Protein AF-0000000084538737 (afdb_homodimer)

Secondary structure (DSSP, 8-state):
----PPPEEEEES-SSHHHHHHHHHHHHTT-EEEEEES-HHHHHHHHHHHHTTTS-EEEEE--TT-HHHHHHHHHHHHHHH---SEEEE-------B-GGG--HHHHHHHHIIIIIHHHHHHHHHHHHHHHHT-EEEEEE--GGGTS--TTBHHHHHHHHHHHHHHHHHHHHHGGGTEEEEEEEE--B-SGGGGSTT------GGGSBPHHHHHHHHHHHHHS-TT---SEEEE--SSS--/----PPPEEEEES-SSHHHHHHHHHHHHTT-EEEEEES-HHHHHHHHHHHHTTTS-EEEEE--TT-HHHHHHHHHHHHHHH---SEEEE-------B-GGG--HHHHHHHHIIIIIHHHHHHHHHHHHHHHHT-EEEEEE--GGGTS--TTBHHHHHHHHHHHHHHHHHHHHHGGGTEEEEEEEE--B-SGGGGSTT------GGGSBPHHHHHHHHHHHHHS-TT---SEEEE--SSS--

pLDDT: mean 94.94, std 7.9, range [38.38, 98.94]

Solvent-accessible surface area (backbone atoms only — not comparable to full-atom values): 23542 Å² total; per-residue (Å²): 131,83,73,76,79,86,46,29,32,39,31,30,33,19,50,45,48,44,27,29,34,33,51,43,55,37,8,71,73,60,28,22,37,39,34,27,27,69,50,50,70,50,22,41,57,46,23,52,58,22,33,73,55,72,23,59,46,44,57,42,64,45,62,48,65,47,44,92,48,34,29,62,50,37,36,52,49,34,72,74,72,43,64,38,38,30,40,35,44,49,44,63,73,62,42,49,43,47,68,83,73,50,50,69,68,59,48,50,51,46,36,31,31,43,26,49,22,47,54,27,44,50,54,28,44,43,65,46,14,49,74,73,54,22,32,37,37,37,38,59,49,26,42,41,30,79,45,69,45,75,36,26,24,63,39,14,16,20,20,15,19,37,43,31,41,34,55,17,46,27,62,65,32,41,88,40,48,30,42,34,24,32,35,19,39,32,40,58,54,41,65,59,61,74,36,92,45,29,80,70,89,71,72,58,86,36,33,31,50,28,57,59,54,23,50,54,52,52,54,62,73,63,47,56,92,91,55,81,59,58,68,44,80,46,65,32,91,81,39,91,71,131,84,72,76,78,85,48,29,32,40,31,29,34,20,50,44,48,46,27,28,35,33,51,42,55,36,8,70,73,60,30,23,38,40,33,27,27,69,50,48,69,50,21,41,57,48,23,52,58,21,33,72,55,73,24,61,46,44,59,42,63,46,61,48,66,47,45,93,48,32,30,62,51,37,36,53,49,34,70,74,71,41,64,39,38,31,38,36,45,49,45,63,72,61,42,49,43,47,69,83,74,50,50,69,68,59,48,49,50,46,38,31,31,43,27,50,23,47,55,28,45,49,53,28,43,43,64,48,14,49,74,73,54,23,31,39,36,38,37,58,50,25,41,41,29,78,44,67,43,74,37,27,24,64,39,14,16,22,20,15,18,35,43,31,43,35,54,17,48,27,64,64,31,42,87,40,49,29,42,33,24,32,35,20,40,32,38,57,54,40,67,60,61,72,36,93,44,29,79,70,91,71,71,58,88,36,33,32,50,28,59,60,54,23,50,53,53,51,52,62,72,63,48,55,92,92,55,82,60,57,67,46,80,46,66,33,90,81,37,90,70

Structure (mmCIF, N/CA/C/O backbone):
data_AF-0000000084538737-model_v1
#
loop_
_entity.id
_entity.type
_entity.pdbx_description
1 polymer 'Short chain dehydrogenase'
#
loop_
_atom_site.group_PDB
_atom_site.id
_atom_site.type_symbol
_atom_site.label_atom_id
_atom_site.label_alt_id
_atom_site.label_comp_id
_atom_site.label_asym_id
_atom_site.label_entity_id
_atom_site.label_seq_id
_atom_site.pdbx_PDB_ins_code
_atom_site.Cartn_x
_atom_site.Cartn_y
_atom_site.Cartn_z
_atom_site.occupancy
_atom_site.B_iso_or_equiv
_atom_site.auth_seq_id
_atom_site.auth_comp_id
_atom_site.auth_asym_id
_atom_site.auth_atom_id
_atom_site.pdbx_PDB_model_num
ATOM 1 N N . MET A 1 1 ? -13.008 -44.562 -11.805 1 38.41 1 MET A N 1
ATOM 2 C CA . MET A 1 1 ? -12.438 -43.688 -10.766 1 38.41 1 MET A CA 1
ATOM 3 C C . MET A 1 1 ? -12.07 -42.312 -11.328 1 38.41 1 MET A C 1
ATOM 5 O O . MET A 1 1 ? -11.25 -42.219 -12.242 1 38.41 1 MET A O 1
ATOM 9 N N . SER A 1 2 ? -12.961 -41.281 -11.383 1 46.28 2 SER A N 1
ATOM 10 C CA . SER A 1 2 ? -12.844 -40.031 -12.148 1 46.28 2 SER A CA 1
ATOM 11 C C . SER A 1 2 ? -11.539 -39.312 -11.828 1 46.28 2 SER A C 1
ATOM 13 O O . SER A 1 2 ? -11.125 -39.25 -10.664 1 46.28 2 SER A O 1
ATOM 15 N N . SER A 1 3 ? -10.625 -39.25 -12.695 1 51.19 3 SER A N 1
ATOM 16 C CA . SER A 1 3 ? -9.297 -38.656 -12.547 1 51.19 3 SER A CA 1
ATOM 17 C C . SER A 1 3 ? -9.359 -37.312 -11.828 1 51.19 3 SER A C 1
ATOM 19 O O . SER A 1 3 ? -10.312 -36.562 -12 1 51.19 3 SER A O 1
ATOM 21 N N . PRO A 1 4 ? -8.617 -37.25 -10.609 1 58.34 4 PRO A N 1
ATOM 22 C CA . PRO A 1 4 ? -8.617 -35.969 -9.898 1 58.34 4 PRO A CA 1
ATOM 23 C C . PRO A 1 4 ? -8.547 -34.75 -10.836 1 58.34 4 PRO A C 1
ATOM 25 O O . PRO A 1 4 ? -7.977 -34.844 -11.922 1 58.34 4 PRO A O 1
ATOM 28 N N . PRO A 1 5 ? -9.375 -33.781 -10.641 1 68.19 5 PRO A N 1
ATOM 29 C CA . PRO A 1 5 ? -9.391 -32.625 -11.523 1 68.19 5 PRO A CA 1
ATOM 30 C C . PRO A 1 5 ? -7.996 -32.062 -11.82 1 68.19 5 PRO A C 1
ATOM 32 O O . PRO A 1 5 ? -7.121 -32.125 -10.945 1 68.19 5 PRO A O 1
ATOM 35 N N . GLU A 1 6 ? -7.781 -31.844 -13.062 1 90.19 6 GLU A N 1
ATOM 36 C CA . GLU A 1 6 ? -6.527 -31.266 -13.523 1 90.19 6 GLU A CA 1
ATOM 37 C C . GLU A 1 6 ? -6.258 -29.922 -12.836 1 90.19 6 GLU A C 1
ATOM 39 O O . GLU A 1 6 ? -7.176 -29.125 -12.633 1 90.19 6 GLU A O 1
ATOM 44 N N . ARG A 1 7 ? -5.109 -29.828 -12.266 1 95.56 7 ARG A N 1
ATOM 45 C CA . ARG A 1 7 ? -4.707 -28.578 -11.641 1 95.56 7 ARG A CA 1
ATOM 46 C C . ARG A 1 7 ? -3.828 -27.75 -12.578 1 95.56 7 ARG A C 1
ATOM 48 O O . ARG A 1 7 ? -2.877 -28.281 -13.164 1 95.56 7 ARG A O 1
ATOM 55 N N . ARG A 1 8 ? -4.16 -26.484 -12.805 1 98.12 8 ARG A N 1
ATOM 56 C CA . ARG A 1 8 ? -3.445 -25.547 -13.656 1 98.12 8 ARG A CA 1
ATOM 57 C C . ARG A 1 8 ? -3.08 -24.281 -12.891 1 98.12 8 ARG A C 1
ATOM 59 O O . ARG A 1 8 ? -3.926 -23.703 -12.203 1 98.12 8 ARG A O 1
ATOM 66 N N . ALA A 1 9 ? -1.847 -23.922 -13.008 1 98.81 9 ALA A N 1
ATOM 67 C CA . ALA A 1 9 ? -1.342 -22.766 -12.281 1 98.81 9 ALA A CA 1
ATOM 68 C C . ALA A 1 9 ? -0.86 -21.672 -13.242 1 98.81 9 ALA A C 1
ATOM 70 O O . ALA A 1 9 ? -0.238 -21.984 -14.266 1 98.81 9 ALA A O 1
ATOM 71 N N . LEU A 1 10 ? -1.254 -20.469 -12.977 1 98.88 10 LEU A N 1
ATOM 72 C CA . LEU A 1 10 ? -0.625 -19.281 -13.562 1 98.88 10 LEU A CA 1
ATOM 73 C C . LEU A 1 10 ? 0.436 -18.719 -12.625 1 98.88 10 LEU A C 1
ATOM 75 O O . LEU A 1 10 ? 0.163 -18.469 -11.445 1 98.88 10 LEU A O 1
ATOM 79 N N . ILE A 1 11 ? 1.658 -18.594 -13.078 1 98.94 11 ILE A N 1
ATOM 80 C CA . ILE A 1 11 ? 2.764 -18.094 -12.273 1 98.94 11 ILE A CA 1
ATOM 81 C C . ILE A 1 11 ? 3.385 -16.875 -12.945 1 98.94 11 ILE A C 1
ATOM 83 O O . ILE A 1 11 ? 3.832 -16.953 -14.094 1 98.94 11 ILE A O 1
ATOM 87 N N . THR A 1 12 ? 3.359 -15.742 -12.281 1 98.81 12 THR A N 1
ATOM 88 C CA . THR A 1 12 ? 4.023 -14.562 -12.812 1 98.81 12 THR A CA 1
ATOM 89 C C . THR A 1 12 ? 5.465 -14.477 -12.312 1 98.81 12 THR A C 1
ATOM 91 O O . THR A 1 12 ? 5.789 -14.992 -11.242 1 98.81 12 THR A O 1
ATOM 94 N N . GLY A 1 13 ? 6.324 -13.797 -13.117 1 98.19 13 GLY A N 1
A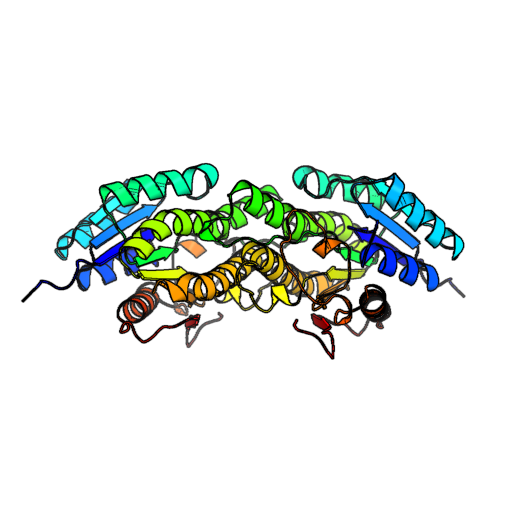TOM 95 C CA . GLY A 1 13 ? 7.738 -13.758 -12.773 1 98.19 13 GLY A CA 1
ATOM 96 C C . GLY A 1 13 ? 8.383 -15.133 -12.758 1 98.19 13 GLY A C 1
ATOM 97 O O . GLY A 1 13 ? 9.117 -15.469 -11.828 1 98.19 13 GLY A O 1
ATOM 98 N N . ALA A 1 14 ? 8.117 -15.938 -13.75 1 98.44 14 ALA A N 1
ATOM 99 C CA . ALA A 1 14 ? 8.406 -17.359 -13.68 1 98.44 14 ALA A CA 1
ATOM 100 C C . ALA A 1 14 ? 9.711 -17.703 -14.406 1 98.44 14 ALA A C 1
ATOM 102 O O . ALA A 1 14 ? 10.078 -18.875 -14.523 1 98.44 14 ALA A O 1
ATOM 103 N N . SER A 1 15 ? 10.445 -16.703 -14.883 1 96.94 15 SER A N 1
ATOM 104 C CA . SER A 1 15 ? 11.586 -16.969 -15.758 1 96.94 15 SER A CA 1
ATOM 105 C C . SER A 1 15 ? 12.852 -17.234 -14.945 1 96.94 15 SER A C 1
ATOM 107 O O . SER A 1 15 ? 13.867 -17.672 -15.492 1 96.94 15 SER A O 1
ATOM 109 N N . SER A 1 16 ? 12.859 -16.906 -13.664 1 95.75 16 SER A N 1
ATOM 110 C CA . SER A 1 16 ? 14.031 -17.062 -12.812 1 95.75 16 SER A CA 1
ATOM 111 C C . SER A 1 16 ? 13.648 -17.078 -11.344 1 95.75 16 SER A C 1
ATOM 113 O O . SER A 1 16 ? 12.461 -17.047 -11 1 95.75 16 SER A O 1
ATOM 115 N N . GLY A 1 17 ? 14.586 -17.297 -10.531 1 96.69 17 GLY A N 1
ATOM 116 C CA . GLY A 1 17 ? 14.414 -17.141 -9.094 1 96.69 17 GLY A CA 1
ATOM 117 C C . GLY A 1 17 ? 13.305 -18.016 -8.523 1 96.69 17 GLY A C 1
ATOM 118 O O . GLY A 1 17 ? 13.273 -19.219 -8.781 1 96.69 17 GLY A O 1
ATOM 119 N N . MET A 1 18 ? 12.523 -17.453 -7.648 1 97.62 18 MET A N 1
ATOM 120 C CA . MET A 1 18 ? 11.461 -18.172 -6.953 1 97.62 18 MET A CA 1
ATOM 121 C C . MET A 1 18 ? 10.422 -18.688 -7.938 1 97.62 18 MET A C 1
ATOM 123 O O . MET A 1 18 ? 9.969 -19.828 -7.816 1 97.62 18 MET A O 1
ATOM 127 N N . GLY A 1 19 ? 10.078 -17.859 -8.977 1 98.62 19 GLY A N 1
ATOM 128 C CA . GLY A 1 19 ? 9.07 -18.25 -9.945 1 98.62 19 GLY A CA 1
ATOM 129 C C . GLY A 1 19 ? 9.445 -19.5 -10.719 1 98.62 19 GLY A C 1
ATOM 130 O O . GLY A 1 19 ? 8.609 -20.375 -10.938 1 98.62 19 GLY A O 1
ATOM 131 N N . LYS A 1 20 ? 10.672 -19.531 -11.133 1 98.62 20 LYS A N 1
ATOM 132 C CA . LYS A 1 20 ? 11.18 -20.719 -11.82 1 98.62 20 LYS A CA 1
ATOM 133 C C . LYS A 1 20 ? 11.086 -21.953 -10.93 1 98.62 20 LYS A C 1
ATOM 135 O O . LYS A 1 20 ? 10.586 -22.984 -11.352 1 98.62 20 LYS A O 1
ATOM 140 N N . GLU A 1 21 ? 11.547 -21.828 -9.672 1 98.69 21 GLU A N 1
ATOM 141 C CA . GLU A 1 21 ? 11.555 -22.969 -8.766 1 98.69 21 GLU A CA 1
ATOM 142 C C . GLU A 1 21 ? 10.133 -23.422 -8.43 1 98.69 21 GLU A C 1
ATOM 144 O O . GLU A 1 21 ? 9.875 -24.609 -8.273 1 98.69 21 GLU A O 1
ATOM 149 N N . ILE A 1 22 ? 9.211 -22.484 -8.312 1 98.75 22 ILE A N 1
ATOM 150 C CA . ILE A 1 22 ? 7.809 -22.797 -8.055 1 98.75 22 ILE A CA 1
ATOM 151 C C . ILE A 1 22 ? 7.23 -23.562 -9.242 1 98.75 22 ILE A C 1
ATOM 153 O O . ILE A 1 22 ? 6.551 -24.578 -9.07 1 98.75 22 ILE A O 1
ATOM 157 N N . ALA A 1 23 ? 7.531 -23.094 -10.477 1 98.81 23 ALA A N 1
ATOM 158 C CA . ALA A 1 23 ? 7.047 -23.75 -11.688 1 98.81 23 ALA A CA 1
ATOM 159 C C . ALA A 1 23 ? 7.512 -25.188 -11.75 1 98.81 23 ALA A C 1
ATOM 161 O O . ALA A 1 23 ? 6.715 -26.094 -12.023 1 98.81 23 ALA A O 1
ATOM 162 N N . LEU A 1 24 ? 8.758 -25.391 -11.477 1 98.75 24 LEU A N 1
ATOM 163 C CA . LEU A 1 24 ? 9.328 -26.734 -11.547 1 98.75 24 LEU A CA 1
ATOM 164 C C . LEU A 1 24 ? 8.781 -27.609 -10.438 1 98.75 24 LEU A C 1
ATOM 166 O O . LEU A 1 24 ? 8.484 -28.797 -10.664 1 98.75 24 LEU A O 1
ATOM 170 N N . ALA A 1 25 ? 8.664 -27.078 -9.227 1 98.56 25 ALA A N 1
ATOM 171 C CA . ALA A 1 25 ? 8.086 -27.828 -8.117 1 98.56 25 ALA A CA 1
ATOM 172 C C . ALA A 1 25 ? 6.652 -28.25 -8.422 1 98.56 25 ALA A C 1
ATOM 174 O O . ALA A 1 25 ? 6.238 -29.359 -8.094 1 98.56 25 ALA A O 1
ATOM 175 N N . PHE A 1 26 ? 5.855 -27.328 -9.039 1 98.75 26 PHE A N 1
ATOM 176 C CA . PHE A 1 26 ? 4.488 -27.641 -9.445 1 98.75 26 PHE A CA 1
ATOM 177 C C . PHE A 1 26 ? 4.469 -28.766 -10.477 1 98.75 26 PHE A C 1
ATOM 179 O O . PHE A 1 26 ? 3.676 -29.703 -10.359 1 98.75 26 PHE A O 1
ATOM 186 N N . ALA A 1 27 ? 5.371 -28.688 -11.453 1 98.44 27 ALA A N 1
ATOM 187 C CA . ALA A 1 27 ? 5.453 -29.719 -12.484 1 98.44 27 ALA A CA 1
ATOM 188 C C . ALA A 1 27 ? 5.746 -31.094 -11.867 1 98.44 27 ALA A C 1
ATOM 190 O O . ALA A 1 27 ? 5.145 -32.094 -12.258 1 98.44 27 ALA A O 1
ATOM 191 N N . ASP A 1 28 ? 6.59 -31.109 -10.906 1 97.81 28 ASP A N 1
ATOM 192 C CA . ASP A 1 28 ? 7.02 -32.344 -10.258 1 97.81 28 ASP A CA 1
ATOM 193 C C . ASP A 1 28 ? 5.844 -33.062 -9.594 1 97.81 28 ASP A C 1
ATOM 195 O O . ASP A 1 28 ? 5.871 -34.281 -9.406 1 97.81 28 ASP A O 1
ATOM 199 N N . ILE A 1 29 ? 4.836 -32.281 -9.242 1 96.5 29 ILE A N 1
ATOM 200 C CA . ILE A 1 29 ? 3.713 -32.938 -8.555 1 96.5 29 ILE A CA 1
ATOM 201 C C . ILE A 1 29 ? 2.496 -32.938 -9.477 1 96.5 29 ILE A C 1
ATOM 203 O O . ILE A 1 29 ? 1.36 -33.094 -9.008 1 96.5 29 ILE A O 1
ATOM 207 N N . GLY A 1 30 ? 2.715 -32.656 -10.758 1 97.5 30 GLY A N 1
ATOM 208 C CA . GLY A 1 30 ? 1.703 -32.938 -11.758 1 97.5 30 GLY A CA 1
ATOM 209 C C . GLY A 1 30 ? 0.822 -31.75 -12.07 1 97.5 30 GLY A C 1
ATOM 210 O O . GLY A 1 30 ? -0.241 -31.891 -12.68 1 97.5 30 GLY A O 1
ATOM 211 N N . ILE A 1 31 ? 1.158 -30.562 -11.625 1 98 31 ILE A N 1
ATOM 212 C CA . ILE A 1 31 ? 0.38 -29.359 -11.906 1 98 31 ILE A CA 1
ATOM 213 C C . ILE A 1 31 ? 0.835 -28.75 -13.227 1 98 31 ILE A C 1
ATOM 215 O O . ILE A 1 31 ? 2.027 -28.5 -13.43 1 98 31 ILE A O 1
ATOM 219 N N . HIS A 1 32 ? -0.105 -28.484 -14.148 1 98.56 32 HIS A N 1
ATOM 220 C CA . HIS A 1 32 ? 0.184 -27.781 -15.391 1 98.56 32 HIS A CA 1
ATOM 221 C C . HIS A 1 32 ? 0.454 -26.297 -15.133 1 98.56 32 HIS A C 1
ATOM 223 O O . HIS A 1 32 ? -0.162 -25.703 -14.25 1 98.56 32 HIS A O 1
ATOM 229 N N . VAL A 1 33 ? 1.398 -25.734 -15.961 1 98.81 33 VAL A N 1
ATOM 230 C CA . VAL A 1 33 ? 1.816 -24.391 -15.578 1 98.81 33 VAL A CA 1
ATOM 231 C C . VAL A 1 33 ? 1.793 -23.469 -16.797 1 98.81 33 VAL A C 1
ATOM 233 O O . VAL A 1 33 ? 2.236 -23.859 -17.891 1 98.81 33 VAL A O 1
ATOM 236 N N . ALA A 1 34 ? 1.144 -22.328 -16.672 1 98.88 34 ALA A N 1
ATOM 237 C CA . ALA A 1 34 ? 1.316 -21.172 -17.531 1 98.88 34 ALA A CA 1
ATOM 238 C C . ALA A 1 34 ? 2.279 -20.156 -16.922 1 98.88 34 ALA A C 1
ATOM 240 O O . ALA A 1 34 ? 2.057 -19.688 -15.805 1 98.88 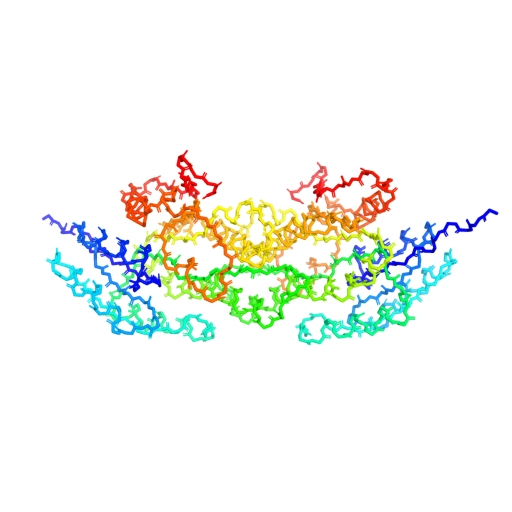34 ALA A O 1
ATOM 241 N N . LEU A 1 35 ? 3.359 -19.875 -17.641 1 98.88 35 LEU A N 1
ATOM 242 C CA . LEU A 1 35 ? 4.449 -19.062 -17.125 1 98.88 35 LEU A CA 1
ATOM 243 C C . LEU A 1 35 ? 4.438 -17.672 -17.766 1 98.88 35 LEU A C 1
ATOM 245 O O . LEU A 1 35 ? 4.387 -17.547 -18.984 1 98.88 35 LEU A O 1
ATOM 249 N N . VAL A 1 36 ? 4.465 -16.641 -16.922 1 98.62 36 VAL A N 1
ATOM 250 C CA . VAL A 1 36 ? 4.375 -15.273 -17.406 1 98.62 36 VAL A CA 1
ATOM 251 C C . VAL A 1 36 ? 5.598 -14.484 -16.953 1 98.62 36 VAL A C 1
ATOM 253 O O . VAL A 1 36 ? 5.973 -14.531 -15.781 1 98.62 36 VAL A O 1
ATOM 256 N N . SER A 1 37 ? 6.277 -13.844 -17.766 1 97.88 37 SER A N 1
ATOM 257 C CA . SER A 1 37 ? 7.316 -12.844 -17.562 1 97.88 37 SER A CA 1
ATOM 258 C C . SER A 1 37 ? 7.578 -12.039 -18.828 1 97.88 37 SER A C 1
ATOM 260 O O . SER A 1 37 ? 6.859 -12.18 -19.812 1 97.88 37 SER A O 1
ATOM 262 N N . ARG A 1 38 ? 8.609 -11.234 -18.891 1 94.38 38 ARG A N 1
ATOM 263 C CA . ARG A 1 38 ? 8.891 -10.375 -20.031 1 94.38 38 ARG A CA 1
ATOM 264 C C . ARG A 1 38 ? 9.672 -11.125 -21.109 1 94.38 38 ARG A C 1
ATOM 266 O O . ARG A 1 38 ? 9.523 -10.852 -22.297 1 94.38 38 ARG A O 1
ATOM 273 N N . SER A 1 39 ? 10.445 -12.023 -20.641 1 94.31 39 SER A N 1
ATOM 274 C CA . SER A 1 39 ? 11.344 -12.688 -21.578 1 94.31 39 SER A CA 1
ATOM 275 C C . SER A 1 39 ? 10.797 -14.055 -22 1 94.31 39 SER A C 1
ATOM 277 O O . SER A 1 39 ? 10.852 -15.016 -21.219 1 94.31 39 SER A O 1
ATOM 279 N N . LEU A 1 40 ? 10.391 -14.117 -23.297 1 96.88 40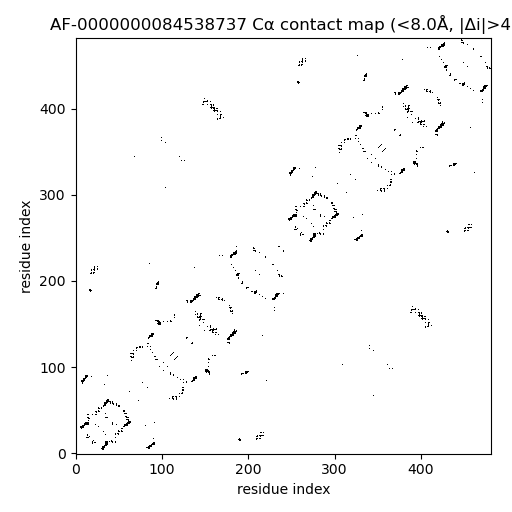 LEU A N 1
ATOM 280 C CA . LEU A 1 40 ? 9.836 -15.375 -23.781 1 96.88 40 LEU A CA 1
ATOM 281 C C . LEU A 1 40 ? 10.906 -16.469 -23.797 1 96.88 40 LEU A C 1
ATOM 283 O O . LEU A 1 40 ? 10.625 -17.609 -23.438 1 96.88 40 LEU A O 1
ATOM 287 N N . GLU A 1 41 ? 12.094 -16.094 -24.188 1 97.38 41 GLU A N 1
ATOM 288 C CA . GLU A 1 41 ? 13.172 -17.078 -24.281 1 97.38 41 GLU A CA 1
ATOM 289 C C . GLU A 1 41 ? 13.484 -17.688 -22.922 1 97.38 41 GLU A C 1
ATOM 291 O O . GLU A 1 41 ? 13.594 -18.906 -22.797 1 97.38 41 GLU A O 1
ATOM 296 N N . ALA A 1 42 ? 13.633 -16.859 -21.906 1 97.25 42 ALA A N 1
ATOM 297 C CA . ALA A 1 42 ? 13.906 -17.344 -20.547 1 97.25 42 ALA A CA 1
ATOM 298 C C . ALA A 1 42 ? 12.758 -18.203 -20.031 1 97.25 42 ALA A C 1
ATOM 300 O O . ALA A 1 42 ? 12.984 -19.203 -19.344 1 97.25 42 ALA A O 1
ATOM 301 N N . LEU A 1 43 ? 11.57 -17.844 -20.375 1 98.44 43 LEU A N 1
ATOM 302 C CA . LEU A 1 43 ? 10.391 -18.594 -19.969 1 98.44 43 LEU A CA 1
ATOM 303 C C . LEU A 1 43 ? 10.367 -19.969 -20.609 1 98.44 43 LEU A C 1
ATOM 305 O O . LEU A 1 43 ? 10.008 -20.953 -19.969 1 98.44 43 LEU A O 1
ATOM 309 N N . GLU A 1 44 ? 10.672 -20 -21.875 1 98.44 44 GLU A N 1
ATOM 310 C CA . GLU A 1 44 ? 10.602 -21.266 -22.609 1 98.44 44 GLU A CA 1
ATOM 311 C C . GLU A 1 44 ? 11.578 -22.297 -22.047 1 98.44 44 GLU A C 1
ATOM 313 O O . GLU A 1 44 ? 11.289 -23.484 -22.047 1 98.44 44 GLU A O 1
ATOM 318 N N . ALA A 1 45 ? 12.703 -21.844 -21.594 1 98.38 45 ALA A N 1
ATOM 319 C CA . ALA A 1 45 ? 13.641 -22.75 -20.938 1 98.38 45 ALA A CA 1
ATOM 320 C C . ALA A 1 45 ? 13.016 -23.406 -19.719 1 98.38 45 ALA A C 1
ATOM 322 O O . ALA A 1 45 ? 13.172 -24.609 -19.5 1 98.38 45 ALA A O 1
ATOM 323 N N . VAL A 1 46 ? 12.305 -22.625 -18.906 1 98.69 46 VAL A N 1
ATOM 324 C CA . VAL A 1 46 ? 11.633 -23.141 -17.719 1 98.69 46 VAL A CA 1
ATOM 325 C C . VAL A 1 46 ? 10.484 -24.062 -18.141 1 98.69 46 VAL A C 1
ATOM 327 O O . VAL A 1 46 ? 10.289 -25.125 -17.562 1 98.69 46 VAL A O 1
ATOM 330 N N . ALA A 1 47 ? 9.734 -23.656 -19.156 1 98.75 47 ALA A N 1
ATOM 331 C CA . ALA A 1 47 ? 8.617 -24.453 -19.656 1 98.75 47 ALA A CA 1
ATOM 332 C C . ALA A 1 47 ? 9.086 -25.812 -20.172 1 98.75 47 ALA A C 1
ATOM 334 O O . ALA A 1 47 ? 8.445 -26.828 -19.906 1 98.75 47 ALA A O 1
ATOM 335 N N . GLU A 1 48 ? 10.172 -25.812 -20.875 1 98.69 48 GLU A N 1
ATOM 336 C CA . GLU A 1 48 ? 10.727 -27.062 -21.375 1 98.69 48 GLU A CA 1
ATOM 337 C C . GLU A 1 48 ? 11.094 -28 -20.234 1 98.69 48 GLU A C 1
ATOM 339 O O . GLU A 1 48 ? 10.812 -29.203 -20.297 1 98.69 48 GLU A O 1
ATOM 344 N N . SER A 1 49 ? 11.75 -27.469 -19.25 1 98.5 49 SER A N 1
ATOM 345 C CA . SER A 1 49 ? 12.094 -28.266 -18.078 1 98.5 49 SER A CA 1
ATOM 346 C C . SER A 1 49 ? 10.844 -28.812 -17.406 1 98.5 49 SER A C 1
ATOM 348 O O . SER A 1 49 ? 10.828 -29.969 -16.953 1 98.5 49 SER A O 1
ATOM 350 N N . ALA A 1 50 ? 9.797 -28.016 -17.281 1 98.62 50 ALA A N 1
ATOM 351 C CA . ALA A 1 50 ? 8.539 -28.453 -16.672 1 98.62 50 ALA A CA 1
ATOM 352 C C . ALA A 1 50 ? 7.887 -29.562 -17.5 1 98.62 50 ALA A C 1
ATOM 354 O O . ALA A 1 50 ? 7.371 -30.531 -16.938 1 98.62 50 ALA A O 1
ATOM 355 N N . ARG A 1 51 ? 7.926 -29.438 -18.797 1 98.5 51 ARG A N 1
ATOM 356 C CA . ARG A 1 51 ? 7.332 -30.438 -19.672 1 98.5 51 ARG A CA 1
ATOM 357 C C . ARG A 1 51 ? 8.016 -31.797 -19.516 1 98.5 51 ARG A C 1
ATOM 359 O O . ARG A 1 51 ? 7.379 -32.844 -19.641 1 98.5 51 ARG A O 1
ATOM 366 N N . LYS A 1 52 ? 9.25 -31.75 -19.203 1 98.25 52 LYS A N 1
ATOM 367 C CA . LYS A 1 52 ? 9.992 -33 -19 1 98.25 52 LYS A CA 1
ATOM 368 C C . LYS A 1 52 ? 9.438 -33.781 -17.812 1 98.25 52 LYS A C 1
ATOM 370 O O . LYS A 1 52 ? 9.625 -35 -17.719 1 98.25 52 LYS A O 1
ATOM 375 N N . ALA A 1 53 ? 8.805 -33.094 -16.906 1 97 53 ALA A N 1
ATOM 376 C CA . ALA A 1 53 ? 8.203 -33.719 -15.742 1 97 53 ALA A CA 1
ATOM 377 C C . ALA A 1 53 ? 6.848 -34.344 -16.094 1 97 53 ALA A C 1
ATOM 379 O O . ALA A 1 53 ? 6.211 -34.969 -15.258 1 97 53 ALA A O 1
ATOM 380 N N . GLY A 1 54 ? 6.305 -34.094 -17.328 1 96.81 54 GLY A N 1
ATOM 381 C CA . GLY A 1 54 ? 5.117 -34.781 -17.797 1 96.81 54 GLY A CA 1
ATOM 382 C C . GLY A 1 54 ? 3.873 -33.906 -17.766 1 96.81 54 GLY A C 1
ATOM 383 O O . GLY A 1 54 ? 2.754 -34.406 -17.906 1 96.81 54 GLY A O 1
ATOM 384 N N . VAL A 1 55 ? 4.051 -32.625 -17.547 1 97.94 55 VAL A N 1
ATOM 385 C CA . VAL A 1 55 ? 2.889 -31.75 -17.469 1 97.94 55 VAL A CA 1
ATOM 386 C C . VAL A 1 55 ? 2.85 -30.859 -18.703 1 97.94 55 VAL A C 1
ATOM 388 O O . VAL A 1 55 ? 3.82 -30.781 -19.469 1 97.94 55 VAL A O 1
ATOM 391 N N . GLU A 1 56 ? 1.688 -30.188 -18.938 1 98.38 56 GLU A N 1
ATOM 392 C CA . GLU A 1 56 ? 1.643 -29.094 -19.891 1 98.38 56 GLU A CA 1
ATOM 393 C C . GLU A 1 56 ? 2.283 -27.828 -19.312 1 98.38 56 GLU A C 1
ATOM 395 O O . GLU A 1 56 ? 2.098 -27.516 -18.125 1 98.38 56 GLU A O 1
ATOM 400 N N . ALA A 1 57 ? 3.08 -27.203 -20.109 1 98.69 57 ALA A N 1
ATOM 401 C CA . ALA A 1 57 ? 3.717 -25.938 -19.703 1 98.69 57 ALA A CA 1
ATOM 402 C C . ALA A 1 57 ? 3.805 -24.969 -20.891 1 98.69 57 ALA A C 1
ATOM 404 O O . ALA A 1 57 ? 4.281 -25.344 -21.969 1 98.69 57 ALA A O 1
ATOM 405 N N . LYS A 1 58 ? 3.291 -23.766 -20.719 1 98.69 58 LYS A N 1
ATOM 406 C CA . LYS A 1 58 ? 3.314 -22.766 -21.781 1 98.69 58 LYS A CA 1
ATOM 407 C C . LYS A 1 58 ? 3.877 -21.438 -21.266 1 98.69 58 LYS A C 1
ATOM 409 O O . LYS A 1 58 ? 3.645 -21.062 -20.109 1 98.69 58 LYS A O 1
ATOM 414 N N . ALA A 1 59 ? 4.637 -20.812 -22.156 1 98.62 59 ALA A N 1
ATOM 415 C CA . ALA A 1 59 ? 5.262 -19.531 -21.844 1 98.62 59 ALA A CA 1
ATOM 416 C C . ALA A 1 59 ? 4.5 -18.375 -22.516 1 98.62 59 ALA A C 1
ATOM 418 O O . ALA A 1 59 ? 4.133 -18.469 -23.688 1 98.62 59 ALA A O 1
ATOM 419 N N . TYR A 1 60 ? 4.199 -17.359 -21.75 1 98.44 60 TYR A N 1
ATOM 420 C CA . TYR A 1 60 ? 3.539 -16.156 -22.25 1 98.44 60 TYR A CA 1
ATOM 421 C C . TYR A 1 60 ? 4.344 -14.906 -21.906 1 98.44 60 TYR A C 1
ATOM 423 O O . TYR A 1 60 ? 4.59 -14.625 -20.719 1 98.44 60 TYR A O 1
ATOM 431 N N . ALA A 1 61 ? 4.766 -14.188 -22.906 1 98.06 61 ALA A N 1
ATOM 432 C CA . ALA A 1 61 ? 5.453 -12.922 -22.672 1 98.06 61 ALA A CA 1
ATOM 433 C C . ALA A 1 61 ? 4.457 -11.797 -22.375 1 98.06 61 ALA A C 1
ATOM 435 O O . ALA A 1 61 ? 3.58 -11.508 -23.203 1 98.06 61 ALA A O 1
ATOM 436 N N . LEU A 1 62 ? 4.562 -11.195 -21.203 1 97.44 62 LEU A N 1
ATOM 437 C CA . LEU A 1 62 ? 3.688 -10.109 -20.766 1 97.44 62 LEU A CA 1
ATOM 438 C C . LEU A 1 62 ? 4.445 -9.125 -19.875 1 97.44 62 LEU A C 1
ATOM 440 O O . LEU A 1 62 ? 5.152 -9.539 -18.953 1 97.44 62 LEU A O 1
ATOM 444 N N . ASP A 1 63 ? 4.41 -7.883 -20.203 1 97.56 63 ASP A N 1
ATOM 445 C CA . ASP A 1 63 ? 4.953 -6.832 -19.359 1 97.56 63 ASP A CA 1
ATOM 446 C C . ASP A 1 63 ? 3.93 -6.387 -18.312 1 97.56 63 ASP A C 1
ATOM 448 O O . ASP A 1 63 ? 3.047 -5.578 -18.609 1 97.56 63 ASP A O 1
ATOM 452 N N . LEU A 1 64 ? 4.125 -6.812 -17.125 1 98.06 64 LEU A N 1
ATOM 453 C CA . LEU A 1 64 ? 3.148 -6.59 -16.062 1 98.06 64 LEU A CA 1
ATOM 454 C C . LEU A 1 64 ? 3.164 -5.137 -15.594 1 98.06 64 LEU A C 1
ATOM 456 O O . LEU A 1 64 ? 2.256 -4.695 -14.891 1 98.06 64 LEU A O 1
ATOM 460 N N . SER A 1 65 ? 4.191 -4.367 -15.977 1 96.06 65 SER A N 1
ATOM 461 C CA . SER A 1 65 ? 4.215 -2.951 -15.617 1 96.06 65 SER A CA 1
ATOM 462 C C . SER A 1 65 ? 3.195 -2.162 -16.438 1 96.06 65 SER A C 1
ATOM 464 O O . SER A 1 65 ? 2.871 -1.021 -16.094 1 96.06 65 SER A O 1
ATOM 466 N N . LYS A 1 66 ? 2.771 -2.725 -17.562 1 97.75 66 LYS A N 1
ATOM 467 C CA . LYS A 1 66 ? 1.685 -2.135 -18.328 1 97.75 66 LYS A CA 1
ATOM 468 C C . LYS A 1 66 ? 0.325 -2.561 -17.781 1 97.75 66 LYS A C 1
ATOM 470 O O . LYS A 1 66 ? -0.424 -3.275 -18.453 1 97.75 66 LYS A O 1
ATOM 475 N N . THR A 1 67 ? -0.028 -1.946 -16.703 1 97.81 67 THR A N 1
ATOM 476 C CA . THR A 1 67 ? -1.118 -2.43 -15.859 1 97.81 67 THR A CA 1
ATOM 477 C C . THR A 1 67 ? -2.447 -2.365 -16.609 1 97.81 67 THR A C 1
ATOM 479 O O . THR A 1 67 ? -3.34 -3.182 -16.359 1 97.81 67 THR A O 1
ATOM 482 N N . ASP A 1 68 ? -2.598 -1.455 -17.531 1 97.44 68 ASP A N 1
ATOM 483 C CA . ASP A 1 68 ? -3.854 -1.277 -18.25 1 97.44 68 ASP A CA 1
ATOM 484 C C . ASP A 1 68 ? -4.094 -2.426 -19.234 1 97.44 68 ASP A C 1
ATOM 486 O O . ASP A 1 68 ? -5.199 -2.588 -19.75 1 97.44 68 ASP A O 1
ATOM 490 N N . GLN A 1 69 ? -3.105 -3.268 -19.438 1 97.88 69 GLN A N 1
ATOM 491 C CA . GLN A 1 69 ? -3.219 -4.371 -20.391 1 97.88 69 GLN A CA 1
ATOM 492 C C . GLN A 1 69 ? -3.254 -5.715 -19.672 1 97.88 69 GLN A C 1
ATOM 494 O O . GLN A 1 69 ? -3.592 -6.738 -20.266 1 97.88 69 GLN A O 1
ATOM 499 N N . VAL A 1 70 ? -2.93 -5.738 -18.438 1 98.44 70 VAL A N 1
ATOM 500 C CA . VAL A 1 70 ? -2.65 -6.973 -17.719 1 98.44 70 VAL A CA 1
ATOM 501 C C . VAL A 1 70 ? -3.924 -7.809 -17.609 1 98.44 70 VAL A C 1
ATOM 503 O O . VAL A 1 70 ? -3.932 -8.984 -17.984 1 98.44 70 VAL A O 1
ATOM 506 N N . HIS A 1 71 ? -5.02 -7.223 -17.172 1 98.06 71 HIS A N 1
ATOM 507 C CA . HIS A 1 71 ? -6.258 -7.965 -16.984 1 98.06 71 HIS A CA 1
ATOM 508 C C . HIS A 1 71 ? -6.699 -8.641 -18.281 1 98.06 71 HIS A C 1
ATOM 510 O O . HIS A 1 71 ? -6.984 -9.844 -18.281 1 98.06 71 HIS A O 1
ATOM 516 N N . ALA A 1 72 ? -6.703 -7.891 -19.344 1 97.31 72 ALA A N 1
ATOM 517 C CA . ALA A 1 72 ? -7.133 -8.414 -20.641 1 97.31 72 ALA A CA 1
ATOM 518 C C . ALA A 1 72 ? -6.211 -9.539 -21.109 1 97.31 72 ALA A C 1
ATOM 520 O O . ALA A 1 72 ? -6.676 -10.531 -21.672 1 97.31 72 ALA A O 1
ATOM 521 N N . GLN A 1 73 ? -4.953 -9.383 -20.922 1 97.88 73 GLN A N 1
ATOM 522 C CA . GLN A 1 73 ? -3.994 -10.398 -21.328 1 97.88 73 GLN A CA 1
ATOM 523 C C . GLN A 1 73 ? -4.137 -11.664 -20.484 1 97.88 73 GLN A C 1
ATOM 525 O O . GLN A 1 73 ? -4.043 -12.773 -21.016 1 97.88 73 GLN A O 1
ATOM 530 N N . ILE A 1 74 ? -4.367 -11.484 -19.172 1 98.38 74 ILE A N 1
ATOM 531 C CA . ILE A 1 74 ? -4.57 -12.641 -18.312 1 98.38 74 ILE A CA 1
ATOM 532 C C . ILE A 1 74 ? -5.859 -13.359 -18.688 1 98.38 74 ILE A C 1
ATOM 534 O O . ILE A 1 74 ? -5.918 -14.594 -18.688 1 98.38 74 ILE A O 1
ATOM 538 N N . ASP A 1 75 ? -6.875 -12.602 -19.047 1 97.12 75 ASP A N 1
ATOM 539 C CA . ASP A 1 75 ? -8.117 -13.188 -19.547 1 97.12 75 ASP A CA 1
ATOM 540 C C . ASP A 1 75 ? -7.855 -14.062 -20.781 1 97.12 75 ASP A C 1
ATOM 542 O O . ASP A 1 75 ? -8.398 -15.164 -20.891 1 97.12 75 ASP A O 1
ATOM 546 N N . THR A 1 76 ? -7.07 -13.555 -21.672 1 97.5 76 THR A N 1
ATOM 547 C CA . THR A 1 76 ? -6.727 -14.281 -22.875 1 97.5 76 THR A CA 1
ATOM 548 C C . THR A 1 76 ? -5.973 -15.57 -22.547 1 97.5 76 THR A C 1
ATOM 550 O O . THR A 1 76 ? -6.25 -16.625 -23.109 1 97.5 76 THR A O 1
ATOM 553 N N . ILE A 1 77 ? -5.043 -15.492 -21.641 1 98 77 ILE A N 1
ATOM 554 C CA . ILE A 1 77 ? -4.27 -16.656 -21.219 1 98 77 ILE A CA 1
ATOM 555 C C . ILE A 1 77 ? -5.188 -17.672 -20.547 1 98 77 ILE A C 1
ATOM 557 O O . ILE A 1 77 ? -5.066 -18.875 -20.781 1 98 77 ILE A O 1
ATOM 561 N N . SER A 1 78 ? -6.121 -17.188 -19.703 1 96.62 78 SER A N 1
ATOM 562 C CA . SER A 1 78 ? -7.07 -18.062 -19.016 1 96.62 78 SER A CA 1
ATOM 563 C C . SER A 1 78 ? -7.961 -18.797 -20.016 1 96.62 78 SER A C 1
ATOM 565 O O . SER A 1 78 ? -8.281 -19.969 -19.797 1 96.62 78 SER A O 1
ATOM 567 N N . ALA A 1 79 ? -8.336 -18.141 -21.062 1 95.44 79 ALA A N 1
ATOM 568 C CA . ALA A 1 79 ? -9.164 -18.766 -22.094 1 95.44 79 ALA A CA 1
ATOM 569 C C . ALA A 1 79 ? -8.391 -19.844 -22.844 1 95.44 79 ALA A C 1
ATOM 571 O O . ALA A 1 79 ? -8.953 -20.859 -23.234 1 95.44 79 ALA A O 1
ATOM 572 N N . ALA A 1 80 ? -7.145 -19.672 -23.031 1 96.25 80 ALA A N 1
ATOM 573 C CA . ALA A 1 80 ? -6.32 -20.562 -23.844 1 96.25 80 ALA A CA 1
ATOM 574 C C . ALA A 1 80 ? -5.809 -21.75 -23.031 1 96.25 80 ALA A C 1
ATOM 576 O O . ALA A 1 80 ? -5.699 -22.859 -23.547 1 96.25 80 ALA A O 1
ATOM 577 N N . PHE A 1 81 ? -5.508 -21.594 -21.812 1 95.56 81 PHE A N 1
ATOM 578 C CA . PHE A 1 81 ? -4.789 -22.594 -21.031 1 95.56 81 PHE A CA 1
ATOM 579 C C . PHE A 1 81 ? -5.551 -22.922 -19.75 1 95.56 81 PHE A C 1
ATOM 581 O O . PHE A 1 81 ? -5.297 -23.953 -19.125 1 95.56 81 PHE A O 1
ATOM 588 N N . GLY A 1 82 ? -6.551 -22.031 -19.375 1 87.62 82 GLY A N 1
A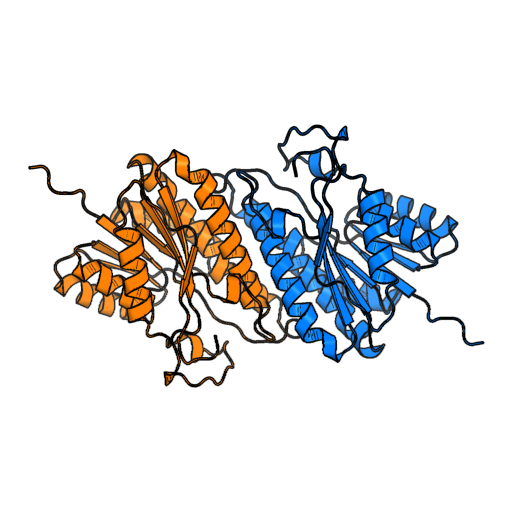TOM 589 C CA . GLY A 1 82 ? -7.297 -22.219 -18.141 1 87.62 82 GLY A CA 1
ATOM 590 C C . GLY A 1 82 ? -8.484 -23.141 -18.297 1 87.62 82 GLY A C 1
ATOM 591 O O . GLY A 1 82 ? -8.492 -24.016 -19.172 1 87.62 82 GLY A O 1
ATOM 592 N N . PRO A 1 83 ? -9.312 -23.062 -17.266 1 93.38 83 PRO A N 1
ATOM 593 C CA . PRO A 1 83 ? -9.344 -22.188 -16.078 1 93.38 83 PRO A CA 1
ATOM 594 C C . PRO A 1 83 ? -8.273 -22.547 -15.055 1 93.38 83 PRO A C 1
ATOM 596 O O . PRO A 1 83 ? -7.961 -23.734 -14.867 1 93.38 83 PRO A O 1
ATOM 599 N N . PHE A 1 84 ? -7.75 -21.5 -14.477 1 97.19 84 PHE A N 1
ATOM 600 C CA . PHE A 1 84 ? -6.73 -21.703 -13.453 1 97.19 84 PHE A CA 1
ATOM 601 C C . PHE A 1 84 ? -7.371 -21.969 -12.102 1 97.19 84 PHE A C 1
ATOM 603 O O . PHE A 1 84 ? -8.375 -21.344 -11.742 1 97.19 84 PHE A O 1
ATOM 610 N N . ASN A 1 85 ? -6.828 -22.859 -11.383 1 96.75 85 ASN A N 1
ATOM 611 C CA . ASN A 1 85 ? -7.234 -23.016 -9.984 1 96.75 85 ASN A CA 1
ATOM 612 C C . ASN A 1 85 ? -6.125 -22.578 -9.031 1 96.75 85 ASN A C 1
ATOM 614 O O . ASN A 1 85 ? -6.324 -22.562 -7.816 1 96.75 85 ASN A O 1
ATOM 618 N N . ILE A 1 86 ? -4.965 -22.266 -9.578 1 98.38 86 ILE A N 1
ATOM 619 C CA . ILE A 1 86 ? -3.867 -21.734 -8.781 1 98.38 86 ILE A CA 1
ATOM 620 C C . ILE A 1 86 ? -3.301 -20.484 -9.453 1 98.38 86 ILE A C 1
ATOM 622 O O . ILE A 1 86 ? -3.07 -20.484 -10.664 1 98.38 86 ILE A O 1
ATOM 626 N N . LEU A 1 87 ? -3.158 -19.422 -8.766 1 98.81 87 LEU A N 1
ATOM 627 C CA . LEU A 1 87 ? -2.43 -18.234 -9.18 1 98.81 87 LEU A CA 1
ATOM 628 C C . LEU A 1 87 ? -1.294 -17.922 -8.211 1 98.81 87 LEU A C 1
ATOM 630 O O . LEU A 1 87 ? -1.511 -17.844 -6.996 1 98.81 87 LEU A O 1
ATOM 634 N N . VAL A 1 88 ? -0.091 -17.859 -8.711 1 98.94 88 VAL A N 1
ATOM 635 C CA . VAL A 1 88 ? 1.048 -17.391 -7.922 1 98.94 88 VAL A CA 1
ATOM 636 C C . VAL A 1 88 ? 1.534 -16.047 -8.461 1 98.94 88 VAL A C 1
ATOM 638 O O . VAL A 1 88 ? 2.166 -15.992 -9.516 1 98.94 88 VAL A O 1
ATOM 641 N N . ASN A 1 89 ? 1.18 -15.031 -7.746 1 98.88 89 ASN A N 1
ATOM 642 C CA . ASN A 1 89 ? 1.733 -13.711 -8.031 1 98.88 89 ASN A CA 1
ATOM 643 C C . ASN A 1 89 ? 3.125 -13.547 -7.43 1 98.88 89 ASN A C 1
ATOM 645 O O . ASN A 1 89 ? 3.26 -13.195 -6.258 1 98.88 89 ASN A O 1
ATOM 649 N N . ASN A 1 90 ? 4.121 -13.688 -8.289 1 98.56 90 ASN A N 1
ATOM 650 C CA . ASN A 1 90 ? 5.508 -13.703 -7.836 1 98.56 90 ASN A CA 1
ATOM 651 C C . ASN A 1 90 ? 6.312 -12.57 -8.469 1 98.56 90 ASN A C 1
ATOM 653 O O . ASN A 1 90 ? 7.336 -12.156 -7.922 1 98.56 90 ASN A O 1
ATOM 657 N N . ALA A 1 91 ? 5.797 -12.102 -9.625 1 98.06 91 ALA A N 1
ATOM 658 C CA . ALA A 1 91 ? 6.512 -11.008 -10.289 1 98.06 91 ALA A CA 1
ATOM 659 C C . ALA A 1 91 ? 6.629 -9.797 -9.375 1 98.06 91 ALA A C 1
ATOM 661 O O . ALA A 1 91 ? 5.68 -9.453 -8.664 1 98.06 91 ALA A O 1
ATOM 662 N N . GLY A 1 92 ? 7.727 -9.195 -9.375 1 96.69 92 GLY A N 1
ATOM 663 C CA . GLY A 1 92 ? 7.984 -7.988 -8.609 1 96.69 92 GLY A CA 1
ATOM 664 C C . GLY A 1 92 ? 9.398 -7.461 -8.781 1 96.69 92 GLY A C 1
ATOM 665 O O . GLY A 1 92 ? 10.188 -8.031 -9.531 1 96.69 92 GLY A O 1
ATOM 666 N N . MET A 1 93 ? 9.648 -6.332 -8.156 1 96.44 93 MET A N 1
ATOM 667 C CA . MET A 1 93 ? 10.984 -5.742 -8.188 1 96.44 93 MET A CA 1
ATOM 668 C C . MET A 1 93 ? 11.352 -5.16 -6.828 1 96.44 93 MET A C 1
ATOM 670 O O . MET A 1 93 ? 10.469 -4.789 -6.047 1 96.44 93 MET A O 1
ATOM 674 N N . GLY A 1 94 ? 12.664 -5.25 -6.586 1 96.25 94 GLY A N 1
ATOM 675 C CA . GLY A 1 94 ? 13.211 -4.484 -5.477 1 96.25 94 GLY A CA 1
ATOM 676 C C . GLY A 1 94 ? 13.57 -3.061 -5.852 1 96.25 94 GLY A C 1
ATOM 677 O O . GLY A 1 94 ? 13.711 -2.742 -7.035 1 96.25 94 GLY A O 1
ATOM 678 N N . TYR A 1 95 ? 13.688 -2.254 -4.887 1 96.44 95 TYR A N 1
ATOM 679 C CA . TYR A 1 95 ? 14.078 -0.859 -5.074 1 96.44 95 TYR A CA 1
ATOM 680 C C . TYR A 1 95 ? 14.656 -0.277 -3.793 1 96.44 95 TYR A C 1
ATOM 682 O O . TYR A 1 95 ? 14.016 -0.306 -2.742 1 96.44 95 TYR A O 1
ATOM 690 N N . THR A 1 96 ? 15.898 0.163 -3.91 1 96.75 96 THR A N 1
ATOM 691 C CA . THR A 1 96 ? 16.531 0.808 -2.76 1 96.75 96 THR A CA 1
ATOM 692 C C . THR A 1 96 ? 16.828 2.271 -3.062 1 96.75 96 THR A C 1
ATOM 694 O O . THR A 1 96 ? 17.484 2.582 -4.066 1 96.75 96 THR A O 1
ATOM 697 N N . GLU A 1 97 ? 16.375 3.137 -2.252 1 97.06 97 GLU A N 1
ATOM 698 C CA . GLU A 1 97 ? 16.578 4.582 -2.234 1 97.06 97 GLU A CA 1
ATOM 699 C C . GLU A 1 97 ? 15.898 5.227 -1.036 1 97.06 97 GLU A C 1
ATOM 701 O O . GLU A 1 97 ? 14.875 4.727 -0.557 1 97.06 97 GLU A O 1
ATOM 706 N N . SER A 1 98 ? 16.547 6.215 -0.471 1 96.94 98 SER A N 1
ATOM 707 C CA . SER A 1 98 ? 15.797 6.953 0.542 1 96.94 98 SER A CA 1
ATOM 708 C C . SER A 1 98 ? 14.508 7.527 -0.033 1 96.94 98 SER A C 1
ATOM 710 O O . SER A 1 98 ? 14.438 7.859 -1.219 1 96.94 98 SER A O 1
ATOM 712 N N . LEU A 1 99 ? 13.445 7.656 0.811 1 97.44 99 LEU A N 1
ATOM 713 C CA . LEU A 1 99 ? 12.18 8.219 0.359 1 97.44 99 LEU A CA 1
ATOM 714 C C . LEU A 1 99 ? 12.367 9.633 -0.17 1 97.44 99 LEU A C 1
ATOM 716 O O . LEU A 1 99 ? 11.797 10 -1.198 1 97.44 99 LEU A O 1
ATOM 720 N N . ALA A 1 100 ? 13.195 10.359 0.439 1 96.94 100 ALA A N 1
ATOM 721 C CA . ALA A 1 100 ? 13.445 11.75 0.05 1 96.94 100 ALA A CA 1
ATOM 722 C C . ALA A 1 100 ? 14.008 11.828 -1.366 1 96.94 100 ALA A C 1
ATOM 724 O O . ALA A 1 100 ? 13.758 12.789 -2.09 1 96.94 100 ALA A O 1
ATOM 725 N N . ASN A 1 101 ? 14.711 10.82 -1.795 1 97.06 101 ASN A N 1
ATOM 726 C CA . ASN A 1 101 ? 15.422 10.859 -3.07 1 97.06 101 ASN A CA 1
ATOM 727 C C . ASN A 1 101 ? 14.758 9.953 -4.105 1 97.06 101 ASN A C 1
ATOM 729 O O . ASN A 1 101 ? 15.289 9.773 -5.203 1 97.06 101 ASN A O 1
ATOM 733 N N . THR A 1 102 ? 13.664 9.367 -3.775 1 97.62 102 THR A N 1
ATOM 734 C CA . THR A 1 102 ? 12.945 8.516 -4.715 1 97.62 102 THR A CA 1
ATOM 735 C C . THR A 1 102 ? 12.141 9.352 -5.699 1 97.62 102 THR A C 1
ATOM 737 O O . THR A 1 102 ? 11.227 10.07 -5.301 1 97.62 102 THR A O 1
ATOM 740 N N . PRO A 1 103 ? 12.453 9.25 -7.016 1 97.69 103 PRO A N 1
ATOM 741 C CA . PRO A 1 103 ? 11.633 9.969 -7.996 1 97.69 103 PRO A CA 1
ATOM 742 C C . PRO A 1 103 ? 10.219 9.414 -8.094 1 97.69 103 PRO A C 1
ATOM 744 O O . PRO A 1 103 ? 10 8.219 -7.898 1 97.69 103 PRO A O 1
ATOM 747 N N . LEU A 1 104 ? 9.281 10.305 -8.477 1 98.12 104 LEU A N 1
ATOM 748 C CA . LEU A 1 104 ? 7.887 9.891 -8.641 1 98.12 104 LEU A CA 1
ATOM 749 C C . LEU A 1 104 ? 7.773 8.742 -9.633 1 98.12 104 LEU A C 1
ATOM 751 O O . LEU A 1 104 ? 7.008 7.797 -9.414 1 98.12 104 LEU A O 1
ATOM 755 N N . GLU A 1 105 ? 8.5 8.844 -10.672 1 97.62 105 GLU A N 1
ATOM 756 C CA . GLU A 1 105 ? 8.438 7.82 -11.711 1 97.62 105 GLU A CA 1
ATOM 757 C C . GLU A 1 105 ? 8.828 6.453 -11.172 1 97.62 105 GLU A C 1
ATOM 759 O O . GLU A 1 105 ? 8.203 5.445 -11.492 1 97.62 105 GLU A O 1
ATOM 764 N N . ASP A 1 106 ? 9.898 6.383 -10.367 1 97.81 106 ASP A N 1
ATOM 765 C CA . ASP A 1 106 ? 10.328 5.125 -9.773 1 97.81 106 ASP A CA 1
ATOM 766 C C . ASP A 1 106 ? 9.305 4.613 -8.766 1 97.81 106 ASP A C 1
ATOM 768 O O . ASP A 1 106 ? 9.023 3.412 -8.703 1 97.81 106 ASP A O 1
ATOM 772 N N . TRP A 1 107 ? 8.75 5.523 -7.98 1 98.44 107 TRP A N 1
ATOM 773 C CA . TRP A 1 107 ? 7.676 5.207 -7.047 1 98.44 107 TRP A CA 1
ATOM 774 C C . TRP A 1 107 ? 6.508 4.543 -7.77 1 98.44 107 TRP A C 1
ATOM 776 O O . TRP A 1 107 ? 6.035 3.484 -7.352 1 98.44 107 TRP A O 1
ATOM 786 N N . GLN A 1 108 ? 6.09 5.148 -8.805 1 98.06 108 GLN A N 1
ATOM 787 C CA . GLN A 1 108 ? 4.941 4.648 -9.555 1 98.06 108 GLN A CA 1
ATOM 788 C C . GLN A 1 108 ? 5.254 3.299 -10.203 1 98.06 108 GLN A C 1
ATOM 790 O O . GLN A 1 108 ? 4.395 2.418 -10.258 1 98.06 108 GLN A O 1
ATOM 795 N N . LYS A 1 109 ? 6.492 3.162 -10.711 1 97.62 109 LYS A N 1
ATOM 796 C CA . LYS A 1 109 ? 6.906 1.904 -11.32 1 97.62 109 LYS A CA 1
ATOM 797 C C . LYS A 1 109 ? 6.805 0.748 -10.336 1 97.62 109 LYS A C 1
ATOM 799 O O . LYS A 1 109 ? 6.305 -0.326 -10.672 1 97.62 109 LYS A O 1
ATOM 804 N N . ILE A 1 110 ? 7.258 0.959 -9.109 1 97.88 110 ILE A N 1
ATOM 805 C CA . ILE A 1 110 ? 7.25 -0.08 -8.086 1 97.88 110 ILE A CA 1
ATOM 806 C C . ILE A 1 110 ? 5.812 -0.398 -7.68 1 97.88 110 ILE A C 1
ATOM 808 O O . ILE A 1 110 ? 5.445 -1.566 -7.539 1 97.88 110 ILE A O 1
ATOM 812 N N . ILE A 1 111 ? 4.977 0.596 -7.496 1 98.56 111 ILE A N 1
ATOM 813 C CA . ILE A 1 111 ? 3.58 0.405 -7.113 1 98.56 111 ILE A CA 1
ATOM 814 C C . ILE A 1 111 ? 2.84 -0.343 -8.219 1 98.56 111 ILE A C 1
ATOM 816 O O . ILE A 1 111 ? 2.076 -1.272 -7.949 1 98.56 111 ILE A O 1
ATOM 820 N N . ASP A 1 112 ? 3.109 0.027 -9.445 1 98.38 112 ASP A N 1
ATOM 821 C CA . ASP A 1 112 ? 2.445 -0.604 -10.586 1 98.38 112 ASP A CA 1
ATOM 822 C C . ASP A 1 112 ? 2.809 -2.084 -10.68 1 98.38 112 ASP A C 1
ATOM 824 O O . ASP A 1 112 ? 1.929 -2.938 -10.812 1 98.38 112 ASP A O 1
ATOM 828 N N . LEU A 1 113 ? 4.047 -2.359 -10.602 1 98.5 113 LEU A N 1
ATOM 829 C CA . LEU A 1 113 ? 4.496 -3.729 -10.828 1 98.5 113 LEU A CA 1
ATOM 830 C C . LEU A 1 113 ? 4.199 -4.602 -9.609 1 98.5 113 LEU A C 1
ATOM 832 O O . LEU A 1 113 ? 3.637 -5.691 -9.75 1 98.5 113 LEU A O 1
ATOM 836 N N . ASN A 1 114 ? 4.531 -4.145 -8.367 1 98.69 114 ASN A N 1
ATOM 837 C CA . ASN A 1 114 ? 4.461 -4.973 -7.172 1 98.69 114 ASN A CA 1
ATOM 838 C C . ASN A 1 114 ? 3.035 -5.074 -6.637 1 98.69 114 ASN A C 1
ATOM 840 O O . ASN A 1 114 ? 2.734 -5.941 -5.816 1 98.69 114 ASN A O 1
ATOM 844 N N . LEU A 1 115 ? 2.164 -4.156 -7.062 1 98.75 115 LEU A N 1
ATOM 845 C CA . LEU A 1 115 ? 0.863 -4.078 -6.406 1 98.75 115 LEU A CA 1
ATOM 846 C C . LEU A 1 115 ? -0.264 -4.07 -7.434 1 98.75 115 LEU A C 1
ATOM 848 O O . LEU A 1 115 ? -1.037 -5.027 -7.52 1 98.75 115 LEU A O 1
ATOM 852 N N . THR A 1 116 ? -0.28 -3.104 -8.305 1 98.88 116 THR A N 1
ATOM 853 C CA . THR A 1 116 ? -1.391 -2.939 -9.234 1 98.88 116 THR A CA 1
ATOM 854 C C . THR A 1 116 ? -1.44 -4.098 -10.227 1 98.88 116 THR A C 1
ATOM 856 O O . THR A 1 116 ? -2.521 -4.562 -10.594 1 98.88 116 THR A O 1
ATOM 859 N N . SER A 1 117 ? -0.287 -4.531 -10.703 1 98.81 117 SER A N 1
ATOM 860 C CA . SER A 1 117 ? -0.262 -5.656 -11.633 1 98.81 117 SER A CA 1
ATOM 861 C C . SER A 1 117 ? -0.86 -6.91 -11 1 98.81 117 SER A C 1
ATOM 863 O O . SER A 1 117 ? -1.547 -7.684 -11.672 1 98.81 117 SER A O 1
ATOM 865 N N . VAL A 1 118 ? -0.579 -7.141 -9.711 1 98.88 118 VAL A N 1
ATOM 866 C CA . VAL A 1 118 ? -1.113 -8.281 -8.984 1 98.88 118 VAL A CA 1
ATOM 867 C C . VAL A 1 118 ? -2.637 -8.203 -8.938 1 98.88 118 VAL A C 1
ATOM 869 O O . VAL A 1 118 ? -3.326 -9.195 -9.195 1 98.88 118 VAL A O 1
ATOM 872 N N . PHE A 1 119 ? -3.111 -7.023 -8.641 1 98.81 119 PHE A N 1
ATOM 873 C CA . PHE A 1 119 ? -4.547 -6.758 -8.625 1 98.81 119 PHE A CA 1
ATOM 874 C C . PHE A 1 119 ? -5.184 -7.137 -9.953 1 98.81 119 PHE A C 1
ATOM 876 O O . PHE A 1 119 ? -6.207 -7.828 -9.984 1 98.81 119 PHE A O 1
ATOM 883 N N . GLU A 1 120 ? -4.578 -6.738 -11.047 1 98.81 120 GLU A N 1
ATOM 884 C CA . GLU A 1 120 ? -5.109 -6.996 -12.383 1 98.81 120 GLU A CA 1
ATOM 885 C C . GLU A 1 120 ? -5.027 -8.477 -12.734 1 98.81 120 GLU A C 1
ATOM 887 O O . GLU A 1 120 ? -5.91 -9.008 -13.406 1 98.81 120 GLU A O 1
ATOM 892 N N . CYS A 1 121 ? -3.938 -9.172 -12.328 1 98.81 121 CYS A N 1
ATOM 893 C CA . CYS A 1 121 ? -3.84 -10.609 -12.539 1 98.81 121 CYS A CA 1
ATOM 894 C C . CYS A 1 121 ? -4.969 -11.344 -11.828 1 98.81 121 CYS A C 1
ATOM 896 O O . CYS A 1 121 ? -5.59 -12.242 -12.398 1 98.81 121 CYS A O 1
ATOM 898 N N . ILE A 1 122 ? -5.23 -10.953 -10.57 1 98.75 122 ILE A N 1
ATOM 899 C CA . ILE A 1 122 ? -6.277 -11.555 -9.758 1 98.75 122 ILE A CA 1
ATOM 900 C C . ILE A 1 122 ? -7.625 -11.414 -10.461 1 98.75 122 ILE A C 1
ATOM 902 O O . ILE A 1 122 ? -8.375 -12.383 -10.578 1 98.75 122 ILE A O 1
ATOM 906 N N . LYS A 1 123 ? -7.895 -10.266 -10.984 1 97.88 123 LYS A N 1
ATOM 907 C CA . LYS A 1 123 ? -9.164 -10.008 -11.656 1 97.88 123 LYS A CA 1
ATOM 908 C C . LYS A 1 123 ? -9.328 -10.922 -12.875 1 97.88 123 LYS A C 1
ATOM 910 O O . LYS A 1 123 ? -10.445 -11.32 -13.203 1 97.88 123 LYS A O 1
ATOM 915 N N . GLY A 1 124 ? -8.258 -11.188 -13.523 1 97.31 124 GLY A N 1
ATOM 916 C CA . GLY A 1 124 ? -8.305 -12.016 -14.711 1 97.31 124 GLY A CA 1
ATOM 917 C C . GLY A 1 124 ? -8.617 -13.469 -14.422 1 97.31 124 GLY A C 1
ATOM 918 O O . GLY A 1 124 ? -9.18 -14.172 -15.266 1 97.31 124 GLY A O 1
ATOM 919 N N . VAL A 1 125 ? -8.281 -13.984 -13.195 1 97.88 125 VAL A N 1
ATOM 920 C CA . VAL A 1 125 ? -8.414 -15.414 -12.93 1 97.88 125 VAL A CA 1
ATOM 921 C C . VAL A 1 125 ? -9.664 -15.672 -12.102 1 97.88 125 VAL A C 1
ATOM 923 O O . VAL A 1 125 ? -10.172 -16.797 -12.055 1 97.88 125 VAL A O 1
ATOM 926 N N . LEU A 1 126 ? -10.234 -14.664 -11.43 1 97.75 126 LEU A N 1
ATOM 927 C CA . LEU A 1 126 ? -11.289 -14.828 -10.438 1 97.75 126 LEU A CA 1
ATOM 928 C C . LEU A 1 126 ? -12.539 -15.438 -11.062 1 97.75 126 LEU A C 1
ATOM 930 O O . LEU A 1 126 ? -13.125 -16.375 -10.516 1 97.75 126 LEU A O 1
ATOM 934 N N . PRO A 1 127 ? -12.961 -14.93 -12.266 1 96.75 127 PRO A N 1
ATOM 935 C CA . PRO A 1 127 ? -14.195 -15.492 -12.828 1 96.75 127 PRO A CA 1
ATOM 936 C C . PRO A 1 127 ? -14.102 -17 -13.047 1 96.75 127 PRO A C 1
ATOM 938 O O . PRO A 1 127 ? -15.039 -17.734 -12.719 1 96.75 127 PRO A O 1
ATOM 941 N N . GLY A 1 128 ? -13.023 -17.484 -13.586 1 96.56 128 GLY A N 1
ATOM 942 C CA . GLY A 1 128 ? -12.844 -18.906 -13.781 1 96.56 128 GLY A CA 1
ATOM 943 C C . GLY A 1 128 ? -12.805 -19.688 -12.484 1 96.56 128 GLY A C 1
ATOM 944 O O . GLY A 1 128 ? -13.367 -20.781 -12.391 1 96.56 128 GLY A O 1
ATOM 945 N N . MET A 1 129 ? -12.109 -19.172 -11.453 1 96.88 129 MET A N 1
ATOM 946 C CA . MET A 1 129 ? -12.023 -19.812 -10.148 1 96.88 129 MET A CA 1
ATOM 947 C C . MET A 1 129 ? -13.398 -19.922 -9.5 1 96.88 129 MET A C 1
ATOM 949 O O . MET A 1 129 ? -13.758 -20.953 -8.953 1 96.88 129 MET A O 1
ATOM 953 N N . ARG A 1 130 ? -14.125 -18.828 -9.57 1 96.44 130 ARG A N 1
ATOM 954 C CA . ARG A 1 130 ? -15.469 -18.828 -8.992 1 96.44 130 ARG A CA 1
ATOM 955 C C . ARG A 1 130 ? -16.359 -19.844 -9.672 1 96.44 130 ARG A C 1
ATOM 957 O O . ARG A 1 130 ? -17.109 -20.578 -9.008 1 96.44 130 ARG A O 1
ATOM 964 N N . GLU A 1 131 ? -16.281 -19.875 -10.977 1 95.31 131 GLU A N 1
ATOM 965 C CA . GLU A 1 131 ? -17.109 -20.797 -11.75 1 95.31 131 GLU A CA 1
ATOM 966 C C . GLU A 1 131 ? -16.812 -22.25 -11.375 1 95.31 131 GLU A C 1
ATOM 968 O O . GLU A 1 131 ? -17.734 -23.078 -11.312 1 95.31 131 GLU A O 1
ATOM 973 N N . LYS A 1 132 ? -15.57 -22.594 -11.07 1 93.25 132 LYS A N 1
ATOM 974 C CA . LYS A 1 132 ? -15.148 -23.953 -10.75 1 93.25 132 LYS A CA 1
ATOM 975 C C . LYS A 1 132 ? -15.336 -24.25 -9.266 1 93.25 132 LYS A C 1
ATOM 977 O O . LYS A 1 132 ? -15.148 -25.375 -8.828 1 93.25 132 LYS A O 1
ATOM 982 N N . GLY A 1 133 ? -15.656 -23.219 -8.484 1 92.19 133 GLY A N 1
ATOM 983 C CA . GLY A 1 133 ? -16.031 -23.375 -7.09 1 92.19 133 GLY A CA 1
ATOM 984 C C . GLY A 1 133 ? -14.828 -23.359 -6.156 1 92.19 133 GLY A C 1
ATOM 985 O O . GLY A 1 133 ? -14.883 -23.922 -5.059 1 92.19 133 GLY A O 1
ATOM 986 N N . GLY A 1 134 ? -13.695 -22.766 -6.715 1 93.94 134 GLY A N 1
ATOM 987 C CA . GLY A 1 134 ? -12.57 -22.656 -5.805 1 93.94 134 GLY A CA 1
ATOM 988 C C . GLY A 1 134 ? -11.258 -22.375 -6.52 1 93.94 134 GLY A C 1
ATOM 989 O O . GLY A 1 134 ? -11.219 -22.297 -7.746 1 93.94 134 GLY A O 1
ATOM 990 N N . GLY A 1 135 ? -10.242 -22.219 -5.645 1 96.5 135 GLY A N 1
ATOM 991 C CA . GLY A 1 135 ? -8.883 -21.953 -6.094 1 96.5 135 GLY A CA 1
ATOM 992 C C . GLY A 1 135 ? -7.984 -21.438 -4.988 1 96.5 135 GLY A C 1
ATOM 993 O O . GLY A 1 135 ? -8.438 -21.219 -3.863 1 96.5 135 GLY A O 1
ATOM 994 N N . THR A 1 136 ? -6.711 -21.422 -5.305 1 97.94 136 THR A N 1
ATOM 995 C CA . THR A 1 136 ? -5.719 -20.906 -4.371 1 97.94 136 THR A CA 1
ATOM 996 C C . THR A 1 136 ? -4.883 -19.812 -5.023 1 97.94 136 THR A C 1
ATOM 998 O O . THR A 1 136 ? -4.348 -20 -6.117 1 97.94 136 THR A O 1
ATOM 1001 N N . ILE A 1 137 ? -4.902 -18.703 -4.414 1 98.62 137 ILE A N 1
ATOM 1002 C CA . ILE A 1 137 ? -4.059 -17.578 -4.832 1 98.62 137 ILE A CA 1
ATOM 1003 C C . ILE A 1 137 ? -2.938 -17.375 -3.816 1 98.62 137 ILE A C 1
ATOM 1005 O O . ILE A 1 137 ? -3.193 -17.234 -2.617 1 98.62 137 ILE A O 1
ATOM 1009 N N . VAL A 1 138 ? -1.707 -17.453 -4.258 1 98.75 138 VAL A N 1
ATOM 1010 C CA . VAL A 1 138 ? -0.543 -17.172 -3.426 1 98.75 138 VAL A CA 1
ATOM 1011 C C . VAL A 1 138 ? 0.114 -15.867 -3.879 1 98.75 138 VAL A C 1
ATOM 1013 O O . VAL A 1 138 ? 0.615 -15.773 -5.004 1 98.75 138 VAL A O 1
ATOM 1016 N N . ASN A 1 139 ? 0.028 -14.852 -3.072 1 98.81 139 ASN A N 1
ATOM 1017 C CA . ASN A 1 139 ? 0.761 -13.617 -3.297 1 98.81 139 ASN A CA 1
ATOM 1018 C C . ASN A 1 139 ? 2.109 -13.625 -2.584 1 98.81 139 ASN A C 1
ATOM 1020 O O . ASN A 1 139 ? 2.172 -13.781 -1.364 1 98.81 139 ASN A O 1
ATOM 1024 N N . ILE A 1 140 ? 3.199 -13.516 -3.4 1 98.56 140 ILE A N 1
ATOM 1025 C CA . ILE A 1 140 ? 4.523 -13.398 -2.799 1 98.56 140 ILE A CA 1
ATOM 1026 C C . ILE A 1 140 ? 4.742 -11.977 -2.301 1 98.56 140 ILE A C 1
ATOM 1028 O O . ILE A 1 140 ? 5.117 -11.086 -3.074 1 98.56 140 ILE A O 1
ATOM 1032 N N . VAL A 1 141 ? 4.555 -11.812 -1.044 1 97.75 141 VAL A N 1
ATOM 1033 C CA . VAL A 1 141 ? 4.672 -10.492 -0.435 1 97.75 141 VAL A CA 1
ATOM 1034 C C . VAL A 1 141 ? 6.129 -10.219 -0.067 1 97.75 141 VAL A C 1
ATOM 1036 O O . VAL A 1 141 ? 6.934 -9.844 -0.924 1 97.75 141 VAL A O 1
ATOM 1039 N N . SER A 1 142 ? 6.648 -10.297 0.99 1 94.94 142 SER A N 1
ATOM 1040 C CA . SER A 1 142 ? 7.941 -10.055 1.62 1 94.94 142 SER A CA 1
ATOM 1041 C C . SER A 1 142 ? 7.789 -9.789 3.113 1 94.94 142 SER A C 1
ATOM 1043 O O . SER A 1 142 ? 6.711 -9.406 3.574 1 94.94 142 SER A O 1
ATOM 1045 N N . ILE A 1 143 ? 8.805 -10.102 3.863 1 94.06 143 ILE A N 1
ATOM 1046 C CA . ILE A 1 143 ? 8.836 -9.602 5.234 1 94.06 143 ILE A CA 1
ATOM 1047 C C . ILE A 1 143 ? 8.703 -8.078 5.23 1 94.06 143 ILE A C 1
ATOM 1049 O O . ILE A 1 143 ? 8.227 -7.484 6.199 1 94.06 143 ILE A O 1
ATOM 1053 N N . GLY A 1 144 ? 9.102 -7.492 4.109 1 94.38 144 GLY A N 1
ATOM 1054 C CA . GLY A 1 144 ? 8.945 -6.059 3.922 1 94.38 144 GLY A CA 1
ATOM 1055 C C . GLY A 1 144 ? 7.492 -5.621 3.822 1 94.38 144 GLY A C 1
ATOM 1056 O O . GLY A 1 144 ? 7.199 -4.426 3.773 1 94.38 144 GLY A O 1
ATOM 1057 N N . GLY A 1 145 ? 6.543 -6.531 3.764 1 96.06 145 GLY A N 1
ATOM 1058 C CA . GLY A 1 145 ? 5.117 -6.246 3.822 1 96.06 145 GLY A CA 1
ATOM 1059 C C . GLY A 1 145 ? 4.566 -6.25 5.238 1 96.06 145 GLY A C 1
ATOM 1060 O O . GLY A 1 145 ? 3.387 -5.969 5.449 1 96.06 145 GLY A O 1
ATOM 1061 N N . LYS A 1 146 ? 5.43 -6.531 6.191 1 92 146 LYS A N 1
ATOM 1062 C CA . LYS A 1 146 ? 5.051 -6.59 7.602 1 92 146 LYS A CA 1
ATOM 1063 C C . LYS A 1 146 ? 5.891 -5.629 8.438 1 92 146 LYS A C 1
ATOM 1065 O O . LYS A 1 146 ? 5.438 -5.148 9.477 1 92 146 LYS A O 1
ATOM 1070 N N . GLN A 1 147 ? 7.082 -5.445 8 1 93.44 147 GLN A N 1
ATOM 1071 C CA . GLN A 1 147 ? 7.98 -4.5 8.656 1 93.44 147 GLN A CA 1
ATOM 1072 C C . GLN A 1 147 ? 8.773 -3.689 7.629 1 93.44 147 GLN A C 1
ATOM 1074 O O . GLN A 1 147 ? 9.016 -4.16 6.516 1 93.44 147 GLN A O 1
ATOM 1079 N N . VAL A 1 148 ? 9.227 -2.512 8.047 1 95.06 148 VAL A N 1
ATOM 1080 C CA . VAL A 1 148 ? 9.891 -1.628 7.098 1 95.06 148 VAL A CA 1
ATOM 1081 C C . VAL A 1 148 ? 11.391 -1.595 7.383 1 95.06 148 VAL A C 1
ATOM 1083 O O . VAL A 1 148 ? 11.82 -1.892 8.5 1 95.06 148 VAL A O 1
ATOM 1086 N N . PHE A 1 149 ? 12.117 -1.267 6.348 1 92.75 149 PHE A N 1
ATOM 1087 C CA . PHE A 1 149 ? 13.562 -1.099 6.414 1 92.75 149 PHE A CA 1
ATOM 1088 C C . PHE A 1 149 ? 13.984 0.226 5.789 1 92.75 149 PHE A C 1
ATOM 1090 O O . PHE A 1 149 ? 13.43 0.64 4.77 1 92.75 149 PHE A O 1
ATOM 1097 N N . PRO A 1 150 ? 14.969 0.88 6.449 1 93.75 150 PRO A N 1
ATOM 1098 C CA . PRO A 1 150 ? 15.461 2.104 5.812 1 93.75 150 PRO A CA 1
ATOM 1099 C C . PRO A 1 150 ? 15.953 1.866 4.387 1 93.75 150 PRO A C 1
ATOM 1101 O O . PRO A 1 150 ? 16.562 0.829 4.105 1 93.75 150 PRO A O 1
ATOM 1104 N N . ASN A 1 151 ? 15.633 2.832 3.508 1 95.5 151 ASN A N 1
ATOM 1105 C CA . ASN A 1 151 ? 16.031 2.838 2.105 1 95.5 151 ASN A CA 1
ATOM 1106 C C . ASN A 1 151 ? 15.242 1.825 1.288 1 95.5 151 ASN A C 1
ATOM 1108 O O . ASN A 1 151 ? 15.523 1.621 0.105 1 95.5 151 ASN A O 1
ATOM 1112 N N . TRP A 1 152 ? 14.352 1.131 1.932 1 96.06 152 TRP A N 1
ATOM 1113 C CA . TRP A 1 152 ? 13.461 0.213 1.235 1 96.06 152 TRP A CA 1
ATOM 1114 C C . TRP A 1 152 ? 12.016 0.711 1.29 1 96.06 152 TRP A C 1
ATOM 1116 O O . TRP A 1 152 ? 11.078 -0.082 1.215 1 96.06 152 TRP A O 1
ATOM 1126 N N . GLY A 1 153 ? 11.867 2.018 1.479 1 97.56 153 GLY A N 1
ATOM 1127 C CA . GLY A 1 153 ? 10.555 2.598 1.739 1 97.56 153 GLY A CA 1
ATOM 1128 C C . GLY A 1 153 ? 9.539 2.277 0.662 1 97.56 153 GLY A C 1
ATOM 1129 O O . GLY A 1 153 ? 8.477 1.724 0.95 1 97.56 153 GLY A O 1
ATOM 1130 N N . ALA A 1 154 ? 9.844 2.623 -0.624 1 97.94 154 ALA A N 1
ATOM 1131 C CA . ALA A 1 154 ? 8.906 2.4 -1.725 1 97.94 154 ALA A CA 1
ATOM 1132 C C . ALA A 1 154 ? 8.578 0.919 -1.87 1 97.94 154 ALA A C 1
ATOM 1134 O O . ALA A 1 154 ? 7.43 0.557 -2.135 1 97.94 154 ALA A O 1
ATOM 1135 N N . TYR A 1 155 ? 9.578 0.074 -1.713 1 97.88 155 TYR A N 1
ATOM 1136 C CA . TYR A 1 155 ? 9.375 -1.369 -1.771 1 97.88 155 TYR A CA 1
ATOM 1137 C C . TYR A 1 155 ? 8.43 -1.833 -0.668 1 97.88 155 TYR A C 1
ATOM 1139 O O . TYR A 1 155 ? 7.453 -2.539 -0.934 1 97.88 155 TYR A O 1
ATOM 1147 N N . CYS A 1 156 ? 8.711 -1.414 0.579 1 98.31 156 CYS A N 1
ATOM 1148 C CA . CYS A 1 156 ? 7.875 -1.8 1.708 1 98.31 156 CYS A CA 1
ATOM 1149 C C . CYS A 1 156 ? 6.445 -1.305 1.521 1 98.31 156 CYS A C 1
ATOM 1151 O O . CYS A 1 156 ? 5.488 -2.023 1.821 1 98.31 156 CYS A O 1
ATOM 1153 N N . VAL A 1 157 ? 6.312 -0.096 1.04 1 98.56 157 VAL A N 1
ATOM 1154 C CA . VAL A 1 157 ? 4.996 0.472 0.772 1 98.56 157 VAL A CA 1
ATOM 1155 C C . VAL A 1 157 ? 4.215 -0.447 -0.167 1 98.56 157 VAL A C 1
ATOM 1157 O O . VAL A 1 157 ? 3.061 -0.784 0.101 1 98.56 157 VAL A O 1
ATOM 1160 N N . SER A 1 158 ? 4.816 -0.861 -1.245 1 98.62 158 SER A N 1
ATOM 1161 C CA . SER A 1 158 ? 4.156 -1.727 -2.217 1 98.62 158 SER A CA 1
ATOM 1162 C C . SER A 1 158 ? 3.771 -3.064 -1.596 1 98.62 158 SER A C 1
ATOM 1164 O O . SER A 1 158 ? 2.686 -3.586 -1.854 1 98.62 158 SER A O 1
ATOM 1166 N N . LYS A 1 159 ? 4.625 -3.57 -0.775 1 98.69 159 LYS A N 1
ATOM 1167 C CA . LYS A 1 159 ? 4.398 -4.898 -0.212 1 98.69 159 LYS A CA 1
ATOM 1168 C C . LYS A 1 159 ? 3.389 -4.844 0.932 1 98.69 159 LYS A C 1
ATOM 1170 O O . LYS A 1 159 ? 2.619 -5.785 1.134 1 98.69 159 LYS A O 1
ATOM 1175 N N . PHE A 1 160 ? 3.359 -3.742 1.706 1 98.5 160 PHE A N 1
ATOM 1176 C CA . PHE A 1 160 ? 2.27 -3.533 2.652 1 98.5 160 PHE A CA 1
ATOM 1177 C C . PHE A 1 160 ? 0.927 -3.5 1.933 1 98.5 160 PHE A C 1
ATOM 1179 O O . PHE A 1 160 ? -0.043 -4.109 2.387 1 98.5 160 PHE A O 1
ATOM 1186 N N . GLY A 1 161 ? 0.909 -2.76 0.848 1 98.62 161 GLY A N 1
ATOM 1187 C CA . GLY A 1 161 ? -0.297 -2.77 0.035 1 98.62 161 GLY A CA 1
ATOM 1188 C C . GLY A 1 161 ? -0.707 -4.16 -0.411 1 98.62 161 GLY A C 1
ATOM 1189 O O . GLY A 1 161 ? -1.89 -4.504 -0.378 1 98.62 161 GLY A O 1
ATOM 1190 N N . LEU A 1 162 ? 0.269 -4.906 -0.842 1 98.75 162 LEU A N 1
ATOM 1191 C CA . LEU A 1 162 ? -0.003 -6.27 -1.287 1 98.75 162 LEU A CA 1
ATOM 1192 C C . LEU A 1 162 ? -0.535 -7.121 -0.14 1 98.75 162 LEU A C 1
ATOM 1194 O O . LEU A 1 162 ? -1.395 -7.98 -0.345 1 98.75 162 LEU A O 1
ATOM 1198 N N . MET A 1 163 ? -0.022 -6.91 1.077 1 98.44 163 MET A N 1
ATOM 1199 C CA . MET A 1 163 ? -0.549 -7.594 2.256 1 98.44 163 MET A CA 1
ATOM 1200 C C . MET A 1 163 ? -2.031 -7.289 2.443 1 98.44 163 MET A C 1
ATOM 1202 O O . MET A 1 163 ? -2.838 -8.203 2.627 1 98.44 163 MET A O 1
ATOM 1206 N N . ALA A 1 164 ? -2.361 -6.035 2.379 1 98.56 164 ALA A N 1
ATOM 1207 C CA . ALA A 1 164 ? -3.758 -5.637 2.539 1 98.56 164 ALA A CA 1
ATOM 1208 C C . ALA A 1 164 ? -4.629 -6.234 1.437 1 98.56 164 ALA A C 1
ATOM 1210 O O . ALA A 1 164 ? -5.742 -6.695 1.697 1 98.56 164 ALA A O 1
ATOM 1211 N N . LEU A 1 165 ? -4.141 -6.191 0.221 1 98.56 165 LEU A N 1
ATOM 1212 C CA . LEU A 1 165 ? -4.855 -6.793 -0.9 1 98.56 165 LEU A CA 1
ATOM 1213 C C . LEU A 1 165 ? -5.125 -8.273 -0.647 1 98.56 165 LEU A C 1
ATOM 1215 O O . LEU A 1 165 ? -6.23 -8.758 -0.887 1 98.56 165 LEU A O 1
ATOM 1219 N N . SER A 1 166 ? -4.102 -8.953 -0.156 1 98.56 166 SER A N 1
ATOM 1220 C CA . SER A 1 166 ? -4.219 -10.383 0.136 1 98.56 166 SER A CA 1
ATOM 1221 C C . SER A 1 166 ? -5.285 -10.641 1.196 1 98.56 166 SER A C 1
ATOM 1223 O O . SER A 1 166 ? -6.156 -11.492 1.01 1 98.56 166 SER A O 1
ATOM 1225 N N . LYS A 1 167 ? -5.207 -9.906 2.254 1 97.88 167 LYS A N 1
ATOM 1226 C CA . LYS A 1 167 ? -6.125 -10.094 3.373 1 97.88 167 LYS A CA 1
ATOM 1227 C C . LYS A 1 167 ? -7.562 -9.781 2.967 1 97.88 167 LYS A C 1
ATOM 1229 O O . LYS A 1 167 ? -8.484 -10.539 3.285 1 97.88 167 LYS A O 1
ATOM 1234 N N . ALA A 1 168 ? -7.746 -8.656 2.307 1 98.06 168 ALA A N 1
ATOM 1235 C CA . ALA A 1 168 ? -9.086 -8.258 1.882 1 98.06 168 ALA A CA 1
ATOM 1236 C C . ALA A 1 168 ? -9.672 -9.266 0.901 1 98.06 168 ALA A C 1
ATOM 1238 O O . ALA A 1 168 ? -10.844 -9.641 1.008 1 98.06 168 ALA A O 1
ATOM 1239 N N . LEU A 1 169 ? -8.867 -9.664 -0.041 1 98.19 169 LEU A N 1
ATOM 1240 C CA . LEU A 1 169 ? -9.312 -10.641 -1.028 1 98.19 169 LEU A CA 1
ATOM 1241 C C . LEU A 1 169 ? -9.711 -11.945 -0.357 1 98.19 169 LEU A C 1
ATOM 1243 O O . LEU A 1 169 ? -10.695 -12.578 -0.754 1 98.19 169 LEU A O 1
ATOM 1247 N N . ALA A 1 170 ? -8.914 -12.414 0.616 1 97.38 170 ALA A N 1
ATOM 1248 C CA . ALA A 1 170 ? -9.195 -13.656 1.336 1 97.38 170 ALA A CA 1
ATOM 1249 C C . ALA A 1 170 ? -10.594 -13.633 1.937 1 97.38 170 ALA A C 1
ATOM 1251 O O . ALA A 1 170 ? -11.336 -14.609 1.832 1 97.38 170 ALA A O 1
ATOM 1252 N N . ILE A 1 171 ? -10.969 -12.516 2.547 1 97 171 ILE A N 1
ATOM 1253 C CA . ILE A 1 171 ? -12.281 -12.391 3.17 1 97 171 ILE A CA 1
ATOM 1254 C C . ILE A 1 171 ? -13.367 -12.398 2.094 1 97 171 ILE A C 1
ATOM 1256 O O . ILE A 1 171 ? -14.352 -13.133 2.207 1 97 171 ILE A O 1
ATOM 1260 N N . GLU A 1 172 ? -13.188 -11.727 1.034 1 97.31 172 GLU A N 1
ATOM 1261 C CA . GLU A 1 172 ? -14.219 -11.516 0.022 1 97.31 172 GLU A CA 1
ATOM 1262 C C . GLU A 1 172 ? -14.445 -12.781 -0.801 1 97.31 172 GLU A C 1
ATOM 1264 O O . GLU A 1 172 ? -15.555 -13.031 -1.28 1 97.31 172 GLU A O 1
ATOM 1269 N N . GLU A 1 173 ? -13.461 -13.594 -0.937 1 97.31 173 GLU A N 1
ATOM 1270 C CA . GLU A 1 173 ? -13.562 -14.703 -1.877 1 97.31 173 GLU A CA 1
ATOM 1271 C C . GLU A 1 173 ? -13.797 -16.031 -1.147 1 97.31 173 GLU A C 1
ATOM 1273 O O . GLU A 1 173 ? -14.086 -17.047 -1.776 1 97.31 173 GLU A O 1
ATOM 1278 N N . ARG A 1 174 ? -13.742 -15.977 0.137 1 94.94 174 ARG A N 1
ATOM 1279 C CA . ARG A 1 174 ? -13.938 -17.172 0.951 1 94.94 174 ARG A CA 1
ATOM 1280 C C . ARG A 1 174 ? -15.273 -17.828 0.636 1 94.94 174 ARG A C 1
ATOM 1282 O O . ARG A 1 174 ? -15.352 -19.062 0.504 1 94.94 174 ARG A O 1
ATOM 1289 N N . PRO A 1 175 ? -16.328 -17.031 0.411 1 95.94 175 PRO A N 1
ATOM 1290 C CA . PRO A 1 175 ? -17.625 -17.656 0.113 1 95.94 175 PRO A CA 1
ATOM 1291 C C . PRO A 1 175 ? -17.609 -18.438 -1.205 1 95.94 175 PRO A C 1
ATOM 1293 O O . PRO A 1 175 ? -18.484 -19.281 -1.438 1 95.94 175 PRO A O 1
ATOM 1296 N N . TYR A 1 176 ? -16.656 -18.203 -2.049 1 95.94 176 TYR A N 1
ATOM 1297 C CA . TYR A 1 176 ? -16.578 -18.859 -3.352 1 95.94 176 TYR A CA 1
ATOM 1298 C C . TYR A 1 176 ? -15.586 -20.016 -3.328 1 95.94 176 TYR A C 1
ATOM 1300 O O . TYR A 1 176 ? -15.234 -20.562 -4.375 1 95.94 176 TYR A O 1
ATOM 1308 N N . GLY A 1 177 ? -15 -20.328 -2.088 1 95.62 177 GLY A N 1
ATOM 1309 C CA . GLY A 1 177 ? -14.062 -21.422 -1.945 1 95.62 177 GLY A CA 1
ATOM 1310 C C . GLY A 1 177 ? -12.648 -21.062 -2.369 1 95.62 177 GLY A C 1
ATOM 1311 O O . GLY A 1 177 ? -11.805 -21.953 -2.559 1 95.62 177 GLY A O 1
ATOM 1312 N N . ILE A 1 178 ? -12.438 -19.797 -2.639 1 97.31 178 ILE A N 1
ATOM 1313 C CA . ILE A 1 178 ? -11.117 -19.344 -3.057 1 97.31 178 ILE A CA 1
ATOM 1314 C C . ILE A 1 178 ? -10.289 -18.969 -1.829 1 97.31 178 ILE A C 1
ATOM 1316 O O . ILE A 1 178 ? -10.758 -18.219 -0.969 1 97.31 178 ILE A O 1
ATOM 1320 N N . ARG A 1 179 ? -9.094 -19.562 -1.718 1 97.62 179 ARG A N 1
ATOM 1321 C CA . ARG A 1 179 ? -8.148 -19.312 -0.635 1 97.62 179 ARG A CA 1
ATOM 1322 C C . ARG A 1 179 ? -7.039 -18.375 -1.085 1 97.62 179 ARG A C 1
ATOM 1324 O O . ARG A 1 179 ? -6.559 -18.453 -2.217 1 97.62 179 ARG A O 1
ATOM 1331 N N . VAL A 1 180 ? -6.699 -17.453 -0.21 1 98.25 180 VAL A N 1
ATOM 1332 C CA . VAL A 1 180 ? -5.637 -16.5 -0.508 1 98.25 180 VAL A CA 1
ATOM 1333 C C . VAL A 1 180 ? -4.566 -16.562 0.578 1 98.25 180 VAL A C 1
ATOM 1335 O O . VAL A 1 180 ? -4.875 -16.484 1.769 1 98.25 180 VAL A O 1
ATOM 1338 N N . THR A 1 181 ? -3.322 -16.781 0.163 1 97.69 181 THR A N 1
ATOM 1339 C CA . THR A 1 181 ? -2.191 -16.812 1.084 1 97.69 181 THR A CA 1
ATOM 1340 C C . THR A 1 181 ? -1.227 -15.664 0.797 1 97.69 181 THR A C 1
ATOM 1342 O O . THR A 1 181 ? -0.832 -15.453 -0.351 1 97.69 181 THR A O 1
ATOM 1345 N N . ALA A 1 182 ? -0.954 -14.891 1.808 1 98.5 182 ALA A N 1
ATOM 1346 C CA . ALA A 1 182 ? 0.175 -13.961 1.77 1 98.5 182 ALA A CA 1
ATOM 1347 C C . ALA A 1 182 ? 1.455 -14.641 2.254 1 98.5 182 ALA A C 1
ATOM 1349 O O . ALA A 1 182 ? 1.603 -14.922 3.445 1 98.5 182 ALA A O 1
ATOM 1350 N N . LEU A 1 183 ? 2.346 -14.992 1.352 1 97.69 183 LEU A N 1
ATOM 1351 C CA . LEU A 1 183 ? 3.637 -15.57 1.712 1 97.69 183 LEU A CA 1
ATOM 1352 C C . LEU A 1 183 ? 4.688 -14.477 1.903 1 97.69 183 LEU A C 1
ATOM 1354 O O . LEU A 1 183 ? 4.945 -13.695 0.988 1 97.69 183 LEU A O 1
ATOM 1358 N N . CYS A 1 184 ? 5.266 -14.414 3.039 1 97.44 184 CYS A N 1
ATOM 1359 C CA . CYS A 1 184 ? 6.199 -13.359 3.42 1 97.44 184 CYS A CA 1
ATOM 1360 C C . CYS A 1 184 ? 7.59 -13.938 3.684 1 97.44 184 CYS A C 1
ATOM 1362 O O . CYS A 1 184 ? 7.957 -14.172 4.836 1 97.44 184 CYS A O 1
ATOM 1364 N N . PRO A 1 185 ? 8.375 -14.055 2.635 1 95.19 185 PRO A N 1
ATOM 1365 C CA . PRO A 1 185 ? 9.75 -14.516 2.854 1 95.19 185 PRO A CA 1
ATOM 1366 C C . PRO A 1 185 ? 10.672 -13.406 3.354 1 95.19 185 PRO A C 1
ATOM 1368 O O . PRO A 1 185 ? 10.453 -12.227 3.037 1 95.19 185 PRO A O 1
ATOM 1371 N N . GLY A 1 186 ? 11.648 -13.828 4.164 1 93.75 186 GLY A N 1
ATOM 1372 C CA . GLY A 1 186 ? 12.82 -12.977 4.34 1 93.75 186 GLY A CA 1
ATOM 1373 C C . GLY A 1 186 ? 13.703 -12.914 3.111 1 93.75 186 GLY A C 1
ATOM 1374 O O . GLY A 1 186 ? 13.211 -12.992 1.982 1 93.75 186 GLY A O 1
ATOM 1375 N N . SER A 1 187 ? 14.945 -12.664 3.297 1 93.19 187 SER A N 1
ATOM 1376 C CA . SER A 1 187 ? 15.852 -12.562 2.158 1 93.19 187 SER A CA 1
ATOM 1377 C C . SER A 1 187 ? 15.984 -13.898 1.437 1 93.19 187 SER A C 1
ATOM 1379 O O . SER A 1 187 ? 16.234 -14.93 2.064 1 93.19 187 SER A O 1
ATOM 1381 N N . VAL A 1 188 ? 15.703 -13.883 0.187 1 94.25 188 VAL A N 1
ATOM 1382 C CA . VAL A 1 188 ? 15.836 -15.062 -0.667 1 94.25 188 VAL A CA 1
ATOM 1383 C C . VAL A 1 188 ? 16.922 -14.82 -1.71 1 94.25 188 VAL A C 1
ATOM 1385 O O . VAL A 1 188 ? 17 -13.75 -2.311 1 94.25 188 VAL A O 1
ATOM 1388 N N . ASN A 1 189 ? 17.797 -15.789 -1.876 1 94.19 189 ASN A N 1
ATOM 1389 C CA . ASN A 1 189 ? 18.891 -15.664 -2.816 1 94.19 189 ASN A CA 1
ATOM 1390 C C . ASN A 1 189 ? 18.422 -15.773 -4.262 1 94.19 189 ASN A C 1
ATOM 1392 O O . ASN A 1 189 ? 18.359 -16.859 -4.82 1 94.19 189 ASN A O 1
ATOM 1396 N N . THR A 1 190 ? 18.047 -14.695 -4.848 1 94.75 190 THR A N 1
ATOM 1397 C CA . THR A 1 190 ? 17.594 -14.617 -6.23 1 94.75 190 THR A CA 1
ATOM 1398 C C . THR A 1 190 ? 18.297 -13.477 -6.965 1 94.75 190 THR A C 1
ATOM 1400 O O . THR A 1 190 ? 19.094 -12.75 -6.371 1 94.75 190 THR A O 1
ATOM 1403 N N . GLY A 1 191 ? 18.031 -13.359 -8.266 1 93.38 191 GLY A N 1
ATOM 1404 C CA . GLY A 1 191 ? 18.594 -12.289 -9.07 1 93.38 191 GLY A CA 1
ATOM 1405 C C . GLY A 1 191 ? 18.062 -10.914 -8.703 1 93.38 191 GLY A C 1
ATOM 1406 O O . GLY A 1 191 ? 18.531 -9.906 -9.234 1 93.38 191 GLY A O 1
ATOM 1407 N N . LEU A 1 192 ? 17.062 -10.82 -7.805 1 91.94 192 LEU A N 1
ATOM 1408 C CA . LEU A 1 192 ? 16.516 -9.539 -7.348 1 91.94 192 LEU A CA 1
ATOM 1409 C C . LEU A 1 192 ? 17.625 -8.641 -6.812 1 91.94 192 LEU A C 1
ATOM 1411 O O . LEU A 1 192 ? 17.625 -7.434 -7.059 1 91.94 192 LEU A O 1
ATOM 1415 N N . TRP A 1 193 ? 18.594 -9.234 -6.16 1 93.5 193 TRP A N 1
ATOM 1416 C CA . TRP A 1 193 ? 19.656 -8.508 -5.461 1 93.5 193 TRP A CA 1
ATOM 1417 C C . TRP A 1 193 ? 20.703 -7.984 -6.441 1 93.5 193 TRP A C 1
ATOM 1419 O O . TRP A 1 193 ? 21.531 -7.156 -6.078 1 93.5 193 TRP A O 1
ATOM 1429 N N . ASP A 1 194 ? 20.641 -8.453 -7.664 1 93.44 194 ASP A N 1
ATOM 1430 C CA . ASP A 1 194 ? 21.641 -8.094 -8.664 1 93.44 194 ASP A CA 1
ATOM 1431 C C . ASP A 1 194 ? 21.094 -7.059 -9.641 1 93.44 194 ASP A C 1
ATOM 1433 O O . ASP A 1 194 ? 21.766 -6.68 -10.602 1 93.44 194 ASP A O 1
ATOM 1437 N N . THR A 1 195 ? 19.828 -6.633 -9.445 1 94 195 THR A N 1
ATOM 1438 C CA . THR A 1 195 ? 19.219 -5.668 -10.344 1 94 195 THR A CA 1
ATOM 1439 C C . THR A 1 195 ? 19.766 -4.266 -10.102 1 94 195 THR A C 1
ATOM 1441 O O . THR A 1 195 ? 20.297 -3.98 -9.031 1 94 195 THR A O 1
ATOM 1444 N N . GLU A 1 196 ? 19.594 -3.4 -11.07 1 93.06 196 GLU A N 1
ATOM 1445 C CA . GLU A 1 196 ? 20.109 -2.037 -11 1 93.06 196 GLU A CA 1
ATOM 1446 C C . GLU A 1 196 ? 19.391 -1.229 -9.93 1 93.06 196 GLU A C 1
ATOM 1448 O O . GLU A 1 196 ? 19.938 -0.26 -9.398 1 93.06 196 GLU A O 1
ATOM 1453 N N . THR A 1 197 ? 18.219 -1.632 -9.57 1 94.69 197 THR A N 1
ATOM 1454 C CA . THR A 1 197 ? 17.406 -0.846 -8.656 1 94.69 197 THR A CA 1
ATOM 1455 C C . THR A 1 197 ? 17.688 -1.234 -7.207 1 94.69 197 THR A C 1
ATOM 1457 O O . THR A 1 197 ? 17.141 -0.631 -6.281 1 94.69 197 THR A O 1
ATOM 1460 N N . VAL A 1 198 ? 18.5 -2.264 -7.027 1 94.62 198 VAL A N 1
ATOM 1461 C CA . VAL A 1 198 ? 18.766 -2.736 -5.676 1 94.62 198 VAL A CA 1
ATOM 1462 C C . VAL A 1 198 ? 20.234 -2.535 -5.336 1 94.62 198 VAL A C 1
ATOM 1464 O O . VAL A 1 198 ? 21.125 -3.047 -6.035 1 94.62 198 VAL A O 1
ATOM 1467 N N . ASP A 1 199 ? 20.422 -1.693 -4.324 1 92.56 199 ASP A N 1
ATOM 1468 C CA . ASP A 1 199 ? 21.75 -1.472 -3.791 1 92.56 199 ASP A CA 1
ATOM 1469 C C . ASP A 1 199 ? 21.875 -1.98 -2.355 1 92.56 199 ASP A C 1
ATOM 1471 O O . ASP A 1 199 ? 21.641 -1.229 -1.406 1 92.56 199 ASP A O 1
ATOM 1475 N N . ALA A 1 200 ? 22.156 -3.248 -2.197 1 87.56 200 ALA A N 1
ATOM 1476 C CA . ALA A 1 200 ? 22.312 -3.914 -0.905 1 87.56 200 ALA A CA 1
ATOM 1477 C C . ALA A 1 200 ? 23.422 -4.957 -0.954 1 87.56 200 ALA A C 1
ATOM 1479 O O . ALA A 1 200 ? 23.594 -5.648 -1.96 1 87.56 200 ALA A O 1
ATOM 1480 N N . ASP A 1 201 ? 24.156 -4.953 0.092 1 84.88 201 ASP A N 1
ATOM 1481 C CA . ASP A 1 201 ? 25.297 -5.859 0.172 1 84.88 201 ASP A CA 1
ATOM 1482 C C . ASP A 1 201 ? 25.141 -6.848 1.322 1 84.88 201 ASP A C 1
ATOM 1484 O O . ASP A 1 201 ? 25.672 -6.637 2.41 1 84.88 201 ASP A O 1
ATOM 1488 N N . PHE A 1 202 ? 24.375 -7.836 1.071 1 85.75 202 PHE A N 1
ATOM 1489 C CA . PHE A 1 202 ? 24.156 -8.859 2.086 1 85.75 202 PHE A CA 1
ATOM 1490 C C . PHE A 1 202 ? 24.875 -10.148 1.723 1 85.75 202 PHE A C 1
ATOM 1492 O O . PHE A 1 202 ? 25.156 -10.398 0.549 1 85.75 202 PHE A O 1
ATOM 1499 N N . ASP A 1 203 ? 25.219 -10.828 2.752 1 89.5 203 ASP A N 1
ATOM 1500 C CA . ASP A 1 203 ? 25.766 -12.164 2.541 1 89.5 203 ASP A CA 1
ATOM 1501 C C . ASP A 1 203 ? 24.703 -13.109 1.989 1 89.5 203 ASP A C 1
ATOM 1503 O O . ASP A 1 203 ? 23.844 -13.586 2.734 1 89.5 203 ASP A O 1
ATOM 1507 N N . ARG A 1 204 ? 24.812 -13.453 0.756 1 92 204 ARG A N 1
ATOM 1508 C CA . ARG A 1 204 ? 23.812 -14.234 0.045 1 92 204 ARG A CA 1
ATOM 1509 C C . ARG A 1 204 ? 23.703 -15.641 0.613 1 92 204 ARG A C 1
ATOM 1511 O O . ARG A 1 204 ? 22.688 -16.312 0.456 1 92 204 ARG A O 1
ATOM 1518 N N . SER A 1 205 ? 24.781 -16.141 1.181 1 90.38 205 SER A N 1
ATOM 1519 C CA . SER A 1 205 ? 24.828 -17.516 1.686 1 90.38 205 SER A CA 1
ATOM 1520 C C . SER A 1 205 ? 23.906 -17.688 2.895 1 90.38 205 SER A C 1
ATOM 1522 O O . SER A 1 205 ? 23.594 -18.812 3.283 1 90.38 205 SER A O 1
ATOM 1524 N N . LEU A 1 206 ? 23.516 -16.641 3.484 1 89.81 206 LEU A N 1
ATOM 1525 C CA . LEU A 1 206 ? 22.688 -16.688 4.68 1 89.81 206 LEU A CA 1
ATOM 1526 C C . LEU A 1 206 ? 21.219 -16.578 4.32 1 89.81 206 LEU A C 1
ATOM 1528 O O . LEU A 1 206 ? 20.344 -16.656 5.199 1 89.81 206 LEU A O 1
ATOM 1532 N N . MET A 1 207 ? 20.922 -16.469 3.031 1 93.12 207 MET A N 1
ATOM 1533 C CA . MET A 1 207 ? 19.547 -16.234 2.568 1 93.12 207 MET A CA 1
ATOM 1534 C C . MET A 1 207 ? 18.828 -17.562 2.332 1 93.12 207 MET A C 1
ATOM 1536 O O . MET A 1 207 ? 19.469 -18.609 2.225 1 93.12 207 MET A O 1
ATOM 1540 N N . LEU A 1 208 ? 17.5 -17.5 2.322 1 93.38 208 LEU A N 1
ATOM 1541 C CA . LEU A 1 208 ? 16.703 -18.641 1.877 1 93.38 208 LEU A CA 1
ATOM 1542 C C . LEU A 1 208 ? 17.031 -19.016 0.433 1 93.38 208 LEU A C 1
ATOM 1544 O O . LEU A 1 208 ? 17.312 -18.125 -0.382 1 93.38 208 LEU A O 1
ATOM 1548 N N . SER A 1 209 ? 16.969 -20.25 0.143 1 94.5 209 SER A N 1
ATOM 1549 C CA . SER A 1 209 ? 17.016 -20.656 -1.26 1 94.5 209 SER A CA 1
ATOM 1550 C C . SER A 1 209 ? 15.648 -20.484 -1.924 1 94.5 209 SER A C 1
ATOM 1552 O O . SER A 1 209 ? 14.609 -20.672 -1.281 1 94.5 209 SER A O 1
ATOM 1554 N N . PRO A 1 210 ? 15.625 -20.172 -3.199 1 97 210 PRO A N 1
ATOM 1555 C CA . PRO A 1 210 ? 14.352 -20.109 -3.912 1 97 210 PRO A CA 1
ATOM 1556 C C . PRO A 1 210 ? 13.57 -21.422 -3.838 1 97 210 PRO A C 1
ATOM 1558 O O . PRO A 1 210 ? 12.336 -21.406 -3.789 1 97 210 PRO A O 1
ATOM 1561 N N . SER A 1 211 ? 14.258 -22.531 -3.752 1 96.94 211 SER A N 1
ATOM 1562 C CA . SER A 1 211 ? 13.609 -23.828 -3.676 1 96.94 211 SER A CA 1
ATOM 1563 C C . SER A 1 211 ? 12.867 -24 -2.355 1 96.94 211 SER A C 1
ATOM 1565 O O . SER A 1 211 ? 11.82 -24.656 -2.303 1 96.94 211 SER A O 1
ATOM 1567 N N . THR A 1 212 ? 13.43 -23.438 -1.28 1 94.44 212 THR A N 1
ATOM 1568 C CA . THR A 1 212 ? 12.758 -23.484 0.013 1 94.44 212 THR A CA 1
ATOM 1569 C C . THR A 1 212 ? 11.43 -22.75 -0.043 1 94.44 212 THR A C 1
ATOM 1571 O O . THR A 1 212 ? 10.422 -23.219 0.492 1 94.44 212 THR A O 1
ATOM 1574 N N . VAL A 1 213 ? 11.43 -21.625 -0.694 1 96.06 213 VAL A N 1
ATOM 1575 C CA . VAL A 1 213 ? 10.195 -20.859 -0.857 1 96.06 213 VAL A CA 1
ATOM 1576 C C . VAL A 1 213 ? 9.195 -21.672 -1.689 1 96.06 213 VAL A C 1
ATOM 1578 O O . VAL A 1 213 ? 8.008 -21.734 -1.357 1 96.06 213 VAL A O 1
ATOM 1581 N N . ALA A 1 214 ? 9.68 -22.312 -2.758 1 98.06 214 ALA A N 1
ATOM 1582 C CA . ALA A 1 214 ? 8.828 -23.125 -3.631 1 98.06 214 ALA A CA 1
ATOM 1583 C C . ALA A 1 214 ? 8.141 -24.234 -2.848 1 98.06 214 ALA A C 1
ATOM 1585 O O . ALA A 1 214 ? 6.965 -24.531 -3.08 1 98.06 214 ALA A O 1
ATOM 1586 N N . GLN A 1 215 ? 8.828 -24.797 -1.903 1 95.88 215 GLN A N 1
ATOM 1587 C CA . GLN A 1 215 ? 8.266 -25.859 -1.092 1 95.88 215 GLN A CA 1
ATOM 1588 C C . GLN A 1 215 ? 7.113 -25.359 -0.231 1 95.88 215 GLN A C 1
ATOM 1590 O O . GLN A 1 215 ? 6.117 -26.047 -0.034 1 95.88 215 GLN A O 1
ATOM 1595 N N . SER A 1 216 ? 7.297 -24.188 0.292 1 96.19 216 SER A N 1
ATOM 1596 C CA . SER A 1 216 ? 6.227 -23.594 1.08 1 96.19 216 SER A CA 1
ATOM 1597 C C . SER A 1 216 ? 4.992 -23.328 0.225 1 96.19 216 SER A C 1
ATOM 1599 O O . SER A 1 216 ? 3.861 -23.5 0.686 1 96.19 216 SER A O 1
ATOM 1601 N N . VAL A 1 217 ? 5.203 -22.891 -1.027 1 98 217 VAL A N 1
ATOM 1602 C CA . VAL A 1 217 ? 4.09 -22.656 -1.939 1 98 217 VAL A CA 1
ATOM 1603 C C . VAL A 1 217 ? 3.389 -23.969 -2.25 1 98 217 VAL A C 1
ATOM 1605 O O . VAL A 1 217 ? 2.158 -24.047 -2.229 1 98 217 VAL A O 1
ATOM 1608 N N . VAL A 1 218 ? 4.117 -25.031 -2.506 1 97.44 218 VAL A N 1
ATOM 1609 C CA . VAL A 1 218 ? 3.562 -26.359 -2.777 1 97.44 218 VAL A CA 1
ATOM 1610 C C . VAL A 1 218 ? 2.725 -26.812 -1.588 1 97.44 218 VAL A C 1
ATOM 1612 O O . VAL A 1 218 ? 1.611 -27.312 -1.765 1 97.44 218 VAL A O 1
ATOM 1615 N N . HIS A 1 219 ? 3.303 -26.641 -0.381 1 94.94 219 HIS A N 1
ATOM 1616 C CA . HIS A 1 219 ? 2.559 -27 0.821 1 94.94 219 HIS A CA 1
ATOM 1617 C C . HIS A 1 219 ? 1.214 -26.281 0.872 1 94.94 219 HIS A C 1
ATOM 1619 O O . HIS A 1 219 ? 0.188 -26.891 1.165 1 94.94 219 HIS A O 1
ATOM 1625 N N . THR A 1 220 ? 1.233 -25.016 0.59 1 95.5 220 THR A N 1
ATOM 1626 C CA . THR A 1 220 ? 0.033 -24.188 0.648 1 95.5 220 THR A CA 1
ATOM 1627 C C . THR A 1 220 ? -1.015 -24.688 -0.343 1 95.5 220 THR A C 1
ATOM 1629 O O . THR A 1 220 ? -2.193 -24.812 0 1 95.5 220 THR A O 1
ATOM 1632 N N . VAL A 1 221 ? -0.65 -25.047 -1.578 1 96 221 VAL A N 1
ATOM 1633 C CA . VAL A 1 221 ? -1.608 -25.391 -2.625 1 96 221 VAL A CA 1
ATOM 1634 C C . VAL A 1 221 ? -2.1 -26.828 -2.43 1 96 221 VAL A C 1
ATOM 1636 O O . VAL A 1 221 ? -3.111 -27.234 -3.008 1 96 221 VAL A O 1
ATOM 1639 N N . GLN A 1 222 ? -1.425 -27.578 -1.589 1 94.25 222 GLN A N 1
ATOM 1640 C CA . GLN A 1 222 ? -1.79 -28.969 -1.387 1 94.25 222 GLN A CA 1
ATOM 1641 C C . GLN A 1 222 ? -2.676 -29.141 -0.155 1 94.25 222 GLN A C 1
ATOM 1643 O O . GLN A 1 222 ? -3.152 -30.234 0.131 1 94.25 222 GLN A O 1
ATOM 1648 N N . LEU A 1 223 ? -2.859 -28.094 0.61 1 91.31 223 LEU A N 1
ATOM 1649 C CA . LEU A 1 223 ? -3.73 -28.188 1.776 1 91.31 223 LEU A CA 1
ATOM 1650 C C . LEU A 1 223 ? -5.113 -28.703 1.38 1 91.31 223 LEU A C 1
ATOM 1652 O O . LEU A 1 223 ? -5.613 -28.375 0.301 1 91.31 223 LEU A O 1
ATOM 1656 N N . PRO A 1 224 ? -5.766 -29.484 2.242 1 90.06 224 PRO A N 1
ATOM 1657 C CA . PRO A 1 224 ? -7.141 -29.891 1.947 1 90.06 224 PRO A CA 1
ATOM 1658 C C . PRO A 1 224 ? -8.109 -28.703 1.91 1 90.06 224 PRO A C 1
ATOM 1660 O O . PRO A 1 224 ? -7.82 -27.656 2.471 1 90.06 224 PRO A O 1
ATOM 1663 N N . PRO A 1 225 ? -9.219 -28.906 1.261 1 86.62 225 PRO A N 1
ATOM 1664 C CA . PRO A 1 225 ? -10.125 -27.781 1.003 1 86.62 225 PRO A CA 1
ATOM 1665 C C . PRO A 1 225 ? -10.625 -27.125 2.285 1 86.62 225 PRO A C 1
ATOM 1667 O O . PRO A 1 225 ? -11.055 -25.969 2.26 1 86.62 225 PRO A O 1
ATOM 1670 N N . GLU A 1 226 ? -10.531 -27.828 3.41 1 88.5 226 GLU A N 1
ATOM 1671 C CA . GLU A 1 226 ? -11.078 -27.281 4.648 1 88.5 226 GLU A CA 1
ATOM 1672 C C . GLU A 1 226 ? -10.062 -26.375 5.348 1 88.5 226 GLU A C 1
ATOM 1674 O O . GLU A 1 226 ? -10.398 -25.688 6.316 1 88.5 226 GLU A O 1
ATOM 1679 N N . ALA A 1 227 ? -8.836 -26.359 4.871 1 90.38 227 ALA A N 1
ATOM 1680 C CA . ALA A 1 227 ? -7.766 -25.609 5.535 1 90.38 227 ALA A CA 1
ATOM 1681 C C . ALA A 1 227 ? -7.219 -24.516 4.637 1 90.38 227 ALA A C 1
ATOM 1683 O O . ALA A 1 227 ? -7.207 -24.656 3.41 1 90.38 227 ALA A O 1
ATOM 1684 N N . THR A 1 228 ? -6.809 -23.406 5.262 1 92.81 228 THR A N 1
ATOM 1685 C CA . THR A 1 228 ? -6.148 -22.312 4.551 1 92.81 228 THR A CA 1
ATOM 1686 C C . THR A 1 228 ? -5.035 -21.703 5.402 1 92.81 228 THR A C 1
ATOM 1688 O O . THR A 1 228 ? -5.078 -21.781 6.633 1 92.81 228 THR A O 1
ATOM 1691 N N . ILE A 1 229 ? -3.975 -21.328 4.793 1 92 229 ILE A N 1
ATOM 1692 C CA . ILE A 1 229 ? -2.955 -20.484 5.387 1 92 229 ILE A CA 1
ATOM 1693 C C . ILE A 1 229 ? -3.137 -19.047 4.895 1 92 229 ILE A C 1
ATOM 1695 O O . ILE A 1 229 ? -2.9 -18.75 3.721 1 92 229 ILE A O 1
ATOM 1699 N N . ASP A 1 230 ? -3.504 -18.188 5.805 1 93.62 230 ASP A N 1
ATOM 1700 C CA . ASP A 1 230 ? -3.727 -16.797 5.406 1 93.62 230 ASP A CA 1
ATOM 1701 C C . ASP A 1 230 ? -2.404 -16.062 5.246 1 93.62 230 ASP A C 1
ATOM 1703 O O . ASP A 1 230 ? -2.238 -15.266 4.312 1 93.62 230 ASP A O 1
ATOM 1707 N N . GLU A 1 231 ? -1.555 -16.281 6.16 1 95.12 231 GLU A N 1
ATOM 1708 C CA . GLU A 1 231 ? -0.234 -15.648 6.176 1 95.12 231 GLU A CA 1
ATOM 1709 C C . GLU A 1 231 ? 0.851 -16.672 6.527 1 95.12 231 GLU A C 1
ATOM 1711 O O . GLU A 1 231 ? 0.684 -17.469 7.449 1 95.12 231 GLU A O 1
ATOM 1716 N N . LEU A 1 232 ? 1.912 -16.688 5.746 1 91.81 232 LEU A N 1
ATOM 1717 C CA . LEU A 1 232 ? 3.061 -17.547 5.977 1 91.81 232 LEU A CA 1
ATOM 1718 C C . LEU A 1 232 ? 4.359 -16.75 5.977 1 91.81 232 LEU A C 1
ATOM 1720 O O . LEU A 1 232 ? 4.758 -16.203 4.945 1 91.81 232 LEU A O 1
ATOM 1724 N N . ILE A 1 233 ? 4.98 -16.578 7.156 1 93.19 233 ILE A N 1
ATOM 1725 C CA . ILE A 1 233 ? 6.254 -15.875 7.301 1 93.19 233 ILE A CA 1
ATOM 1726 C C . ILE A 1 233 ? 7.402 -16.891 7.27 1 93.19 233 ILE A C 1
ATOM 1728 O O . ILE A 1 233 ? 7.488 -17.766 8.133 1 93.19 233 ILE A O 1
ATOM 1732 N N . LEU A 1 234 ? 8.25 -16.797 6.273 1 90.94 234 LEU A N 1
ATOM 1733 C CA . LEU A 1 234 ? 9.383 -17.703 6.082 1 90.94 234 LEU A CA 1
ATOM 1734 C C . LEU A 1 234 ? 10.703 -16.953 6.203 1 90.94 234 LEU A C 1
ATOM 1736 O O . LEU A 1 234 ? 11.047 -16.156 5.324 1 90.94 234 LEU A O 1
ATOM 1740 N N . MET A 1 235 ? 11.477 -17.234 7.227 1 91.06 235 MET A N 1
ATOM 1741 C CA . MET A 1 235 ? 12.68 -16.453 7.52 1 91.06 235 MET A CA 1
ATOM 1742 C C . MET A 1 235 ? 13.93 -17.328 7.422 1 91.06 235 MET A C 1
ATOM 1744 O O . MET A 1 235 ? 13.883 -18.516 7.738 1 91.06 235 MET A O 1
ATOM 1748 N N . PRO A 1 236 ? 15.055 -16.688 6.949 1 87.94 236 PRO A N 1
ATOM 1749 C CA . PRO A 1 236 ? 16.312 -17.422 7.129 1 87.94 236 PRO A CA 1
ATOM 1750 C C . PRO A 1 236 ? 16.656 -17.656 8.602 1 87.94 236 PRO A C 1
ATOM 1752 O O . PRO A 1 236 ? 16.391 -16.797 9.445 1 87.94 236 PRO A O 1
ATOM 1755 N N . ASN A 1 237 ? 17.109 -18.812 8.852 1 81.56 237 ASN A N 1
ATOM 1756 C CA . ASN A 1 237 ? 17.438 -19.141 10.242 1 81.56 237 ASN A CA 1
ATOM 1757 C C . ASN A 1 237 ? 18.75 -18.484 10.672 1 81.56 237 ASN A C 1
ATOM 1759 O O . ASN A 1 237 ? 18.938 -18.188 11.859 1 81.56 237 ASN A O 1
ATOM 1763 N N . ILE A 1 238 ? 19.703 -18.203 9.82 1 73.25 238 ILE A N 1
ATOM 1764 C CA . ILE A 1 238 ? 21.047 -17.781 10.203 1 73.25 238 ILE A CA 1
ATOM 1765 C C . ILE A 1 238 ? 21.297 -16.359 9.703 1 73.25 238 ILE A C 1
ATOM 1767 O O . ILE A 1 238 ? 22.391 -15.828 9.852 1 73.25 238 ILE A O 1
ATOM 1771 N N . GLY A 1 239 ? 20.375 -15.633 9.07 1 66.5 239 GLY A N 1
ATOM 1772 C CA . GLY A 1 239 ? 20.672 -14.375 8.406 1 66.5 239 GLY A CA 1
ATOM 1773 C C . GLY A 1 239 ? 19.719 -13.258 8.781 1 66.5 239 GLY A C 1
ATOM 1774 O O . GLY A 1 239 ? 18.906 -13.414 9.695 1 66.5 239 GLY A O 1
ATOM 1775 N N . THR A 1 240 ? 20.031 -11.969 8.273 1 60.78 240 THR A N 1
ATOM 1776 C CA . THR A 1 240 ? 19.469 -10.688 8.688 1 60.78 240 THR A CA 1
ATOM 1777 C C . THR A 1 240 ? 17.953 -10.68 8.547 1 60.78 240 THR A C 1
ATOM 1779 O O . THR A 1 240 ? 17.234 -10.312 9.484 1 60.78 240 THR A O 1
ATOM 1782 N N . PHE A 1 241 ? 17.438 -10.578 7.516 1 67.75 241 PHE A N 1
ATOM 1783 C CA . PHE A 1 241 ? 15.984 -10.547 7.367 1 67.75 241 PHE A CA 1
ATOM 1784 C C . PHE A 1 241 ? 15.523 -11.578 6.348 1 67.75 241 PHE A C 1
ATOM 1786 O O . PHE A 1 241 ? 16.297 -12 5.488 1 67.75 241 PHE A O 1
ATOM 1793 N N . MET B 1 1 ? 14.219 37.75 25.516 1 38.38 1 MET B N 1
ATOM 1794 C CA . MET B 1 1 ? 13.672 36.375 25.594 1 38.38 1 MET B CA 1
ATOM 1795 C C . MET B 1 1 ? 13.188 35.906 24.234 1 38.38 1 MET B C 1
ATOM 1797 O O . MET B 1 1 ? 12.289 36.5 23.641 1 38.38 1 MET B O 1
ATOM 1801 N N . SER B 1 2 ? 13.992 35.25 23.328 1 45.88 2 SER B N 1
ATOM 1802 C CA . SER B 1 2 ? 13.75 35.062 21.906 1 45.88 2 SER B CA 1
ATOM 1803 C C . SER B 1 2 ? 12.438 34.312 21.656 1 45.88 2 SER B C 1
ATOM 1805 O O . SER B 1 2 ? 12.109 33.375 22.391 1 45.88 2 SER B O 1
ATOM 1807 N N . SER B 1 3 ? 11.445 34.906 21.141 1 51.25 3 SER B N 1
ATOM 1808 C CA . SER B 1 3 ? 10.102 34.406 20.891 1 51.25 3 SER B CA 1
ATOM 1809 C C . SER B 1 3 ? 10.141 33 20.312 1 51.25 3 SER B C 1
ATOM 1811 O O . SER B 1 3 ? 11.062 32.656 19.562 1 51.25 3 SER B O 1
ATOM 1813 N N . PRO B 1 4 ? 9.469 32 21.094 1 58.31 4 PRO B N 1
ATOM 1814 C CA . PRO B 1 4 ? 9.453 30.641 20.562 1 58.31 4 PRO B CA 1
ATOM 1815 C C . PRO B 1 4 ? 9.266 30.594 19.047 1 58.31 4 PRO B C 1
ATOM 1817 O O . PRO B 1 4 ? 8.625 31.484 18.484 1 58.31 4 PRO B O 1
ATOM 1820 N N . PRO B 1 5 ? 10.055 29.828 18.375 1 67.75 5 PRO B N 1
ATOM 1821 C CA . PRO B 1 5 ? 9.961 29.766 16.906 1 67.75 5 PRO B CA 1
ATOM 1822 C C . PRO B 1 5 ? 8.523 29.609 16.422 1 67.75 5 PRO B C 1
ATOM 1824 O O . PRO B 1 5 ? 7.711 28.953 17.062 1 67.75 5 PRO B O 1
ATOM 1827 N N . GLU B 1 6 ? 8.203 30.438 15.477 1 90.12 6 GLU B N 1
ATOM 1828 C CA . GLU B 1 6 ? 6.895 30.375 14.828 1 90.12 6 GLU B CA 1
ATOM 1829 C C . GLU B 1 6 ? 6.617 28.984 14.258 1 90.12 6 GLU B C 1
ATOM 1831 O O . GLU B 1 6 ? 7.516 28.344 13.703 1 90.12 6 GLU B O 1
ATOM 1836 N N . ARG B 1 7 ? 5.516 28.453 14.633 1 95.5 7 ARG B N 1
ATOM 1837 C CA . ARG B 1 7 ? 5.109 27.156 14.094 1 95.5 7 ARG B CA 1
ATOM 1838 C C . ARG B 1 7 ? 4.141 27.328 12.93 1 95.5 7 ARG B C 1
ATOM 1840 O O . ARG B 1 7 ? 3.17 28.078 13.031 1 95.5 7 ARG B O 1
ATOM 1847 N N . ARG B 1 8 ? 4.41 26.703 11.797 1 98.12 8 ARG B N 1
ATOM 1848 C CA . ARG B 1 8 ? 3.605 26.734 10.578 1 98.12 8 ARG B CA 1
ATOM 1849 C C . ARG B 1 8 ? 3.258 25.328 10.117 1 98.12 8 ARG B C 1
ATOM 1851 O O . ARG B 1 8 ? 4.129 24.453 10.047 1 98.12 8 ARG B O 1
ATOM 1858 N N . ALA B 1 9 ? 2.006 25.141 9.852 1 98.81 9 ALA B N 1
ATOM 1859 C CA . ALA B 1 9 ? 1.518 23.828 9.453 1 98.81 9 ALA B CA 1
ATOM 1860 C C . ALA B 1 9 ? 0.937 23.859 8.047 1 98.81 9 ALA B C 1
ATOM 1862 O O . ALA B 1 9 ? 0.256 24.812 7.668 1 98.81 9 ALA B O 1
ATOM 1863 N N . LEU B 1 10 ? 1.304 22.891 7.258 1 98.88 10 LEU B N 1
ATOM 1864 C CA . LEU B 1 10 ? 0.596 22.562 6.027 1 98.88 10 LEU B CA 1
ATOM 1865 C C . LEU B 1 10 ? -0.413 21.438 6.262 1 98.88 10 LEU B C 1
ATOM 1867 O O . LEU B 1 10 ? -0.065 20.391 6.801 1 98.88 10 LEU B O 1
ATOM 1871 N N . ILE B 1 11 ? -1.669 21.672 5.957 1 98.94 11 ILE B N 1
ATOM 1872 C CA . ILE B 1 11 ? -2.7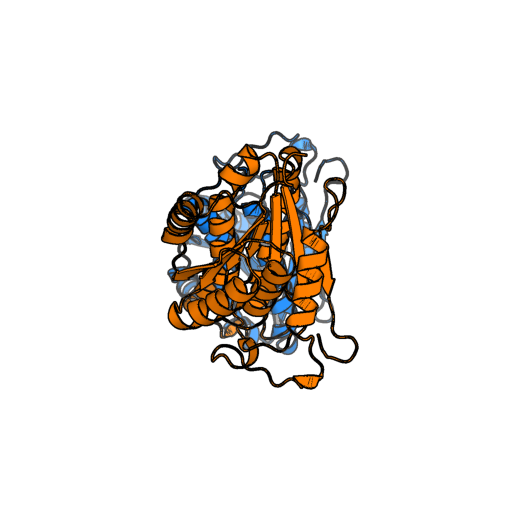3 20.703 6.164 1 98.94 11 ILE B CA 1
ATOM 1873 C C . ILE B 1 11 ? -3.438 20.406 4.84 1 98.94 11 ILE B C 1
ATOM 1875 O O . ILE B 1 11 ? -3.963 21.328 4.203 1 98.94 11 ILE B O 1
ATOM 1879 N N . THR B 1 12 ? -3.412 19.188 4.41 1 98.81 12 THR B N 1
ATOM 1880 C CA . THR B 1 12 ? -4.148 18.812 3.209 1 98.81 12 THR B CA 1
ATOM 1881 C C . THR B 1 12 ? -5.555 18.328 3.564 1 98.81 12 THR B C 1
ATOM 1883 O O . THR B 1 12 ? -5.785 17.828 4.664 1 98.81 12 THR B O 1
ATOM 1886 N N . GLY B 1 13 ? -6.488 18.484 2.59 1 98.19 13 GLY B N 1
ATOM 1887 C CA . GLY B 1 13 ? -7.875 18.156 2.883 1 98.19 13 GLY B CA 1
ATOM 1888 C C . GLY B 1 13 ? -8.469 19 3.994 1 98.19 13 GLY B C 1
ATOM 1889 O O . GLY B 1 13 ? -9.133 18.469 4.891 1 98.19 13 GLY B O 1
ATOM 1890 N N . ALA B 1 14 ? -8.242 20.281 3.957 1 98.44 14 ALA B N 1
ATOM 1891 C CA . ALA B 1 14 ? -8.477 21.125 5.121 1 98.44 14 ALA B CA 1
ATOM 1892 C C . ALA B 1 14 ? -9.812 21.859 5.008 1 98.44 14 ALA B C 1
ATOM 1894 O O . ALA B 1 14 ? -10.148 22.688 5.859 1 98.44 14 ALA B O 1
ATOM 1895 N N . SER B 1 15 ? -10.625 21.562 3.994 1 96.88 15 SER B N 1
ATOM 1896 C CA . SER B 1 15 ? -11.812 22.359 3.729 1 96.88 15 SER B CA 1
ATOM 1897 C C . SER B 1 15 ? -13.008 21.859 4.531 1 96.88 15 SER B C 1
ATOM 1899 O O . SER B 1 15 ? -14.039 22.531 4.598 1 96.88 15 SER B O 1
ATOM 1901 N N . SER B 1 16 ? -12.938 20.672 5.098 1 95.69 16 SER B N 1
ATOM 1902 C CA . SER B 1 16 ? -14.039 20.078 5.84 1 95.69 16 SER B CA 1
ATOM 1903 C C . SER B 1 16 ? -13.555 18.969 6.766 1 95.69 16 SER B C 1
ATOM 1905 O O . SER B 1 16 ? -12.352 18.734 6.879 1 95.69 16 SER B O 1
ATOM 1907 N N . GLY B 1 17 ? -14.422 18.453 7.516 1 96.69 17 GLY B N 1
ATOM 1908 C CA . GLY B 1 17 ? -14.148 17.25 8.297 1 96.69 17 GLY B CA 1
ATOM 1909 C C . GLY B 1 17 ? -12.984 17.406 9.25 1 96.69 17 GLY B C 1
ATOM 1910 O O . GLY B 1 17 ? -12.922 18.375 10.016 1 96.69 17 GLY B O 1
ATOM 1911 N N . MET B 1 18 ? -12.148 16.406 9.312 1 97.62 18 MET B N 1
ATOM 1912 C CA . MET B 1 18 ? -11.016 16.359 10.234 1 97.62 18 MET B CA 1
ATOM 1913 C C . MET B 1 18 ? -10.039 17.484 9.938 1 97.62 18 MET B C 1
ATOM 1915 O O . MET B 1 18 ? -9.531 18.141 10.852 1 97.62 18 MET B O 1
ATOM 1919 N N . GLY B 1 19 ? -9.789 17.766 8.609 1 98.62 19 GLY B N 1
ATOM 1920 C CA . GLY B 1 19 ? -8.844 18.797 8.227 1 98.62 19 GLY B CA 1
ATOM 1921 C C . GLY B 1 19 ? -9.234 20.188 8.719 1 98.62 19 GLY B C 1
ATOM 1922 O O . GLY B 1 19 ? -8.383 20.938 9.195 1 98.62 19 GLY B O 1
ATOM 1923 N N . LYS B 1 20 ? -10.477 20.469 8.57 1 98.56 20 LYS B N 1
ATOM 1924 C CA . LYS B 1 20 ? -11 21.734 9.078 1 98.56 20 LYS B CA 1
ATOM 1925 C C . LYS B 1 20 ? -10.797 21.859 10.594 1 98.56 20 LYS B C 1
ATOM 1927 O O . LYS B 1 20 ? -10.297 22.859 11.086 1 98.56 20 LYS B O 1
ATOM 1932 N N . GLU B 1 21 ? -11.188 20.797 11.32 1 98.69 21 GLU B N 1
ATOM 1933 C CA . GLU B 1 21 ? -11.086 20.828 12.781 1 98.69 21 GLU B CA 1
ATOM 1934 C C . GLU B 1 21 ? -9.633 20.906 13.234 1 98.69 21 GLU B C 1
ATOM 1936 O O . GLU B 1 21 ? -9.328 21.547 14.234 1 98.69 21 GLU B O 1
ATOM 1941 N N . ILE B 1 22 ? -8.727 20.25 12.523 1 98.75 22 ILE B N 1
ATOM 1942 C CA . ILE B 1 22 ? -7.305 20.297 12.836 1 98.75 22 ILE B CA 1
ATOM 1943 C C . ILE B 1 22 ? -6.785 21.719 12.617 1 98.75 22 ILE B C 1
ATOM 1945 O O . ILE B 1 22 ? -6.062 22.25 13.461 1 98.75 22 ILE B O 1
ATOM 1949 N N . ALA B 1 23 ? -7.188 22.359 11.5 1 98.81 23 ALA B N 1
ATOM 1950 C CA . ALA B 1 23 ? -6.77 23.719 11.195 1 98.81 23 ALA B CA 1
ATOM 1951 C C . ALA B 1 23 ? -7.191 24.688 12.305 1 98.81 23 ALA B C 1
ATOM 1953 O O . ALA B 1 23 ? -6.387 25.484 12.766 1 98.81 23 ALA B O 1
ATOM 1954 N N . LEU B 1 24 ? -8.406 24.547 12.719 1 98.75 24 LEU B N 1
ATOM 1955 C CA . LEU B 1 24 ? -8.938 25.438 13.742 1 98.75 24 LEU B CA 1
ATOM 1956 C C . LEU B 1 24 ? -8.281 25.172 15.094 1 98.75 24 LEU B C 1
ATOM 1958 O O . LEU B 1 24 ? -7.969 26.094 15.828 1 98.75 24 LEU B O 1
ATOM 1962 N N . ALA B 1 25 ? -8.094 23.906 15.43 1 98.56 25 ALA B N 1
ATOM 1963 C CA . ALA B 1 25 ? -7.422 23.547 16.672 1 98.56 25 ALA B CA 1
ATOM 1964 C C . ALA B 1 25 ? -5.996 24.094 16.703 1 98.56 25 ALA B C 1
ATOM 1966 O O . ALA B 1 25 ? -5.523 24.562 17.734 1 98.56 25 ALA B O 1
ATOM 1967 N N . PHE B 1 26 ? -5.281 24.016 15.547 1 98.75 26 PHE B N 1
ATOM 1968 C CA . PHE B 1 26 ? -3.938 24.578 15.43 1 98.75 26 PHE B CA 1
ATOM 1969 C C . PHE B 1 26 ? -3.951 26.078 15.641 1 98.75 26 PHE B C 1
ATOM 1971 O O . PHE B 1 26 ? -3.123 26.625 16.375 1 98.75 26 PHE B O 1
ATOM 1978 N N . ALA B 1 27 ? -4.918 26.75 15.039 1 98.44 27 ALA B N 1
ATOM 1979 C CA . ALA B 1 27 ? -5.039 28.203 15.18 1 98.44 27 ALA B CA 1
ATOM 1980 C C . ALA B 1 27 ? -5.242 28.594 16.641 1 98.44 27 ALA B C 1
ATOM 1982 O O . ALA B 1 27 ? -4.641 29.562 17.125 1 98.44 27 ALA B O 1
ATOM 1983 N N . ASP B 1 28 ? -6.012 27.844 17.312 1 97.81 28 ASP B N 1
ATOM 1984 C CA . ASP B 1 28 ? -6.352 28.109 18.719 1 97.81 28 ASP B CA 1
ATOM 1985 C C . ASP B 1 28 ? -5.109 28.094 19.594 1 97.81 28 ASP B C 1
ATOM 1987 O O . ASP B 1 28 ? -5.078 28.734 20.656 1 97.81 28 ASP B O 1
ATOM 1991 N N . ILE B 1 29 ? -4.105 27.375 19.156 1 96.5 29 ILE B N 1
ATOM 1992 C CA . ILE B 1 29 ? -2.912 27.281 20 1 96.5 29 ILE B CA 1
ATOM 1993 C C . ILE B 1 29 ? -1.765 28.047 19.344 1 96.5 29 ILE B C 1
ATOM 1995 O O . ILE B 1 29 ? -0.596 27.812 19.672 1 96.5 29 ILE B O 1
ATOM 1999 N N . GLY B 1 30 ? -2.092 28.844 18.328 1 97.5 30 GLY B N 1
ATOM 2000 C CA . GLY B 1 30 ? -1.146 29.828 17.828 1 97.5 30 GLY B CA 1
ATOM 2001 C C . GLY B 1 30 ? -0.33 29.344 16.656 1 97.5 30 GLY B C 1
ATOM 2002 O O . GLY B 1 30 ? 0.693 29.938 16.297 1 97.5 30 GLY B O 1
ATOM 2003 N N . ILE B 1 31 ? -0.669 28.219 16.047 1 98 31 ILE B N 1
ATOM 2004 C CA . ILE B 1 31 ? 0.048 27.688 14.891 1 98 31 ILE B CA 1
ATOM 2005 C C . ILE B 1 31 ? -0.521 28.297 13.609 1 98 31 ILE B C 1
ATOM 2007 O O . ILE B 1 31 ? -1.731 28.266 13.383 1 98 31 ILE B O 1
ATOM 2011 N N . HIS B 1 32 ? 0.337 28.875 12.766 1 98.56 32 HIS B N 1
ATOM 2012 C CA . HIS B 1 32 ? -0.062 29.375 11.445 1 98.56 32 HIS B CA 1
ATOM 2013 C C . HIS B 1 32 ? -0.361 28.219 10.5 1 98.56 32 HIS B C 1
ATOM 2015 O O . HIS B 1 32 ? 0.298 27.188 10.547 1 98.56 32 HIS B O 1
ATOM 2021 N N . VAL B 1 33 ? -1.375 28.469 9.594 1 98.81 33 VAL B N 1
ATOM 2022 C CA . VAL B 1 33 ? -1.809 27.297 8.836 1 98.81 33 VAL B CA 1
ATOM 2023 C C . VAL B 1 33 ? -1.904 27.641 7.352 1 98.81 33 VAL B C 1
ATOM 2025 O O . VAL B 1 33 ? -2.408 28.719 6.992 1 98.81 33 VAL B O 1
ATOM 2028 N N . ALA B 1 34 ? -1.291 26.844 6.516 1 98.88 34 ALA B N 1
ATOM 2029 C CA . ALA B 1 34 ? -1.564 26.766 5.086 1 98.88 34 ALA B CA 1
ATOM 2030 C C . ALA B 1 34 ? -2.514 25.609 4.77 1 98.88 34 ALA B C 1
ATOM 2032 O O . ALA B 1 34 ? -2.229 24.453 5.098 1 98.88 34 ALA B O 1
ATOM 2033 N N . LEU B 1 35 ? -3.645 25.953 4.176 1 98.88 35 LEU B N 1
ATOM 2034 C CA . LEU B 1 35 ? -4.719 25 3.953 1 98.88 35 LEU B CA 1
ATOM 2035 C C . LEU B 1 35 ? -4.801 24.594 2.482 1 98.88 35 LEU B C 1
ATOM 2037 O O . LEU B 1 35 ? -4.84 25.469 1.605 1 98.88 35 LEU B O 1
ATOM 2041 N N . VAL B 1 36 ? -4.812 23.297 2.225 1 98.62 36 VAL B N 1
ATOM 2042 C CA . VAL B 1 36 ? -4.805 22.797 0.854 1 98.62 36 VAL B CA 1
ATOM 2043 C C . VAL B 1 36 ? -6.023 21.906 0.623 1 98.62 36 VAL B C 1
ATOM 2045 O O . VAL B 1 36 ? -6.312 21.016 1.433 1 98.62 36 VAL B O 1
ATOM 2048 N N . SER B 1 37 ? -6.773 22.109 -0.337 1 97.88 37 SER B N 1
ATOM 2049 C CA . SER B 1 37 ? -7.828 21.266 -0.894 1 97.88 37 SER B CA 1
ATOM 2050 C C . SER B 1 37 ? -8.203 21.703 -2.305 1 97.88 37 SER B C 1
ATOM 2052 O O . SER B 1 37 ? -7.551 22.578 -2.877 1 97.88 37 SER B O 1
ATOM 2054 N N . ARG B 1 38 ? -9.266 21.219 -2.893 1 94.44 38 ARG B N 1
ATOM 2055 C CA . ARG B 1 38 ? -9.664 21.531 -4.262 1 94.44 38 ARG B CA 1
ATOM 2056 C C . ARG B 1 38 ? -10.484 22.812 -4.312 1 94.44 38 ARG B C 1
ATOM 2058 O O . ARG B 1 38 ? -10.43 23.547 -5.297 1 94.44 38 ARG B O 1
ATOM 2065 N N . SER B 1 39 ? -11.188 23.016 -3.277 1 94.44 39 SER B N 1
ATOM 2066 C CA . SER B 1 39 ? -12.125 24.125 -3.289 1 94.44 39 SER B CA 1
ATOM 2067 C C . SER B 1 39 ? -11.562 25.328 -2.547 1 94.44 39 SER B C 1
ATOM 2069 O O . SER B 1 39 ? -11.539 25.344 -1.313 1 94.44 39 SER B O 1
ATOM 2071 N N . LEU B 1 40 ? -11.25 26.375 -3.35 1 96.88 40 LEU B N 1
ATOM 2072 C CA . LEU B 1 40 ? -10.688 27.578 -2.738 1 96.88 40 LEU B CA 1
ATOM 2073 C C . LEU B 1 40 ? -11.719 28.25 -1.831 1 96.88 40 LEU B C 1
ATOM 2075 O O . LEU B 1 40 ? -11.375 28.719 -0.742 1 96.88 40 LEU B O 1
ATOM 2079 N N . GLU B 1 41 ? -12.938 28.281 -2.27 1 97.38 41 GLU B N 1
ATOM 2080 C CA . GLU B 1 41 ? -13.992 28.938 -1.504 1 97.38 41 GLU B CA 1
ATOM 2081 C C . GLU B 1 41 ? -14.188 28.281 -0.144 1 97.38 41 GLU B C 1
ATOM 2083 O O . GLU B 1 41 ? -14.242 28.953 0.883 1 97.38 41 GLU B O 1
ATOM 2088 N N . ALA B 1 42 ? -14.289 26.953 -0.137 1 97.25 42 ALA B N 1
ATOM 2089 C CA . ALA B 1 42 ? -14.453 26.219 1.112 1 97.25 42 ALA B CA 1
ATOM 2090 C C . ALA B 1 42 ? -13.242 26.406 2.023 1 97.25 42 ALA B C 1
ATOM 2092 O O . ALA B 1 42 ? -13.391 26.516 3.242 1 97.25 42 ALA B O 1
ATOM 2093 N N . LEU B 1 43 ? -12.102 26.484 1.444 1 98.38 43 LEU B N 1
ATOM 2094 C CA . LEU B 1 43 ? -10.867 26.672 2.205 1 98.38 43 LEU B CA 1
ATOM 2095 C C . LEU B 1 43 ? -10.836 28.062 2.848 1 98.38 43 LEU B C 1
ATOM 2097 O O . LEU B 1 43 ? -10.398 28.203 3.99 1 98.38 43 LEU B O 1
ATOM 2101 N N . GLU B 1 44 ? -11.234 29.047 2.102 1 98.44 44 GLU B N 1
ATOM 2102 C CA . GLU B 1 44 ? -11.172 30.422 2.592 1 98.44 44 GLU B CA 1
ATOM 2103 C C . GLU B 1 44 ? -12.07 30.609 3.812 1 98.44 44 GLU B C 1
ATOM 2105 O O . GLU B 1 44 ? -11.742 31.375 4.715 1 98.44 44 GLU B O 1
ATOM 2110 N N . ALA B 1 45 ? -13.18 29.922 3.83 1 98.38 45 ALA B N 1
ATOM 2111 C CA . ALA B 1 45 ? -14.039 29.969 5.008 1 98.38 45 ALA B CA 1
ATOM 2112 C C . ALA B 1 45 ? -13.305 29.469 6.25 1 98.38 45 ALA B C 1
ATOM 2114 O O . ALA B 1 45 ? -13.406 30.078 7.324 1 98.38 45 ALA B O 1
ATOM 2115 N N . VAL B 1 46 ? -12.562 28.375 6.113 1 98.62 46 VAL B N 1
ATOM 2116 C CA . VAL B 1 46 ? -11.789 27.812 7.219 1 98.62 46 VAL B CA 1
ATOM 2117 C C . VAL B 1 46 ? -10.648 28.766 7.574 1 98.62 46 VAL B C 1
ATOM 2119 O O . VAL B 1 46 ? -10.375 29 8.75 1 98.62 46 VAL B O 1
ATOM 2122 N N . ALA B 1 47 ? -9.984 29.328 6.559 1 98.75 47 ALA B N 1
ATOM 2123 C CA . ALA B 1 47 ? -8.875 30.25 6.773 1 98.75 47 ALA B CA 1
ATOM 2124 C C . ALA B 1 47 ? -9.336 31.5 7.527 1 98.75 47 ALA B C 1
ATOM 2126 O O . ALA B 1 47 ? -8.641 31.969 8.43 1 98.75 47 ALA B O 1
ATOM 2127 N N . GLU B 1 48 ? -10.461 32 7.16 1 98.69 48 GLU B N 1
ATOM 2128 C CA . GLU B 1 48 ? -11.016 33.156 7.84 1 98.69 48 GLU B CA 1
ATOM 2129 C C . GLU B 1 48 ? -11.266 32.875 9.32 1 98.69 48 GLU B C 1
ATOM 2131 O O . GLU B 1 48 ? -10.945 33.719 10.18 1 98.69 48 GLU B O 1
ATOM 2136 N N . SER B 1 49 ? -11.867 31.75 9.578 1 98.5 49 SER B N 1
ATOM 2137 C CA . SER B 1 49 ? -12.094 31.359 10.961 1 98.5 49 SER B CA 1
ATOM 2138 C C . SER B 1 49 ? -10.781 31.234 11.727 1 98.5 49 SER B C 1
ATOM 2140 O O . SER B 1 49 ? -10.703 31.625 12.891 1 98.5 49 SER B O 1
ATOM 2142 N N . ALA B 1 50 ? -9.758 30.656 11.117 1 98.56 50 ALA B N 1
ATOM 2143 C CA . ALA B 1 50 ? -8.445 30.516 11.742 1 98.56 50 ALA B CA 1
ATOM 2144 C C . ALA B 1 50 ? -7.82 31.875 12.031 1 98.56 50 ALA B C 1
ATOM 2146 O O . ALA B 1 50 ? -7.234 32.094 13.094 1 98.56 50 ALA B O 1
ATOM 2147 N N . ARG B 1 51 ? -7.973 32.812 11.117 1 98.5 51 ARG B N 1
ATOM 2148 C CA . ARG B 1 51 ? -7.406 34.156 11.289 1 98.5 51 ARG B CA 1
ATOM 2149 C C . ARG B 1 51 ? -8.031 34.844 12.484 1 98.5 51 ARG B C 1
ATOM 2151 O O . ARG B 1 51 ? -7.375 35.656 13.156 1 98.5 51 ARG B O 1
ATOM 2158 N N . LYS B 1 52 ? -9.234 34.562 12.727 1 98.25 52 LYS B N 1
ATOM 2159 C CA . LYS B 1 52 ? -9.922 35.156 13.867 1 98.25 52 LYS B CA 1
ATOM 2160 C C . LYS B 1 52 ? -9.258 34.75 15.18 1 98.25 52 LYS B C 1
ATOM 2162 O O . LYS B 1 52 ? -9.398 35.469 16.188 1 98.25 52 LYS B O 1
ATOM 2167 N N . ALA B 1 53 ? -8.586 33.625 15.18 1 97 53 ALA B N 1
ATOM 2168 C CA . ALA B 1 53 ? -7.879 33.188 16.375 1 97 53 ALA B CA 1
ATOM 2169 C C . ALA B 1 53 ? -6.535 33.875 16.531 1 97 53 ALA B C 1
ATOM 2171 O O . ALA B 1 53 ? -5.82 33.656 17.5 1 97 53 ALA B O 1
ATOM 2172 N N . GLY B 1 54 ? -6.082 34.688 15.523 1 96.81 54 GLY B N 1
ATOM 2173 C CA . GLY B 1 54 ? -4.906 35.531 15.664 1 96.81 54 GLY B CA 1
ATOM 2174 C C . GLY B 1 54 ? -3.695 35 14.93 1 96.81 54 GLY B C 1
ATOM 2175 O O . GLY B 1 54 ? -2.572 35.469 15.148 1 96.81 54 GLY B O 1
ATOM 2176 N N . VAL B 1 55 ? -3.898 34 14.086 1 97.94 55 VAL B N 1
ATOM 2177 C CA . VAL B 1 55 ? -2.766 33.406 13.367 1 97.94 55 VAL B CA 1
ATOM 2178 C C . VAL B 1 55 ? -2.844 33.812 11.891 1 97.94 55 VAL B C 1
ATOM 2180 O O . VAL B 1 55 ? -3.863 34.312 11.43 1 97.94 55 VAL B O 1
ATOM 2183 N N . GLU B 1 56 ? -1.727 33.594 11.156 1 98.31 56 GLU B N 1
ATOM 2184 C CA . GLU B 1 56 ? -1.785 33.625 9.695 1 98.31 56 GLU B CA 1
ATOM 2185 C C . GLU B 1 56 ? -2.426 32.344 9.148 1 98.31 56 GLU B C 1
ATOM 2187 O O . GLU B 1 56 ? -2.168 31.25 9.648 1 98.31 56 GLU B O 1
ATOM 2192 N N . ALA B 1 57 ? -3.291 32.531 8.211 1 98.69 57 ALA B N 1
ATOM 2193 C CA . ALA B 1 57 ? -3.939 31.406 7.543 1 98.69 57 ALA B CA 1
ATOM 2194 C C . ALA B 1 57 ? -4.141 31.688 6.055 1 98.69 57 ALA B C 1
ATOM 2196 O O . ALA B 1 57 ? -4.676 32.719 5.684 1 98.69 57 ALA B O 1
ATOM 2197 N N . LYS B 1 58 ? -3.67 30.812 5.199 1 98.69 58 LYS B N 1
ATOM 2198 C CA . LYS B 1 58 ? -3.803 30.969 3.756 1 98.69 58 LYS B CA 1
ATOM 2199 C C . LYS B 1 58 ? -4.371 29.719 3.109 1 98.69 58 LYS B C 1
ATOM 2201 O O . LYS B 1 58 ? -4.059 28.594 3.531 1 98.69 58 LYS B O 1
ATOM 2206 N N . ALA B 1 59 ? -5.219 29.969 2.109 1 98.62 59 ALA B N 1
ATOM 2207 C CA . ALA B 1 59 ? -5.859 28.906 1.356 1 98.62 59 ALA B CA 1
ATOM 2208 C C . ALA B 1 59 ? -5.184 28.703 0.003 1 98.62 59 ALA B C 1
ATOM 2210 O O . ALA B 1 59 ? -4.895 29.672 -0.702 1 98.62 59 ALA B O 1
ATOM 2211 N N . TYR B 1 60 ? -4.863 27.469 -0.314 1 98.44 60 TYR B N 1
ATOM 2212 C CA . TYR B 1 60 ? -4.277 27.094 -1.598 1 98.44 60 TYR B CA 1
ATOM 2213 C C . TYR B 1 60 ? -5.098 26.016 -2.281 1 98.44 60 TYR B C 1
ATOM 2215 O O . TYR B 1 60 ? -5.27 24.922 -1.737 1 98.44 60 TYR B O 1
ATOM 2223 N N . ALA B 1 61 ? -5.613 26.297 -3.438 1 98.06 61 ALA B N 1
ATOM 2224 C CA . ALA B 1 61 ? -6.32 25.297 -4.223 1 98.06 61 ALA B CA 1
ATOM 2225 C C . ALA B 1 61 ? -5.344 24.391 -4.965 1 98.06 61 ALA B C 1
ATOM 2227 O O . ALA B 1 61 ? -4.535 24.859 -5.766 1 98.06 61 ALA B O 1
ATOM 2228 N N . LEU B 1 62 ? -5.383 23.094 -4.66 1 97.38 62 LEU B N 1
ATOM 2229 C CA . LEU B 1 62 ? -4.52 22.094 -5.277 1 97.38 62 LEU B CA 1
ATOM 2230 C C . LEU B 1 62 ? -5.246 20.75 -5.418 1 97.38 62 LEU B C 1
ATOM 2232 O O . LEU B 1 62 ? -5.883 20.297 -4.473 1 97.38 62 LEU B O 1
ATOM 2236 N N . ASP B 1 63 ? -5.27 20.219 -6.59 1 97.56 63 ASP B N 1
ATOM 2237 C CA . ASP B 1 63 ? -5.785 18.875 -6.82 1 97.56 63 ASP B CA 1
ATOM 2238 C C . ASP B 1 63 ? -4.707 17.828 -6.57 1 97.56 63 ASP B C 1
ATOM 2240 O O . ASP B 1 63 ? -3.875 17.562 -7.441 1 97.56 63 ASP B O 1
ATOM 2244 N N . LEU B 1 64 ? -4.801 17.172 -5.473 1 98.06 64 LEU B N 1
ATOM 2245 C CA . LEU B 1 64 ? -3.764 16.25 -5.035 1 98.06 64 LEU B CA 1
ATOM 2246 C C . LEU B 1 64 ? -3.797 14.961 -5.859 1 98.06 64 LEU B C 1
ATOM 2248 O O . LEU B 1 64 ? -2.857 14.164 -5.812 1 98.06 64 LEU B O 1
ATOM 2252 N N . SER B 1 65 ? -4.867 14.734 -6.629 1 96 65 SER B N 1
ATOM 2253 C CA . SER B 1 65 ? -4.91 13.555 -7.488 1 96 65 SER B CA 1
ATOM 2254 C C . SER B 1 65 ? -3.98 13.711 -8.688 1 96 65 SER B C 1
ATOM 2256 O O . SER B 1 65 ? -3.674 12.734 -9.375 1 96 65 SER B O 1
ATOM 2258 N N . LYS B 1 66 ? -3.621 14.953 -8.992 1 97.69 66 LYS B N 1
ATOM 2259 C CA . LYS B 1 66 ? -2.609 15.203 -10.008 1 97.69 66 LYS B CA 1
ATOM 2260 C C . LYS B 1 66 ? -1.202 15.102 -9.43 1 97.69 66 LYS B C 1
ATOM 2262 O O . LYS B 1 66 ? -0.479 16.094 -9.359 1 97.69 66 LYS B O 1
ATOM 2267 N N . THR B 1 67 ? -0.793 13.875 -9.25 1 97.75 67 THR B N 1
ATOM 2268 C CA . THR B 1 67 ? 0.368 13.578 -8.414 1 97.75 67 THR B CA 1
ATOM 2269 C C . THR B 1 67 ? 1.639 14.148 -9.039 1 97.75 67 THR B C 1
ATOM 2271 O O . THR B 1 67 ? 2.57 14.523 -8.32 1 97.75 67 THR B O 1
ATOM 2274 N N . ASP B 1 68 ? 1.696 14.281 -10.328 1 97.38 68 ASP B N 1
ATOM 2275 C CA . ASP B 1 68 ? 2.891 14.766 -11.016 1 97.38 68 ASP B CA 1
ATOM 2276 C C . ASP B 1 68 ? 3.1 16.266 -10.773 1 97.38 68 ASP B C 1
ATOM 2278 O O . ASP B 1 68 ? 4.172 16.797 -11.062 1 97.38 68 ASP B O 1
ATOM 2282 N N . GLN B 1 69 ? 2.131 16.938 -10.195 1 97.88 69 GLN B N 1
ATOM 2283 C CA . GLN B 1 69 ? 2.217 18.375 -9.961 1 97.88 69 GLN B CA 1
ATOM 2284 C C . GLN B 1 69 ? 2.35 18.688 -8.477 1 97.88 69 GLN B C 1
ATOM 2286 O O . GLN B 1 69 ? 2.678 19.812 -8.094 1 97.88 69 GLN B O 1
ATOM 2291 N N . VAL B 1 70 ? 2.109 17.719 -7.645 1 98.44 70 VAL B N 1
ATOM 2292 C CA . VAL B 1 70 ? 1.922 17.953 -6.215 1 98.44 70 VAL B CA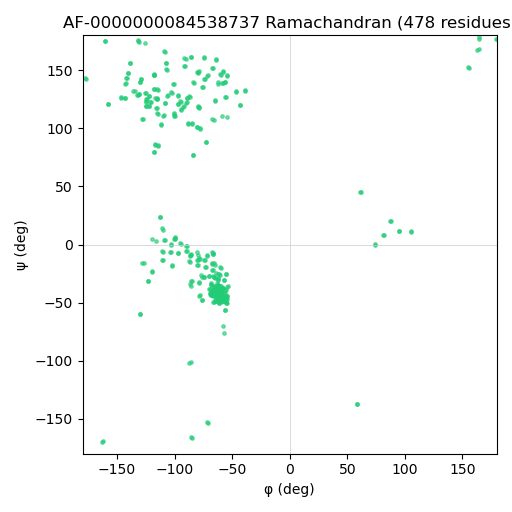 1
ATOM 2293 C C . VAL B 1 70 ? 3.227 18.453 -5.598 1 98.44 70 VAL B C 1
ATOM 2295 O O . VAL B 1 70 ? 3.244 19.484 -4.926 1 98.44 70 VAL B O 1
ATOM 2298 N N . HIS B 1 71 ? 4.336 17.781 -5.852 1 98.06 71 HIS B N 1
ATOM 2299 C CA . HIS B 1 71 ? 5.613 18.156 -5.25 1 98.06 71 HIS B CA 1
ATOM 2300 C C . HIS B 1 71 ? 5.98 19.594 -5.582 1 98.06 71 HIS B C 1
ATOM 2302 O O . HIS B 1 71 ? 6.305 20.375 -4.688 1 98.06 71 HIS B O 1
ATOM 2308 N N . ALA B 1 72 ? 5.879 19.938 -6.836 1 97.31 72 ALA B N 1
ATOM 2309 C CA . ALA B 1 72 ? 6.23 21.281 -7.289 1 97.31 72 ALA B CA 1
ATOM 2310 C C . ALA B 1 72 ? 5.316 22.328 -6.66 1 97.31 72 ALA B C 1
ATOM 2312 O O . ALA B 1 72 ? 5.77 23.422 -6.293 1 97.31 72 ALA B O 1
ATOM 2313 N N . GLN B 1 73 ? 4.074 22.031 -6.566 1 97.81 73 GLN B N 1
ATOM 2314 C CA . GLN B 1 73 ? 3.117 22.969 -5.98 1 97.81 73 GLN B CA 1
ATOM 2315 C C . GLN B 1 73 ? 3.357 23.141 -4.484 1 97.81 73 GLN B C 1
ATOM 2317 O O . GLN B 1 73 ? 3.262 24.25 -3.955 1 97.81 73 GLN B O 1
ATOM 2322 N N . ILE B 1 74 ? 3.676 22.031 -3.807 1 98.38 74 ILE B N 1
ATOM 2323 C CA . ILE B 1 74 ? 3.977 22.109 -2.381 1 98.38 74 ILE B CA 1
ATOM 2324 C C . ILE B 1 74 ? 5.258 22.906 -2.166 1 98.38 74 ILE B C 1
ATOM 2326 O O . ILE B 1 74 ? 5.355 23.688 -1.218 1 98.38 74 ILE B O 1
ATOM 2330 N N . ASP B 1 75 ? 6.227 22.734 -3.047 1 97.06 75 ASP B N 1
ATOM 2331 C CA . ASP B 1 75 ? 7.445 23.547 -3.004 1 97.06 75 ASP B CA 1
ATOM 2332 C C . ASP B 1 75 ? 7.125 25.031 -3.092 1 97.06 75 ASP B C 1
ATOM 2334 O O . ASP B 1 75 ? 7.695 25.844 -2.357 1 97.06 75 ASP B O 1
ATOM 2338 N N . THR B 1 76 ? 6.254 25.359 -3.998 1 97.44 76 THR B N 1
ATOM 2339 C CA . THR B 1 76 ? 5.844 26.75 -4.184 1 97.44 76 THR B CA 1
ATOM 2340 C C . THR B 1 76 ? 5.16 27.281 -2.932 1 97.44 76 THR B C 1
ATOM 2342 O O . THR B 1 76 ? 5.426 28.406 -2.502 1 97.44 76 THR B O 1
ATOM 2345 N N . ILE B 1 77 ? 4.293 26.5 -2.344 1 97.94 77 ILE B N 1
ATOM 2346 C CA . ILE B 1 77 ? 3.588 26.891 -1.13 1 97.94 77 ILE B CA 1
ATOM 2347 C C . ILE B 1 77 ? 4.586 27.062 0.014 1 97.94 77 ILE B C 1
ATOM 2349 O O . ILE B 1 77 ? 4.484 28.016 0.796 1 97.94 77 ILE B O 1
ATOM 2353 N N . SER B 1 78 ? 5.562 26.156 0.111 1 96.5 78 SER B N 1
ATOM 2354 C CA . SER B 1 78 ? 6.59 26.219 1.148 1 96.5 78 SER B CA 1
ATOM 2355 C C . SER B 1 78 ? 7.422 27.484 1.025 1 96.5 78 SER B C 1
ATOM 2357 O O . SER B 1 78 ? 7.789 28.094 2.033 1 96.5 78 SER B O 1
ATOM 2359 N N . ALA B 1 79 ? 7.703 27.875 -0.168 1 95.25 79 ALA B N 1
ATOM 2360 C CA . ALA B 1 79 ? 8.477 29.094 -0.408 1 95.25 79 ALA B CA 1
ATOM 2361 C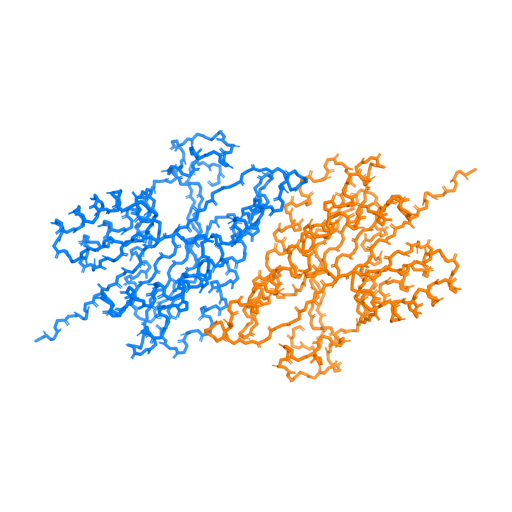 C . ALA B 1 79 ? 7.68 30.344 -0.012 1 95.25 79 ALA B C 1
ATOM 2363 O O . ALA B 1 79 ? 8.242 31.312 0.492 1 95.25 79 ALA B O 1
ATOM 2364 N N . ALA B 1 80 ? 6.418 30.328 -0.167 1 96.12 80 ALA B N 1
ATOM 2365 C CA . ALA B 1 80 ? 5.562 31.5 0.049 1 96.12 80 ALA B CA 1
ATOM 2366 C C . ALA B 1 80 ? 5.148 31.609 1.514 1 96.12 80 ALA B C 1
ATOM 2368 O O . ALA B 1 80 ? 5.023 32.719 2.047 1 96.12 80 ALA B O 1
ATOM 2369 N N . PHE B 1 81 ? 4.949 30.562 2.199 1 95.38 81 PHE B N 1
ATOM 2370 C CA . PHE B 1 81 ? 4.324 30.578 3.518 1 95.38 81 PHE B CA 1
ATOM 2371 C C . PHE B 1 81 ? 5.184 29.828 4.531 1 95.38 81 PHE B C 1
ATOM 2373 O O . PHE B 1 81 ? 5.012 30 5.742 1 95.38 81 PHE B O 1
ATOM 2380 N N . GLY B 1 82 ? 6.164 29 4.016 1 87.56 82 GLY B N 1
ATOM 2381 C CA . GLY B 1 82 ? 7.004 28.188 4.883 1 87.56 82 GLY B CA 1
ATOM 2382 C C . GLY B 1 82 ? 8.211 28.938 5.414 1 87.56 82 GLY B C 1
ATOM 2383 O O . GLY B 1 82 ? 8.188 30.156 5.523 1 87.56 82 GLY B O 1
ATOM 2384 N N . PRO B 1 83 ? 9.109 28.141 5.961 1 93.38 83 PRO B N 1
ATOM 2385 C CA . PRO B 1 83 ? 9.203 26.672 6.035 1 93.38 83 PRO B CA 1
ATOM 2386 C C . PRO B 1 83 ? 8.227 26.078 7.035 1 93.38 83 PRO B C 1
ATOM 2388 O O . PRO B 1 83 ? 7.953 26.672 8.078 1 93.38 83 PRO B O 1
ATOM 2391 N N . PHE B 1 84 ? 7.707 24.938 6.633 1 97.12 84 PHE B N 1
ATOM 2392 C CA . PHE B 1 84 ? 6.773 24.234 7.508 1 97.12 84 PHE B CA 1
ATOM 2393 C C . PHE B 1 84 ? 7.52 23.391 8.531 1 97.12 84 PHE B C 1
ATOM 2395 O O . PHE B 1 84 ? 8.523 22.75 8.203 1 97.12 84 PHE B O 1
ATOM 2402 N N . ASN B 1 85 ? 7.059 23.391 9.719 1 96.75 85 ASN B N 1
ATOM 2403 C CA . ASN B 1 85 ? 7.566 22.422 10.695 1 96.75 85 ASN B CA 1
ATOM 2404 C C . ASN B 1 85 ? 6.512 21.375 11.055 1 96.75 85 ASN B C 1
ATOM 2406 O O . ASN B 1 85 ? 6.793 20.438 11.805 1 96.75 85 ASN B O 1
ATOM 2410 N N . ILE B 1 86 ? 5.309 21.547 10.547 1 98.38 86 ILE B N 1
ATOM 2411 C CA . ILE B 1 86 ? 4.254 20.562 10.719 1 98.38 86 ILE B CA 1
ATOM 2412 C C . ILE B 1 86 ? 3.6 20.266 9.367 1 98.38 86 ILE B C 1
ATOM 2414 O O . ILE B 1 86 ? 3.283 21.172 8.609 1 98.38 86 ILE B O 1
ATOM 2418 N N . LEU B 1 87 ? 3.467 19.047 9.008 1 98.81 87 LEU B N 1
ATOM 2419 C CA . LEU B 1 87 ? 2.672 18.578 7.883 1 98.81 87 LEU B CA 1
ATOM 2420 C C . LEU B 1 87 ? 1.599 17.594 8.344 1 98.81 87 LEU B C 1
ATOM 2422 O O . LEU B 1 87 ? 1.897 16.625 9.039 1 98.81 87 LEU B O 1
ATOM 2426 N N . VAL B 1 88 ? 0.362 17.906 8.062 1 98.88 88 VAL B N 1
ATOM 2427 C CA . VAL B 1 88 ? -0.734 16.969 8.289 1 98.88 88 VAL B CA 1
ATOM 2428 C C . VAL B 1 88 ? -1.302 16.516 6.949 1 98.88 88 VAL B C 1
ATOM 2430 O O . VAL B 1 88 ? -2.008 17.266 6.273 1 98.88 88 VAL B O 1
ATOM 2433 N N . ASN B 1 89 ? -0.929 15.32 6.59 1 98.88 89 ASN B N 1
ATOM 2434 C CA . ASN B 1 89 ? -1.545 14.68 5.434 1 98.88 89 ASN B CA 1
ATOM 2435 C C . ASN B 1 89 ? -2.896 14.062 5.789 1 98.88 89 ASN B C 1
ATOM 2437 O O . ASN B 1 89 ? -2.959 12.93 6.273 1 98.88 89 ASN B O 1
ATOM 2441 N N . ASN B 1 90 ? -3.941 14.773 5.43 1 98.56 90 ASN B N 1
ATOM 2442 C CA . ASN B 1 90 ? -5.293 14.398 5.824 1 98.56 90 ASN B CA 1
ATOM 2443 C C . ASN B 1 90 ? -6.176 14.125 4.609 1 98.56 90 ASN B C 1
ATOM 2445 O O . ASN B 1 90 ? -7.172 13.406 4.707 1 98.56 90 ASN B O 1
ATOM 2449 N N . ALA B 1 91 ? -5.77 14.734 3.473 1 98.12 91 ALA B N 1
ATOM 2450 C CA . ALA B 1 91 ? -6.566 14.523 2.266 1 98.12 91 ALA B CA 1
ATOM 2451 C C . ALA B 1 91 ? -6.66 13.039 1.923 1 98.12 91 ALA B C 1
ATOM 2453 O O . ALA B 1 91 ? -5.676 12.305 2.045 1 98.12 91 ALA B O 1
ATOM 2454 N N . GLY B 1 92 ? -7.777 12.625 1.535 1 96.62 92 GLY B N 1
ATOM 2455 C CA . GLY B 1 92 ? -8.016 11.25 1.113 1 96.62 92 GLY B CA 1
ATOM 2456 C C . GLY B 1 92 ? -9.453 11 0.702 1 96.62 92 GLY B C 1
ATOM 2457 O O . GLY B 1 92 ? -10.281 11.914 0.716 1 96.62 92 GLY B O 1
ATOM 2458 N N . MET B 1 93 ? -9.695 9.789 0.251 1 96.44 93 MET B N 1
ATOM 2459 C CA . MET B 1 93 ? -11.047 9.391 -0.132 1 96.44 93 MET B CA 1
ATOM 2460 C C . MET B 1 93 ? -11.336 7.957 0.311 1 96.44 93 MET B C 1
ATOM 2462 O O . MET B 1 93 ? -10.414 7.152 0.462 1 96.44 93 MET B O 1
ATOM 2466 N N . GLY B 1 94 ? -12.617 7.789 0.624 1 96.25 94 GLY B N 1
ATOM 2467 C CA . GLY B 1 94 ? -13.109 6.43 0.783 1 96.25 94 GLY B CA 1
ATOM 2468 C C . GLY B 1 94 ? -13.547 5.793 -0.524 1 96.25 94 GLY B C 1
ATOM 2469 O O . GLY B 1 94 ? -13.781 6.492 -1.512 1 96.25 94 GLY B O 1
ATOM 2470 N N . TYR B 1 95 ? -13.625 4.531 -0.516 1 96.38 95 TYR B N 1
ATOM 2471 C CA . TYR B 1 95 ? -14.07 3.77 -1.679 1 96.38 95 TYR B CA 1
ATOM 2472 C C . TYR B 1 95 ? -14.578 2.393 -1.268 1 96.38 95 TYR B C 1
ATOM 2474 O O . TYR B 1 95 ? -13.859 1.628 -0.616 1 96.38 95 TYR B O 1
ATOM 2482 N N . THR B 1 96 ? -15.836 2.156 -1.603 1 96.81 96 THR B N 1
ATOM 2483 C CA . THR B 1 96 ? -16.391 0.838 -1.323 1 96.81 96 THR B CA 1
ATOM 2484 C C . THR B 1 96 ? -16.781 0.126 -2.617 1 96.81 96 THR B C 1
ATOM 2486 O O . THR B 1 96 ? -17.5 0.679 -3.449 1 96.81 96 THR B O 1
ATOM 2489 N N . GLU B 1 97 ? -16.297 -1.031 -2.791 1 97.06 97 GLU B N 1
ATOM 2490 C CA . GLU B 1 97 ? -16.562 -1.975 -3.875 1 97.06 97 GLU B CA 1
ATOM 2491 C C . GLU B 1 97 ? -15.805 -3.285 -3.66 1 97.06 97 GLU B C 1
ATOM 2493 O O . GLU B 1 97 ? -14.734 -3.301 -3.041 1 97.06 97 GLU B O 1
ATOM 2498 N N . SER B 1 98 ? -16.438 -4.375 -4.02 1 96.94 98 SER B N 1
ATOM 2499 C CA . SER B 1 98 ? -15.648 -5.602 -3.998 1 96.94 98 SER B CA 1
ATOM 2500 C C . SER B 1 98 ? -14.422 -5.48 -4.895 1 96.94 98 SER B C 1
ATOM 2502 O O . SER B 1 98 ? -14.453 -4.781 -5.906 1 96.94 98 SER B O 1
ATOM 2504 N N . LEU B 1 99 ? -13.312 -6.172 -4.527 1 97.44 99 LEU B N 1
ATOM 2505 C CA . LEU B 1 99 ? -12.094 -6.137 -5.336 1 97.44 99 LEU B CA 1
ATOM 2506 C C . LEU B 1 99 ? -12.367 -6.645 -6.746 1 97.44 99 LEU B C 1
ATOM 2508 O O . LEU B 1 99 ? -11.875 -6.066 -7.723 1 97.44 99 LEU B O 1
ATOM 2512 N N . ALA B 1 100 ? -13.164 -7.605 -6.863 1 96.94 100 ALA B N 1
ATOM 2513 C CA . ALA B 1 100 ? -13.484 -8.203 -8.156 1 96.94 100 ALA B CA 1
ATOM 2514 C C . ALA B 1 100 ? -14.156 -7.184 -9.078 1 96.94 100 ALA B C 1
ATOM 2516 O O . ALA B 1 100 ? -13.984 -7.234 -10.297 1 96.94 100 ALA B O 1
ATOM 2517 N N . ASN B 1 101 ? -14.859 -6.242 -8.531 1 97.06 101 ASN B N 1
ATOM 2518 C CA . ASN B 1 101 ? -15.656 -5.309 -9.32 1 97.06 101 ASN B CA 1
ATOM 2519 C C . ASN B 1 101 ? -15.039 -3.914 -9.336 1 97.06 101 ASN B C 1
ATOM 2521 O O . ASN B 1 101 ? -15.641 -2.973 -9.852 1 97.06 101 ASN B O 1
ATOM 2525 N N . THR B 1 102 ? -13.906 -3.758 -8.742 1 97.62 102 THR B N 1
ATOM 2526 C CA . THR B 1 102 ? -13.234 -2.465 -8.734 1 97.62 102 THR B CA 1
ATOM 2527 C C . THR B 1 102 ? -12.516 -2.213 -10.055 1 97.62 102 THR B C 1
ATOM 2529 O O . THR B 1 102 ? -11.602 -2.951 -10.422 1 97.62 102 THR B O 1
ATOM 2532 N N . PRO B 1 103 ? -12.93 -1.146 -10.805 1 97.69 103 PRO B N 1
ATOM 2533 C CA . PRO B 1 103 ? -12.203 -0.826 -12.031 1 97.69 103 PRO B CA 1
ATOM 2534 C C . PRO B 1 103 ? -10.781 -0.347 -11.773 1 97.69 103 PRO B C 1
ATOM 2536 O O . PRO B 1 103 ? -10.516 0.278 -10.742 1 97.69 103 PRO B O 1
ATOM 2539 N N . LEU B 1 104 ? -9.898 -0.593 -12.758 1 98.12 104 LEU B N 1
ATOM 2540 C CA . LEU B 1 104 ? -8.508 -0.159 -12.641 1 98.12 104 LEU B CA 1
ATOM 2541 C C . LEU B 1 104 ? -8.43 1.345 -12.406 1 98.12 104 LEU B C 1
ATOM 2543 O O . LEU B 1 104 ? -7.617 1.805 -11.594 1 98.12 104 LEU B O 1
ATOM 2547 N N . GLU B 1 105 ? -9.219 2.049 -13.086 1 97.62 105 GLU B N 1
ATOM 2548 C CA . GLU B 1 105 ? -9.195 3.504 -12.977 1 97.62 105 GLU B CA 1
ATOM 2549 C C . GLU B 1 105 ? -9.5 3.951 -11.547 1 97.62 105 GLU B C 1
ATOM 2551 O O . GLU B 1 105 ? -8.867 4.867 -11.031 1 97.62 105 GLU B O 1
ATOM 2556 N N . ASP B 1 106 ? -10.508 3.346 -10.914 1 97.81 106 ASP B N 1
ATOM 2557 C CA . ASP B 1 106 ? -10.852 3.682 -9.531 1 97.81 106 ASP B CA 1
ATOM 2558 C C . ASP B 1 106 ? -9.742 3.27 -8.57 1 97.81 106 ASP B C 1
ATOM 2560 O O . ASP B 1 106 ? -9.422 4.004 -7.633 1 97.81 106 ASP B O 1
ATOM 2564 N N . TRP B 1 107 ? -9.172 2.096 -8.812 1 98.44 107 TRP B N 1
ATOM 2565 C CA . TRP B 1 107 ? -8.023 1.62 -8.047 1 98.44 107 TRP B CA 1
ATOM 2566 C C . TRP B 1 107 ? -6.883 2.637 -8.078 1 98.44 107 TRP B C 1
ATOM 2568 O O . TRP B 1 107 ? -6.344 3.01 -7.039 1 98.44 107 TRP B O 1
ATOM 2578 N N . GLN B 1 108 ? -6.562 3.064 -9.234 1 98.06 108 GLN B N 1
ATOM 2579 C CA . GLN B 1 108 ? -5.457 4 -9.406 1 98.06 108 GLN B CA 1
ATOM 2580 C C . GLN B 1 108 ? -5.766 5.348 -8.758 1 98.06 108 GLN B C 1
ATOM 2582 O O . GLN B 1 108 ? -4.887 5.984 -8.18 1 98.06 108 GLN B O 1
ATOM 2587 N N . LYS B 1 109 ? -7.031 5.785 -8.891 1 97.62 109 LYS B N 1
ATOM 2588 C CA . LYS B 1 109 ? -7.449 7.047 -8.289 1 97.62 109 LYS B CA 1
ATOM 2589 C C . LYS B 1 109 ? -7.238 7.031 -6.777 1 97.62 109 LYS B C 1
ATOM 2591 O O . LYS B 1 109 ? -6.73 7.996 -6.203 1 97.62 109 LYS B O 1
ATOM 2596 N N . ILE B 1 110 ? -7.609 5.93 -6.133 1 97.88 110 ILE B N 1
ATOM 2597 C CA . ILE B 1 110 ? -7.496 5.809 -4.684 1 97.88 110 ILE B CA 1
ATOM 2598 C C . ILE B 1 110 ? -6.023 5.754 -4.281 1 97.88 110 ILE B C 1
ATOM 2600 O O . ILE B 1 110 ? -5.609 6.41 -3.324 1 97.88 110 ILE B O 1
ATOM 2604 N N . ILE B 1 111 ? -5.207 5.008 -4.988 1 98.5 111 ILE B N 1
ATOM 2605 C CA . ILE B 1 111 ? -3.785 4.887 -4.699 1 98.5 111 ILE B CA 1
ATOM 2606 C C . ILE B 1 111 ? -3.1 6.238 -4.883 1 98.5 111 ILE B C 1
ATOM 2608 O O . ILE B 1 111 ? -2.287 6.648 -4.051 1 98.5 111 ILE B O 1
ATOM 2612 N N . ASP B 1 112 ? -3.465 6.938 -5.926 1 98.38 112 ASP B N 1
ATOM 2613 C CA . ASP B 1 112 ? -2.863 8.234 -6.211 1 98.38 112 ASP B CA 1
ATOM 2614 C C . ASP B 1 112 ? -3.186 9.242 -5.105 1 98.38 112 ASP B C 1
ATOM 2616 O O . ASP B 1 112 ? -2.291 9.922 -4.598 1 98.38 112 ASP B O 1
ATOM 2620 N N . LEU B 1 113 ? -4.402 9.312 -4.762 1 98.44 113 LEU B N 1
ATOM 2621 C CA . LEU B 1 113 ? -4.824 10.344 -3.816 1 98.44 113 LEU B CA 1
ATOM 2622 C C . LEU B 1 113 ? -4.41 9.977 -2.395 1 98.44 113 LEU B C 1
ATOM 2624 O O . LEU B 1 113 ? -3.824 10.797 -1.685 1 98.44 113 LEU B O 1
ATOM 2628 N N . ASN B 1 114 ? -4.668 8.727 -1.938 1 98.69 114 ASN B N 1
ATOM 2629 C CA . ASN B 1 114 ? -4.488 8.336 -0.543 1 98.69 114 ASN B CA 1
ATOM 2630 C C . ASN B 1 114 ? -3.025 8.039 -0.227 1 98.69 114 ASN B C 1
ATOM 2632 O O . ASN B 1 114 ? -2.641 7.969 0.941 1 98.69 114 ASN B O 1
ATOM 2636 N N . LEU B 1 115 ? -2.215 7.809 -1.26 1 98.75 115 LEU B N 1
ATOM 2637 C CA . LEU B 1 115 ? -0.874 7.301 -0.996 1 98.75 115 LEU B CA 1
ATOM 2638 C C . LEU B 1 115 ? 0.176 8.125 -1.734 1 98.75 115 LEU B C 1
ATOM 2640 O O . LEU B 1 115 ? 0.964 8.836 -1.109 1 98.75 115 LEU B O 1
ATOM 2644 N N . THR B 1 116 ? 0.093 8.172 -3.035 1 98.88 116 THR B N 1
ATOM 2645 C CA . THR B 1 116 ? 1.128 8.82 -3.834 1 98.88 116 THR B CA 1
ATOM 2646 C C . THR B 1 116 ? 1.146 10.32 -3.58 1 98.88 116 THR B C 1
ATOM 2648 O O . THR B 1 116 ? 2.215 10.938 -3.527 1 98.88 116 THR B O 1
ATOM 2651 N N . SER B 1 117 ? -0.024 10.93 -3.463 1 98.81 117 SER B N 1
ATOM 2652 C CA . SER B 1 117 ? -0.077 12.367 -3.188 1 98.81 117 SER B CA 1
ATOM 2653 C C . SER B 1 117 ? 0.605 12.695 -1.864 1 98.81 117 SER B C 1
ATOM 2655 O O . SER B 1 117 ? 1.267 13.734 -1.744 1 98.81 117 SER B O 1
ATOM 2657 N N . VAL B 1 118 ? 0.431 11.836 -0.85 1 98.88 118 VAL B N 1
ATOM 2658 C CA . VAL B 1 118 ? 1.053 12.031 0.457 1 98.88 118 VAL B CA 1
ATOM 2659 C C . VAL B 1 118 ? 2.572 11.992 0.315 1 98.88 118 VAL B C 1
ATOM 2661 O O . VAL B 1 118 ? 3.273 12.844 0.864 1 98.88 118 VAL B O 1
ATOM 2664 N N . PHE B 1 119 ? 3.021 11.031 -0.437 1 98.81 119 PHE B N 1
ATOM 2665 C CA . PHE B 1 119 ? 4.441 10.891 -0.731 1 98.81 119 PHE B CA 1
ATOM 2666 C C . PHE B 1 119 ? 5 12.18 -1.331 1 98.81 119 PHE B C 1
ATOM 2668 O O . PHE B 1 119 ? 6.039 12.68 -0.893 1 98.81 119 PHE B O 1
ATOM 2675 N N . GLU B 1 120 ? 4.301 12.742 -2.285 1 98.81 120 GLU B N 1
ATOM 2676 C CA . GLU B 1 120 ? 4.746 13.953 -2.977 1 98.81 120 GLU B CA 1
ATOM 2677 C C . GLU B 1 120 ? 4.688 15.172 -2.057 1 98.81 120 GLU B C 1
ATOM 2679 O O . GLU B 1 120 ? 5.535 16.062 -2.141 1 98.81 120 GLU B O 1
ATOM 2684 N N . CYS B 1 121 ? 3.656 15.266 -1.191 1 98.81 121 CYS B N 1
ATOM 2685 C CA . CYS B 1 121 ? 3.594 16.344 -0.213 1 98.81 121 CYS B CA 1
ATOM 2686 C C . CYS B 1 121 ? 4.793 16.297 0.727 1 98.81 121 CYS B C 1
ATOM 2688 O O . CYS B 1 121 ? 5.398 17.328 1.013 1 98.81 121 CYS B O 1
ATOM 2690 N N . ILE B 1 122 ? 5.129 15.094 1.206 1 98.69 122 ILE B N 1
ATOM 2691 C CA . ILE B 1 122 ? 6.25 14.883 2.113 1 98.69 122 ILE B CA 1
ATOM 2692 C C . ILE B 1 122 ? 7.539 15.375 1.46 1 98.69 122 ILE B C 1
ATOM 2694 O O . ILE B 1 122 ? 8.32 16.109 2.076 1 98.69 122 ILE B O 1
ATOM 2698 N N . LYS B 1 123 ? 7.73 15.055 0.22 1 97.81 123 LYS B N 1
ATOM 2699 C CA . LYS B 1 123 ? 8.938 15.453 -0.497 1 97.81 123 LYS B CA 1
ATOM 2700 C C . LYS B 1 123 ? 9.055 16.969 -0.58 1 97.81 123 LYS B C 1
ATOM 2702 O O . LYS B 1 123 ? 10.156 17.516 -0.57 1 97.81 123 LYS B O 1
ATOM 2707 N N . GLY B 1 124 ? 7.945 17.609 -0.704 1 97.19 124 GLY B N 1
ATOM 2708 C CA . GLY B 1 124 ? 7.938 19.062 -0.831 1 97.19 124 GLY B CA 1
ATOM 2709 C C . GLY B 1 124 ? 8.32 19.766 0.452 1 97.19 124 GLY B C 1
ATOM 2710 O O . GLY B 1 124 ? 8.852 20.875 0.416 1 97.19 124 GLY B O 1
ATOM 2711 N N . VAL B 1 125 ? 8.078 19.141 1.652 1 97.81 125 VAL B N 1
ATOM 2712 C CA . VAL B 1 125 ? 8.281 19.859 2.908 1 97.81 125 VAL B CA 1
ATOM 2713 C C . VAL B 1 125 ? 9.594 19.422 3.547 1 97.81 125 VAL B C 1
ATOM 2715 O O . VAL B 1 125 ? 10.141 20.125 4.402 1 97.81 125 VAL B O 1
ATOM 2718 N N . LEU B 1 126 ? 10.18 18.281 3.162 1 97.75 126 LEU B N 1
ATOM 2719 C CA . LEU B 1 126 ? 11.312 17.656 3.842 1 97.75 126 LEU B CA 1
ATOM 2720 C C . LEU B 1 126 ? 12.531 18.578 3.82 1 97.75 126 LEU B C 1
ATOM 2722 O O . LEU B 1 126 ? 13.18 18.766 4.848 1 97.75 126 LEU B O 1
ATOM 2726 N N . PRO B 1 127 ? 12.844 19.188 2.643 1 96.69 127 PRO B N 1
ATOM 2727 C CA . PRO B 1 127 ? 14.055 20.016 2.631 1 96.69 127 PRO B CA 1
ATOM 2728 C C . PRO B 1 127 ? 14 21.141 3.654 1 96.69 127 PRO B C 1
ATOM 2730 O O . PRO B 1 127 ? 14.984 21.391 4.359 1 96.69 127 PRO B O 1
ATOM 2733 N N . GLY B 1 128 ? 12.906 21.828 3.75 1 96.44 128 GLY B N 1
ATOM 2734 C CA . GLY B 1 128 ? 12.766 22.891 4.734 1 96.44 128 GLY B CA 1
ATOM 2735 C C . GLY B 1 128 ? 12.844 22.391 6.164 1 96.44 128 GLY B C 1
ATOM 2736 O O . GLY B 1 128 ? 13.445 23.047 7.023 1 96.44 128 GLY B O 1
ATOM 2737 N N . MET B 1 129 ? 12.203 21.25 6.469 1 96.81 129 MET B N 1
ATOM 2738 C CA . MET B 1 129 ? 12.234 20.656 7.805 1 96.81 129 MET B CA 1
ATOM 2739 C C . MET B 1 129 ? 13.656 20.266 8.195 1 96.81 129 MET B C 1
ATOM 2741 O O . MET B 1 129 ? 14.086 20.516 9.32 1 96.81 129 MET B O 1
ATOM 2745 N N . ARG B 1 130 ? 14.336 19.656 7.262 1 96.38 130 ARG B N 1
ATOM 2746 C CA . ARG B 1 130 ? 15.719 19.25 7.523 1 96.38 130 ARG B CA 1
ATOM 2747 C C . ARG B 1 130 ? 16.594 20.469 7.812 1 96.38 130 ARG B C 1
ATOM 2749 O O . ARG B 1 130 ? 17.406 20.438 8.742 1 96.38 130 ARG B O 1
ATOM 2756 N N . GLU B 1 131 ? 16.422 21.469 7.016 1 95.25 131 GLU B N 1
ATOM 2757 C CA . GLU B 1 131 ? 17.219 22.688 7.172 1 95.25 131 GLU B CA 1
ATOM 2758 C C . GLU B 1 131 ? 17 23.312 8.547 1 95.25 131 GLU B C 1
ATOM 2760 O O . GLU B 1 131 ? 17.938 23.828 9.156 1 95.25 131 GLU B O 1
ATOM 2765 N N . LYS B 1 132 ? 15.781 23.25 9.094 1 93.25 132 LYS B N 1
ATOM 2766 C CA . LYS B 1 132 ? 15.43 23.859 10.375 1 93.25 132 LYS B CA 1
ATOM 2767 C C . LYS B 1 132 ? 15.742 22.922 11.531 1 93.25 132 LYS B C 1
ATOM 2769 O O . LYS B 1 132 ? 15.617 23.297 12.695 1 93.25 132 LYS B O 1
ATOM 2774 N N . GLY B 1 133 ? 16.078 21.672 11.219 1 92.12 133 GLY B N 1
ATOM 2775 C CA . GLY B 1 133 ? 16.547 20.703 12.203 1 92.12 133 GLY B CA 1
ATOM 2776 C C . GLY B 1 133 ? 15.422 19.938 12.875 1 92.12 133 GLY B C 1
ATOM 2777 O O . GLY B 1 133 ? 15.57 19.469 14.008 1 92.12 133 GLY B O 1
ATOM 2778 N N . GLY B 1 134 ? 14.234 19.953 12.141 1 93.94 134 GLY B N 1
ATOM 2779 C CA . GLY B 1 134 ? 13.164 19.156 12.703 1 93.94 134 GLY B CA 1
ATOM 2780 C C . GLY B 1 134 ? 11.805 19.469 12.125 1 93.94 134 GLY B C 1
ATOM 2781 O O . GLY B 1 134 ? 11.68 20.359 11.266 1 93.94 134 GLY B O 1
ATOM 2782 N N . GLY B 1 135 ? 10.844 18.688 12.648 1 96.44 135 GLY B N 1
ATOM 2783 C CA . GLY B 1 135 ? 9.453 18.812 12.25 1 96.44 135 GLY B CA 1
ATOM 2784 C C . GLY B 1 135 ? 8.609 17.594 12.617 1 96.44 135 GLY B C 1
ATOM 2785 O O . GLY B 1 135 ? 9.133 16.609 13.141 1 96.44 135 GLY B O 1
ATOM 2786 N N . THR B 1 136 ? 7.328 17.812 12.5 1 97.94 136 THR B N 1
ATOM 2787 C CA . THR B 1 136 ? 6.387 16.719 12.766 1 97.94 136 THR B CA 1
ATOM 2788 C C . THR B 1 136 ? 5.469 16.5 11.57 1 97.94 136 THR B C 1
ATOM 2790 O O . THR B 1 136 ? 4.871 17.438 11.055 1 97.94 136 THR B O 1
ATOM 2793 N N . ILE B 1 137 ? 5.496 15.305 11.102 1 98.62 137 ILE B N 1
ATOM 2794 C CA . ILE B 1 137 ? 4.59 14.883 10.039 1 98.62 137 ILE B CA 1
ATOM 2795 C C . ILE B 1 137 ? 3.537 13.938 10.602 1 98.62 137 ILE B C 1
ATOM 2797 O O . ILE B 1 137 ? 3.873 12.938 11.242 1 98.62 137 ILE B O 1
ATOM 2801 N N . VAL B 1 138 ? 2.281 14.289 10.469 1 98.75 138 VAL B N 1
ATOM 2802 C CA . VAL B 1 138 ? 1.171 13.43 10.859 1 98.75 138 VAL B CA 1
ATOM 2803 C C . VAL B 1 138 ? 0.441 12.922 9.617 1 98.75 138 VAL B C 1
ATOM 2805 O O . VAL B 1 138 ? -0.144 13.711 8.875 1 98.75 138 VAL B O 1
ATOM 2808 N N . ASN B 1 139 ? 0.549 11.656 9.352 1 98.81 139 ASN B N 1
ATOM 2809 C CA . ASN B 1 139 ? -0.238 11.008 8.305 1 98.81 139 ASN B CA 1
ATOM 2810 C C . ASN B 1 139 ? -1.534 10.422 8.859 1 98.81 139 ASN B C 1
ATOM 2812 O O . ASN B 1 139 ? -1.505 9.586 9.766 1 98.81 139 ASN B O 1
ATOM 2816 N N . ILE B 1 140 ? -2.678 10.945 8.336 1 98.56 140 ILE B N 1
ATOM 2817 C CA . ILE B 1 140 ? -3.959 10.367 8.719 1 98.56 140 ILE B CA 1
ATOM 2818 C C . ILE B 1 140 ? -4.191 9.07 7.957 1 98.56 140 ILE B C 1
ATOM 2820 O O . ILE B 1 140 ? -4.637 9.086 6.809 1 98.56 140 ILE B O 1
ATOM 2824 N N . VAL B 1 141 ? -3.939 7.996 8.625 1 97.75 141 VAL B N 1
ATOM 2825 C CA . VAL B 1 141 ? -4.062 6.68 8.008 1 97.75 141 VAL B CA 1
ATOM 2826 C C . VAL B 1 141 ? -5.496 6.18 8.141 1 97.75 141 VAL B C 1
ATOM 2828 O O . VAL B 1 141 ? -6.375 6.586 7.379 1 97.75 141 VAL B O 1
ATOM 2831 N N . SER B 1 142 ? -5.93 5.395 8.906 1 95.06 142 SER B N 1
ATOM 2832 C CA . SER B 1 142 ? -7.184 4.711 9.211 1 95.06 142 SER B CA 1
ATOM 2833 C C . SER B 1 142 ? -6.93 3.398 9.945 1 95.06 142 SER B C 1
ATOM 2835 O O . SER B 1 142 ? -5.836 2.838 9.867 1 95.06 142 SER B O 1
ATOM 2837 N N . ILE B 1 143 ? -7.871 2.986 10.734 1 94.12 143 ILE B N 1
ATOM 2838 C CA . ILE B 1 143 ? -7.824 1.613 11.219 1 94.12 143 ILE B CA 1
ATOM 2839 C C . ILE B 1 143 ? -7.742 0.649 10.039 1 94.12 143 ILE B C 1
ATOM 2841 O O . ILE B 1 143 ? -7.211 -0.456 10.164 1 94.12 143 ILE B O 1
ATOM 2845 N N . GLY B 1 144 ? -8.234 1.111 8.906 1 94.5 144 GLY B N 1
ATOM 2846 C CA . GLY B 1 144 ? -8.141 0.344 7.676 1 94.5 144 GLY B CA 1
ATOM 2847 C C . GLY B 1 144 ? -6.715 0.191 7.176 1 94.5 144 GLY B C 1
ATOM 2848 O O . GLY B 1 144 ? -6.465 -0.531 6.211 1 94.5 144 GLY B O 1
ATOM 2849 N N . GLY B 1 145 ? -5.75 0.863 7.766 1 96.12 145 GLY B N 1
ATOM 2850 C CA . GLY B 1 145 ? -4.332 0.685 7.484 1 96.12 145 GLY B CA 1
ATOM 2851 C C . GLY B 1 145 ? -3.684 -0.383 8.344 1 96.12 145 GLY B C 1
ATOM 2852 O O . GLY B 1 145 ? -2.5 -0.686 8.172 1 96.12 145 GLY B O 1
ATOM 2853 N N . LYS B 1 146 ? -4.469 -0.966 9.234 1 92 146 LYS B N 1
ATOM 2854 C CA . LYS B 1 146 ? -3.988 -1.999 10.148 1 92 146 LYS B CA 1
ATOM 2855 C C . LYS B 1 146 ? -4.793 -3.287 10 1 92 146 LYS B C 1
ATOM 2857 O O . LYS B 1 146 ? -4.281 -4.379 10.258 1 92 146 LYS B O 1
ATOM 2862 N N . GLN B 1 147 ? -6.016 -3.104 9.664 1 93.38 147 GLN B N 1
ATOM 2863 C CA . GLN B 1 147 ? -6.891 -4.242 9.414 1 93.38 147 GLN B CA 1
ATOM 2864 C C . GLN B 1 147 ? -7.777 -3.998 8.195 1 93.38 147 GLN B C 1
ATOM 2866 O O . GLN B 1 147 ? -8.094 -2.85 7.867 1 93.38 147 GLN B O 1
ATOM 2871 N N . VAL B 1 148 ? -8.234 -5.086 7.586 1 95.06 148 VAL B N 1
ATOM 2872 C CA . VAL B 1 148 ? -9 -4.941 6.352 1 95.06 148 VAL B CA 1
ATOM 2873 C C . VAL B 1 148 ? -10.477 -5.23 6.617 1 95.06 148 VAL B C 1
ATOM 2875 O O . VAL B 1 148 ? -10.812 -5.906 7.59 1 95.06 148 VAL B O 1
ATOM 2878 N N . PHE B 1 149 ? -11.281 -4.664 5.754 1 92.69 149 PHE B N 1
ATOM 2879 C CA . PHE B 1 149 ? -12.719 -4.875 5.777 1 92.69 149 PHE B CA 1
ATOM 2880 C C . PHE B 1 149 ? -13.234 -5.254 4.391 1 92.69 149 PHE B C 1
ATOM 2882 O O . PHE B 1 149 ? -12.773 -4.715 3.383 1 92.69 149 PHE B O 1
ATOM 2889 N N . PRO B 1 150 ? -14.188 -6.211 4.375 1 93.56 150 PRO B N 1
ATOM 2890 C CA . PRO B 1 150 ? -14.766 -6.52 3.068 1 93.56 150 PRO B CA 1
ATOM 2891 C C . PRO B 1 150 ? -15.359 -5.289 2.379 1 93.56 150 PRO B C 1
ATOM 2893 O O . PRO B 1 150 ? -15.945 -4.43 3.041 1 93.56 150 PRO B O 1
ATOM 2896 N N . ASN B 1 151 ? -15.133 -5.223 1.06 1 95.38 151 ASN B N 1
ATOM 2897 C CA . ASN B 1 151 ? -15.633 -4.164 0.19 1 95.38 151 ASN B CA 1
ATOM 2898 C C . ASN B 1 151 ? -14.859 -2.863 0.394 1 95.38 151 ASN B C 1
ATOM 2900 O O . ASN B 1 151 ? -15.211 -1.832 -0.182 1 95.38 151 ASN B O 1
ATOM 2904 N N . TRP B 1 152 ? -13.914 -2.889 1.27 1 96 152 TRP B N 1
ATOM 2905 C CA . TRP B 1 152 ? -13.039 -1.737 1.466 1 96 152 TRP B CA 1
ATOM 2906 C C . TRP B 1 152 ? -11.609 -2.053 1.018 1 96 152 TRP B C 1
ATOM 2908 O O . TRP B 1 152 ? -10.656 -1.457 1.512 1 96 152 TRP B O 1
ATOM 2918 N N . GLY B 1 153 ? -11.492 -3.021 0.124 1 97.56 153 GLY B N 1
ATOM 2919 C CA . GLY B 1 153 ? -10.195 -3.551 -0.248 1 97.56 153 GLY B CA 1
ATOM 2920 C C . GLY B 1 153 ? -9.242 -2.488 -0.763 1 97.56 153 GLY B C 1
ATOM 2921 O O . GLY B 1 153 ? -8.141 -2.322 -0.233 1 97.56 153 GLY B O 1
ATOM 2922 N N . ALA B 1 154 ? -9.641 -1.733 -1.822 1 97.88 154 ALA B N 1
ATOM 2923 C CA . ALA B 1 154 ? -8.781 -0.716 -2.42 1 97.88 154 ALA B CA 1
ATOM 2924 C C . ALA B 1 154 ? -8.406 0.355 -1.397 1 97.88 154 ALA B C 1
ATOM 2926 O O . ALA B 1 154 ? -7.27 0.825 -1.369 1 97.88 154 ALA B O 1
ATOM 2927 N N . TYR B 1 155 ? -9.367 0.746 -0.581 1 97.88 155 TYR B N 1
ATOM 2928 C CA . TYR B 1 155 ? -9.125 1.72 0.478 1 97.88 155 TYR B CA 1
ATOM 2929 C C . TYR B 1 155 ? -8.094 1.199 1.469 1 97.88 155 TYR B C 1
ATOM 2931 O O . TYR B 1 155 ? -7.113 1.887 1.773 1 97.88 155 TYR B O 1
ATOM 2939 N N . CYS B 1 156 ? -8.297 -0.033 1.954 1 98.25 156 CYS B N 1
ATOM 2940 C CA . CYS B 1 156 ? -7.367 -0.628 2.91 1 98.25 156 CYS B CA 1
ATOM 2941 C C . CYS B 1 156 ? -5.973 -0.753 2.311 1 98.25 156 CYS B C 1
ATOM 2943 O O . CYS B 1 156 ? -4.977 -0.493 2.986 1 98.25 156 CYS B O 1
ATOM 2945 N N . VAL B 1 157 ? -5.91 -1.148 1.075 1 98.56 157 VAL B N 1
ATOM 2946 C CA . VAL B 1 157 ? -4.637 -1.265 0.376 1 98.56 157 VAL B CA 1
ATOM 2947 C C . VAL B 1 157 ? -3.893 0.069 0.429 1 98.56 157 VAL B C 1
ATOM 2949 O O . VAL B 1 157 ? -2.711 0.115 0.775 1 98.56 157 VAL B O 1
ATOM 2952 N N . SER B 1 158 ? -4.551 1.143 0.102 1 98.62 158 SER B N 1
ATOM 2953 C CA . SER B 1 158 ? -3.936 2.465 0.1 1 98.62 158 SER B CA 1
ATOM 2954 C C . SER B 1 158 ? -3.465 2.857 1.497 1 98.62 158 SER B C 1
ATOM 2956 O O . SER B 1 158 ? -2.383 3.426 1.656 1 98.62 158 SER B O 1
ATOM 2958 N N . LYS B 1 159 ? -4.238 2.52 2.461 1 98.69 159 LYS B N 1
ATOM 2959 C CA . LYS B 1 159 ? -3.926 2.945 3.822 1 98.69 159 LYS B CA 1
ATOM 2960 C C . LYS B 1 159 ? -2.842 2.064 4.438 1 98.69 159 LYS B C 1
ATOM 2962 O O . LYS B 1 159 ? -2.031 2.539 5.238 1 98.69 159 LYS B O 1
ATOM 2967 N N . PHE B 1 160 ? -2.791 0.767 4.082 1 98.5 160 PHE B N 1
ATOM 2968 C CA . PHE B 1 160 ? -1.646 -0.059 4.445 1 98.5 160 PHE B CA 1
ATOM 2969 C C . PHE B 1 160 ? -0.358 0.516 3.871 1 98.5 160 PHE B C 1
ATOM 2971 O O . PHE B 1 160 ? 0.661 0.587 4.562 1 98.5 160 PHE B O 1
ATOM 2978 N N . GLY B 1 161 ? -0.442 0.878 2.615 1 98.62 161 GLY B N 1
ATOM 2979 C CA . GLY B 1 161 ? 0.704 1.548 2.021 1 98.62 161 GLY B CA 1
ATOM 2980 C C . GLY B 1 161 ? 1.125 2.793 2.777 1 98.62 161 GLY B C 1
ATOM 2981 O O . GLY B 1 161 ? 2.318 3.029 2.98 1 98.62 161 GLY B O 1
ATOM 2982 N N . LEU B 1 162 ? 0.145 3.574 3.143 1 98.75 162 LEU B N 1
ATOM 2983 C CA . LEU B 1 162 ? 0.427 4.797 3.887 1 98.75 162 LEU B CA 1
ATOM 2984 C C . LEU B 1 162 ? 1.064 4.48 5.234 1 98.75 162 LEU B C 1
ATOM 2986 O O . LEU B 1 162 ? 1.937 5.215 5.703 1 98.75 162 LEU B O 1
ATOM 2990 N N . MET B 1 163 ? 0.628 3.393 5.883 1 98.44 163 MET B N 1
ATOM 2991 C CA . MET B 1 163 ? 1.258 2.941 7.117 1 98.44 163 MET B CA 1
ATOM 2992 C C . MET B 1 163 ? 2.74 2.652 6.902 1 98.44 163 MET B C 1
ATOM 2994 O O . MET B 1 163 ? 3.586 3.119 7.668 1 98.44 163 MET B O 1
ATOM 2998 N N . ALA B 1 164 ? 3.027 1.914 5.871 1 98.56 164 ALA B N 1
ATOM 2999 C CA . ALA B 1 164 ? 4.418 1.582 5.57 1 98.56 164 ALA B CA 1
ATOM 3000 C C . ALA B 1 164 ? 5.227 2.84 5.266 1 98.56 164 ALA B C 1
ATOM 3002 O O . ALA B 1 164 ? 6.371 2.971 5.707 1 98.56 164 ALA B O 1
ATOM 3003 N N . LEU B 1 165 ? 4.652 3.73 4.496 1 98.56 165 LEU B N 1
ATOM 3004 C CA . LEU B 1 165 ? 5.309 5 4.195 1 98.56 165 LEU B CA 1
ATOM 3005 C C . LEU B 1 165 ? 5.637 5.762 5.473 1 98.56 165 LEU B C 1
ATOM 3007 O O . LEU B 1 165 ? 6.742 6.289 5.617 1 98.56 165 LEU B O 1
ATOM 3011 N N . SER B 1 166 ? 4.684 5.789 6.379 1 98.56 166 SER B N 1
ATOM 3012 C CA . SER B 1 166 ? 4.867 6.48 7.652 1 98.56 166 SER B CA 1
ATOM 3013 C C . SER B 1 166 ? 6.012 5.871 8.453 1 98.56 166 SER B C 1
ATOM 3015 O O . SER B 1 166 ? 6.898 6.586 8.922 1 98.56 166 SER B O 1
ATOM 3017 N N . LYS B 1 167 ? 5.984 4.582 8.562 1 97.94 167 LYS B N 1
ATOM 3018 C CA . LYS B 1 167 ? 6.984 3.873 9.359 1 97.94 167 LYS B CA 1
ATOM 3019 C C . LYS B 1 167 ? 8.375 4.031 8.758 1 97.94 167 LYS B C 1
ATOM 3021 O O . LYS B 1 167 ? 9.344 4.301 9.477 1 97.94 167 LYS B O 1
ATOM 3026 N N . ALA B 1 168 ? 8.469 3.824 7.465 1 98.12 168 ALA B N 1
ATOM 3027 C CA . ALA B 1 168 ? 9.766 3.939 6.793 1 98.12 168 ALA B CA 1
ATOM 3028 C C . ALA B 1 168 ? 10.312 5.359 6.902 1 98.12 168 ALA B C 1
ATOM 3030 O O . ALA B 1 168 ? 11.508 5.551 7.172 1 98.12 168 ALA B O 1
ATOM 3031 N N . LEU B 1 169 ? 9.453 6.305 6.66 1 98.19 169 LEU B N 1
ATOM 3032 C CA . LEU B 1 169 ? 9.867 7.699 6.75 1 98.19 169 LEU B CA 1
ATOM 3033 C C . LEU B 1 169 ? 10.352 8.031 8.156 1 98.19 169 LEU B C 1
ATOM 3035 O O . LEU B 1 169 ? 11.328 8.773 8.32 1 98.19 169 LEU B O 1
ATOM 3039 N N . ALA B 1 170 ? 9.648 7.562 9.195 1 97.44 170 ALA B N 1
ATOM 3040 C CA . ALA B 1 170 ? 10.023 7.809 10.586 1 97.44 170 ALA B CA 1
ATOM 3041 C C . ALA B 1 170 ? 11.461 7.379 10.852 1 97.44 170 ALA B C 1
ATOM 3043 O O . ALA B 1 170 ? 12.227 8.109 11.492 1 97.44 170 ALA B O 1
ATOM 3044 N N . ILE B 1 171 ? 11.836 6.211 10.352 1 97.06 171 ILE B N 1
ATOM 3045 C CA . ILE B 1 171 ? 13.188 5.691 10.555 1 97.06 171 ILE B CA 1
ATOM 3046 C C . ILE B 1 171 ? 14.188 6.562 9.805 1 97.06 171 ILE B C 1
ATOM 3048 O O . ILE B 1 171 ? 15.211 6.973 10.367 1 97.06 171 ILE B O 1
ATOM 3052 N N . GLU B 1 172 ? 13.914 6.938 8.625 1 97.31 172 GLU B N 1
ATOM 3053 C CA . GLU B 1 172 ? 14.867 7.613 7.746 1 97.31 172 GLU B CA 1
ATOM 3054 C C . GLU B 1 172 ? 15.078 9.062 8.172 1 97.31 172 GLU B C 1
ATOM 3056 O O . GLU B 1 172 ? 16.156 9.625 7.973 1 97.31 172 GLU B O 1
ATOM 3061 N N . GLU B 1 173 ? 14.109 9.656 8.773 1 97.31 173 GLU B N 1
ATOM 3062 C CA . GLU B 1 173 ? 14.18 11.094 9.023 1 97.31 173 GLU B CA 1
ATOM 3063 C C . GLU B 1 173 ? 14.516 11.383 10.484 1 97.31 173 GLU B C 1
ATOM 3065 O O . GLU B 1 173 ? 14.789 12.531 10.844 1 97.31 173 GLU B O 1
ATOM 3070 N N . ARG B 1 174 ? 14.547 10.359 11.266 1 95.06 174 ARG B N 1
ATOM 3071 C CA . ARG B 1 174 ? 14.844 10.508 12.688 1 95.06 174 ARG B CA 1
ATOM 3072 C C . ARG B 1 174 ? 16.172 11.227 12.898 1 95.06 174 ARG B C 1
ATOM 3074 O O . ARG B 1 174 ? 16.281 12.109 13.75 1 95.06 174 ARG B O 1
ATOM 3081 N N . PRO B 1 175 ? 17.172 10.922 12.07 1 96 175 PRO B N 1
ATOM 3082 C CA . PRO B 1 175 ? 18.453 11.594 12.273 1 96 175 PRO B CA 1
ATOM 3083 C C . PRO B 1 175 ? 18.391 13.102 12.023 1 96 175 PRO B C 1
ATOM 3085 O O . PRO B 1 175 ? 19.266 13.844 12.461 1 96 175 PRO B O 1
ATOM 3088 N N . TYR B 1 176 ? 17.359 13.57 11.375 1 95.94 176 TYR B N 1
ATOM 3089 C CA . TYR B 1 176 ? 17.219 14.984 11.055 1 95.94 176 TYR B CA 1
ATOM 3090 C C . TYR B 1 176 ? 16.266 15.672 12.031 1 95.94 176 TYR B C 1
ATOM 3092 O O . TYR B 1 176 ? 15.867 16.812 11.82 1 95.94 176 TYR B O 1
ATOM 3100 N N . GLY B 1 177 ? 15.781 14.898 13.102 1 95.62 177 GLY B N 1
ATOM 3101 C CA . GLY B 1 177 ? 14.891 15.469 14.109 1 95.62 177 GLY B CA 1
ATOM 3102 C C . GLY B 1 177 ? 13.445 15.516 13.664 1 95.62 177 GLY B C 1
ATOM 3103 O O . GLY B 1 177 ? 12.625 16.203 14.281 1 95.62 177 GLY B O 1
ATOM 3104 N N . ILE B 1 178 ? 13.164 14.906 12.539 1 97.31 178 ILE B N 1
ATOM 3105 C CA . ILE B 1 178 ? 11.805 14.891 12.023 1 97.31 178 ILE B CA 1
ATOM 3106 C C . ILE B 1 178 ? 11.055 13.68 12.57 1 97.31 178 ILE B C 1
ATOM 3108 O O . ILE B 1 178 ? 11.562 12.555 12.5 1 97.31 178 ILE B O 1
ATOM 3112 N N . ARG B 1 179 ? 9.898 13.93 13.188 1 97.62 179 ARG B N 1
ATOM 3113 C CA . ARG B 1 179 ? 9.023 12.906 13.75 1 97.62 179 ARG B CA 1
ATOM 3114 C C . ARG B 1 179 ? 7.852 12.609 12.82 1 97.62 179 ARG B C 1
ATOM 3116 O O . ARG B 1 179 ? 7.293 13.523 12.211 1 97.62 179 ARG B O 1
ATOM 3123 N N . VAL B 1 180 ? 7.543 11.336 12.695 1 98.25 180 VAL B N 1
ATOM 3124 C CA . VAL B 1 180 ? 6.43 10.922 11.844 1 98.25 180 VAL B CA 1
ATOM 3125 C C . VAL B 1 180 ? 5.441 10.086 12.656 1 98.25 180 VAL B C 1
ATOM 3127 O O . VAL B 1 180 ? 5.828 9.125 13.328 1 98.25 180 VAL B O 1
ATOM 3130 N N . THR B 1 181 ? 4.176 10.508 12.648 1 97.69 181 THR B N 1
ATOM 3131 C CA . THR B 1 181 ? 3.115 9.789 13.344 1 97.69 181 THR B CA 1
ATOM 3132 C C . THR B 1 181 ? 2.096 9.242 12.344 1 97.69 181 THR B C 1
ATOM 3134 O O . THR B 1 181 ? 1.618 9.977 11.477 1 97.69 181 THR B O 1
ATOM 3137 N N . ALA B 1 182 ? 1.861 7.957 12.414 1 98.5 182 ALA B N 1
ATOM 3138 C CA . ALA B 1 182 ? 0.702 7.359 11.758 1 98.5 182 ALA B CA 1
ATOM 3139 C C . ALA B 1 182 ? -0.518 7.375 12.672 1 98.5 182 ALA B C 1
ATOM 3141 O O . ALA B 1 182 ? -0.571 6.633 13.656 1 98.5 182 ALA B O 1
ATOM 3142 N N . LEU B 1 183 ? -1.455 8.273 12.438 1 97.75 183 LEU B N 1
ATOM 3143 C CA . LEU B 1 183 ? -2.697 8.32 13.195 1 97.75 183 LEU B CA 1
ATOM 3144 C C . LEU B 1 183 ? -3.764 7.441 12.555 1 97.75 183 LEU B C 1
ATOM 3146 O O . LEU B 1 183 ? -4.109 7.633 11.383 1 97.75 183 LEU B O 1
ATOM 3150 N N . CYS B 1 184 ? -4.281 6.504 13.273 1 97.5 184 CYS B N 1
ATOM 3151 C CA . CYS B 1 184 ? -5.219 5.504 12.773 1 97.5 184 CYS B CA 1
ATOM 3152 C C . CYS B 1 184 ? -6.566 5.621 13.477 1 97.5 184 CYS B C 1
ATOM 3154 O O . CYS B 1 184 ? -6.848 4.867 14.414 1 97.5 184 CYS B O 1
ATOM 3156 N N . PRO B 1 185 ? -7.406 6.488 12.953 1 95.31 185 PRO B N 1
ATOM 3157 C CA . PRO B 1 185 ? -8.742 6.566 13.547 1 95.31 185 PRO B CA 1
ATOM 3158 C C . PRO B 1 185 ? -9.664 5.441 13.078 1 95.31 185 PRO B C 1
ATOM 3160 O O . PRO B 1 185 ? -9.508 4.941 11.961 1 95.31 185 PRO B O 1
ATOM 3163 N N . GLY B 1 186 ? -10.578 5.055 13.984 1 93.94 186 GLY B N 1
ATOM 3164 C CA . GLY B 1 186 ? -11.75 4.336 13.523 1 93.94 186 GLY B CA 1
ATOM 3165 C C . GLY B 1 186 ? -12.727 5.207 12.758 1 93.94 186 GLY B C 1
ATOM 3166 O O . GLY B 1 186 ? -12.32 6.145 12.07 1 93.94 186 GLY B O 1
ATOM 3167 N N . SER B 1 187 ? -13.961 4.859 12.773 1 93.5 187 SER B N 1
ATOM 3168 C CA . SER B 1 187 ? -14.953 5.637 12.039 1 93.5 187 SER B CA 1
ATOM 3169 C C . SER B 1 187 ? -15.086 7.047 12.609 1 93.5 187 SER B C 1
ATOM 3171 O O . SER B 1 187 ? -15.273 7.215 13.82 1 93.5 187 SER B O 1
ATOM 3173 N N . VAL B 1 188 ? -14.898 8.008 11.781 1 94.5 188 VAL B N 1
ATOM 3174 C CA . VAL B 1 188 ? -15.055 9.414 12.156 1 94.5 188 VAL B CA 1
ATOM 3175 C C . VAL B 1 188 ? -16.219 10.023 11.383 1 94.5 188 VAL B C 1
ATOM 3177 O O . VAL B 1 188 ? -16.359 9.797 10.18 1 94.5 188 VAL B O 1
ATOM 3180 N N . ASN B 1 189 ? -17.062 10.734 12.07 1 94.31 189 ASN B N 1
ATOM 3181 C CA . ASN B 1 189 ? -18.234 11.344 11.453 1 94.31 189 ASN B CA 1
ATOM 3182 C C . ASN B 1 189 ? -17.859 12.539 10.578 1 94.31 189 ASN B C 1
ATOM 3184 O O . ASN B 1 189 ? -17.797 13.672 11.055 1 94.31 189 ASN B O 1
ATOM 3188 N N . THR B 1 190 ? -17.562 12.312 9.352 1 94.81 190 THR B N 1
ATOM 3189 C CA . THR B 1 190 ? -17.203 13.336 8.375 1 94.81 190 THR B CA 1
ATOM 3190 C C . THR B 1 190 ? -18 13.148 7.086 1 94.81 190 THR B C 1
ATOM 3192 O O . THR B 1 190 ? -18.766 12.195 6.957 1 94.81 190 THR B O 1
ATOM 3195 N N . GLY B 1 191 ? -17.828 14.078 6.152 1 93.31 191 GLY B N 1
ATOM 3196 C CA . GLY B 1 191 ? -18.469 14.008 4.855 1 93.31 191 GLY B CA 1
ATOM 3197 C C . GLY B 1 191 ? -17.969 12.859 3.998 1 93.31 191 GLY B C 1
ATOM 3198 O O . GLY B 1 191 ? -18.5 12.609 2.916 1 93.31 191 GLY B O 1
ATOM 3199 N N . LEU B 1 192 ? -16.906 12.148 4.418 1 92 192 LEU B N 1
ATOM 3200 C CA . LEU B 1 192 ? -16.375 10.992 3.693 1 92 192 LEU B CA 1
ATOM 3201 C C . LEU B 1 192 ? -17.469 9.969 3.428 1 92 192 LEU B C 1
ATOM 3203 O O . LEU B 1 192 ? -17.531 9.383 2.344 1 92 192 LEU B O 1
ATOM 3207 N N . TRP B 1 193 ? -18.375 9.82 4.363 1 93.56 193 TRP B N 1
ATOM 3208 C CA . TRP B 1 193 ? -19.391 8.773 4.328 1 93.56 193 TRP B CA 1
ATOM 3209 C C . TRP B 1 193 ? -20.531 9.156 3.377 1 93.56 193 TRP B C 1
ATOM 3211 O O . TRP B 1 193 ? -21.359 8.32 3.031 1 93.56 193 TRP B O 1
ATOM 3221 N N . ASP B 1 194 ? -20.547 10.391 2.959 1 93.44 194 ASP B N 1
ATOM 3222 C CA . ASP B 1 194 ? -21.625 10.898 2.119 1 93.44 194 ASP B CA 1
ATOM 3223 C C . ASP B 1 194 ? -21.188 11 0.659 1 93.44 194 ASP B C 1
ATOM 3225 O O . ASP B 1 194 ? -21.953 11.461 -0.192 1 93.44 194 ASP B O 1
ATOM 3229 N N . THR B 1 195 ? -19.922 10.625 0.364 1 93.94 195 THR B N 1
ATOM 3230 C CA . THR B 1 195 ? -19.406 10.719 -0.994 1 93.94 195 THR B CA 1
ATOM 3231 C C . THR B 1 195 ? -19.984 9.617 -1.877 1 93.94 195 THR B C 1
ATOM 3233 O O . THR B 1 195 ? -20.453 8.594 -1.375 1 93.94 195 THR B O 1
ATOM 3236 N N . GLU B 1 196 ? -19.922 9.805 -3.166 1 92.94 196 GLU B N 1
ATOM 3237 C CA . GLU B 1 196 ? -20.469 8.859 -4.129 1 92.94 196 GLU B CA 1
ATOM 3238 C C . GLU B 1 196 ? -19.703 7.547 -4.117 1 92.94 196 GLU B C 1
ATOM 3240 O O . GLU B 1 196 ? -20.234 6.5 -4.488 1 92.94 196 GLU B O 1
ATOM 3245 N N . THR B 1 197 ? -18.5 7.57 -3.662 1 94.62 197 THR B N 1
ATOM 3246 C CA . THR B 1 197 ? -17.641 6.395 -3.74 1 94.62 197 THR B CA 1
ATOM 3247 C C . THR B 1 197 ? -17.797 5.52 -2.5 1 94.62 197 THR B C 1
ATOM 3249 O O . THR B 1 197 ? -17.219 4.441 -2.412 1 94.62 197 THR B O 1
ATOM 3252 N N . VAL B 1 198 ? -18.578 6.012 -1.539 1 94.5 198 VAL B N 1
ATOM 3253 C CA . VAL B 1 198 ? -18.734 5.266 -0.296 1 94.5 198 VAL B CA 1
ATOM 3254 C C . VAL B 1 198 ? -20.188 4.828 -0.132 1 94.5 198 VAL B C 1
ATOM 3256 O O . VAL B 1 198 ? -21.094 5.664 -0.128 1 94.5 198 VAL B O 1
ATOM 3259 N N . ASP B 1 199 ? -20.312 3.508 -0.122 1 92.5 199 ASP B N 1
ATOM 3260 C CA . ASP B 1 199 ? -21.609 2.914 0.14 1 92.5 199 ASP B CA 1
ATOM 3261 C C . ASP B 1 199 ? -21.609 2.137 1.455 1 92.5 199 ASP B C 1
ATOM 3263 O O . ASP B 1 199 ? -21.344 0.936 1.473 1 92.5 199 ASP B O 1
ATOM 3267 N N . ALA B 1 200 ? -21.844 2.824 2.545 1 87.62 200 ALA B N 1
ATOM 3268 C CA . ALA B 1 200 ? -21.891 2.258 3.891 1 87.62 200 ALA B CA 1
ATOM 3269 C C . ALA B 1 200 ? -22.984 2.93 4.73 1 87.62 200 ALA B C 1
ATOM 3271 O O . ALA B 1 200 ? -23.188 4.141 4.629 1 87.62 200 ALA B O 1
ATOM 3272 N N . ASP B 1 201 ? -23.641 2.107 5.449 1 85 201 ASP B N 1
ATOM 3273 C CA . ASP B 1 201 ? -24.75 2.592 6.27 1 85 201 ASP B CA 1
ATOM 3274 C C . ASP B 1 201 ? -24.484 2.352 7.754 1 85 201 ASP B C 1
ATOM 3276 O O . ASP B 1 201 ? -24.984 1.385 8.336 1 85 201 ASP B O 1
ATOM 3280 N N . PHE B 1 202 ? -23.703 3.195 8.297 1 85.94 202 PHE B N 1
ATOM 3281 C CA . PHE B 1 202 ? -23.375 3.08 9.719 1 85.94 202 PHE B CA 1
ATOM 3282 C C . PHE B 1 202 ? -24.078 4.16 10.523 1 85.94 202 PHE B C 1
ATOM 3284 O O . PHE B 1 202 ? -24.422 5.215 9.992 1 85.94 202 PHE B O 1
ATOM 3291 N N . ASP B 1 203 ? -24.344 3.791 11.711 1 89.88 203 ASP B N 1
ATOM 3292 C CA . ASP B 1 203 ? -24.844 4.793 12.648 1 89.88 203 ASP B CA 1
ATOM 3293 C C . ASP B 1 203 ? -23.797 5.848 12.953 1 89.88 203 ASP B C 1
ATOM 3295 O O . ASP B 1 203 ? -22.875 5.605 13.734 1 89.88 203 ASP B O 1
ATOM 3299 N N . ARG B 1 204 ? -23.984 7.012 12.438 1 92.19 204 ARG B N 1
ATOM 3300 C CA . ARG B 1 204 ? -22.984 8.086 12.516 1 92.19 204 ARG B CA 1
ATOM 3301 C C . ARG B 1 204 ? -22.797 8.547 13.961 1 92.19 204 ARG B C 1
ATOM 3303 O O . ARG B 1 204 ? -21.766 9.117 14.297 1 92.19 204 ARG B O 1
ATOM 3310 N N . SER B 1 205 ? -23.812 8.398 14.789 1 90.56 205 SER B N 1
ATOM 3311 C CA . SER B 1 205 ? -23.766 8.875 16.172 1 90.56 205 SER B CA 1
ATOM 3312 C C . SER B 1 205 ? -22.766 8.07 17 1 90.56 205 SER B C 1
ATOM 3314 O O . SER B 1 205 ? -22.375 8.484 18.094 1 90.56 205 SER B O 1
ATOM 3316 N N . LEU B 1 206 ? -22.375 6.973 16.531 1 90.19 206 LEU B N 1
ATOM 3317 C CA . LEU B 1 206 ? -21.469 6.094 17.25 1 90.19 206 LEU B CA 1
ATOM 3318 C C . LEU B 1 206 ? -20.016 6.332 16.828 1 90.19 206 LEU B C 1
ATOM 3320 O O . LEU B 1 206 ? -19.094 5.688 17.344 1 90.19 206 LEU B O 1
ATOM 3324 N N . MET B 1 207 ? -19.812 7.285 15.938 1 93.44 207 MET B N 1
ATOM 3325 C CA . MET B 1 207 ? -18.484 7.543 15.375 1 93.44 207 MET B CA 1
ATOM 3326 C C . MET B 1 207 ? -17.75 8.594 16.203 1 93.44 207 MET B C 1
ATOM 3328 O O . MET B 1 207 ? -18.359 9.312 16.984 1 93.44 207 MET B O 1
ATOM 3332 N N . LEU B 1 208 ? -16.406 8.625 16.047 1 93.56 208 LEU B N 1
ATOM 3333 C CA . LEU B 1 208 ? -15.617 9.719 16.578 1 93.56 208 LEU B CA 1
ATOM 3334 C C . LEU B 1 208 ? -16.031 11.047 15.961 1 93.56 208 LEU B C 1
ATOM 3336 O O . LEU B 1 208 ? -16.406 11.102 14.789 1 93.56 208 LEU B O 1
ATOM 3340 N N . SER B 1 209 ? -15.945 12.062 16.734 1 94.62 209 SER B N 1
ATOM 3341 C CA . SER B 1 209 ? -16.078 13.398 16.141 1 94.62 209 SER B CA 1
ATOM 3342 C C . SER B 1 209 ? -14.773 13.844 15.5 1 94.62 209 SER B C 1
ATOM 3344 O O . SER B 1 209 ? -13.688 13.5 15.969 1 94.62 209 SER B O 1
ATOM 3346 N N . PRO B 1 210 ? -14.852 14.625 14.445 1 97.06 210 PRO B N 1
ATOM 3347 C CA . PRO B 1 210 ? -13.633 15.18 13.859 1 97.06 210 PRO B CA 1
ATOM 3348 C C . PRO B 1 210 ? -12.805 15.984 14.859 1 97.06 210 PRO B C 1
ATOM 3350 O O . PRO B 1 210 ? -11.578 15.984 14.797 1 97.06 210 PRO B O 1
ATOM 3353 N N . SER B 1 211 ? -13.453 16.594 15.812 1 96.94 211 SER B N 1
ATOM 3354 C CA . SER B 1 211 ? -12.758 17.391 16.828 1 96.94 211 SER B CA 1
ATOM 3355 C C . SER B 1 211 ? -11.914 16.516 17.734 1 96.94 211 SER B C 1
ATOM 3357 O O . SER B 1 211 ? -10.852 16.938 18.203 1 96.94 211 SER B O 1
ATOM 3359 N N . THR B 1 212 ? -12.414 15.305 18.031 1 94.44 212 THR B N 1
ATOM 3360 C CA . THR B 1 212 ? -11.648 14.359 18.844 1 94.44 212 THR B CA 1
ATOM 3361 C C . THR B 1 212 ? -10.352 13.977 18.141 1 94.44 212 THR B C 1
ATOM 3363 O O . THR B 1 212 ? -9.297 13.898 18.766 1 94.44 212 THR B O 1
ATOM 3366 N N . VAL B 1 213 ? -10.438 13.773 16.875 1 96.12 213 VAL B N 1
ATOM 3367 C CA . VAL B 1 213 ? -9.242 13.453 16.094 1 96.12 213 VAL B CA 1
ATOM 3368 C C . VAL B 1 213 ? -8.289 14.641 16.109 1 96.12 213 VAL B C 1
ATOM 3370 O O . VAL B 1 213 ? -7.078 14.461 16.297 1 96.12 213 VAL B O 1
ATOM 3373 N N . ALA B 1 214 ? -8.82 15.859 15.961 1 98.12 214 ALA B N 1
ATOM 3374 C CA . ALA B 1 214 ? -8.008 17.078 15.969 1 98.12 214 ALA B CA 1
ATOM 3375 C C . ALA B 1 214 ? -7.227 17.203 17.281 1 98.12 214 ALA B C 1
ATOM 3377 O O . ALA B 1 214 ? -6.062 17.609 17.266 1 98.12 214 ALA B O 1
ATOM 3378 N N . GLN B 1 215 ? -7.828 16.812 18.359 1 95.88 215 GLN B N 1
ATOM 3379 C CA . GLN B 1 215 ? -7.168 16.891 19.656 1 95.88 215 GLN B CA 1
ATOM 3380 C C . GLN B 1 215 ? -5.977 15.938 19.734 1 95.88 215 GLN B C 1
ATOM 3382 O O . GLN B 1 215 ? -4.949 16.266 20.328 1 95.88 215 GLN B O 1
ATOM 3387 N N . SER B 1 216 ? -6.16 14.789 19.172 1 96.25 216 SER B N 1
ATOM 3388 C CA . SER B 1 216 ? -5.059 13.836 19.141 1 96.25 216 SER B CA 1
ATOM 3389 C C . SER B 1 216 ? -3.895 14.359 18.297 1 96.25 216 SER B C 1
ATOM 3391 O O . SER B 1 216 ? -2.73 14.164 18.656 1 96.25 216 SER B O 1
ATOM 3393 N N . VAL B 1 217 ? -4.215 15.039 17.188 1 98 217 VAL B N 1
ATOM 3394 C CA . VAL B 1 217 ? -3.176 15.633 16.344 1 98 217 VAL B CA 1
ATOM 3395 C C . VAL B 1 217 ? -2.455 16.734 17.125 1 98 217 VAL B C 1
ATOM 3397 O O . VAL B 1 217 ? -1.225 16.812 17.109 1 98 217 VAL B O 1
ATOM 3400 N N . VAL B 1 218 ? -3.164 17.578 17.828 1 97.38 218 VAL B N 1
ATOM 3401 C CA . VAL B 1 218 ? -2.586 18.656 18.625 1 97.38 218 VAL B CA 1
ATOM 3402 C C . VAL B 1 218 ? -1.649 18.062 19.672 1 97.38 218 VAL B C 1
ATOM 3404 O O . VAL B 1 218 ? -0.537 18.562 19.875 1 97.38 218 VAL B O 1
ATOM 3407 N N . HIS B 1 219 ? -2.143 17 20.344 1 94.88 219 HIS B N 1
ATOM 3408 C CA . HIS B 1 219 ? -1.304 16.328 21.328 1 94.88 219 HIS B CA 1
ATOM 3409 C C . HIS B 1 219 ? 0.017 15.883 20.719 1 94.88 219 HIS B C 1
ATOM 3411 O O . HIS B 1 219 ? 1.082 16.078 21.297 1 94.88 219 HIS B O 1
ATOM 3417 N N . THR B 1 220 ? -0.063 15.297 19.578 1 95.5 220 THR B N 1
ATOM 3418 C CA . THR B 1 220 ? 1.111 14.766 18.891 1 95.5 220 THR B CA 1
ATOM 3419 C C . THR B 1 220 ? 2.1 15.883 18.562 1 95.5 220 THR B C 1
ATOM 3421 O O . THR B 1 220 ? 3.303 15.742 18.797 1 95.5 220 THR B O 1
ATOM 3424 N N . VAL B 1 221 ? 1.664 17.047 18.094 1 96 221 VAL B N 1
ATOM 3425 C CA . VAL B 1 221 ? 2.557 18.109 17.625 1 96 221 VAL B CA 1
ATOM 3426 C C . VAL B 1 221 ? 3.104 18.891 18.812 1 96 221 VAL B C 1
ATOM 3428 O O . VAL B 1 221 ? 4.082 19.625 18.672 1 96 221 VAL B O 1
ATOM 3431 N N . GLN B 1 222 ? 2.514 18.688 19.969 1 94.19 222 GLN B N 1
ATOM 3432 C CA . GLN B 1 222 ? 2.936 19.438 21.141 1 94.19 222 GLN B CA 1
ATOM 3433 C C . GLN B 1 222 ? 3.914 18.641 22 1 94.19 222 GLN B C 1
ATOM 3435 O O . GLN B 1 222 ? 4.445 19.141 22.984 1 94.19 222 GLN B O 1
ATOM 3440 N N . LEU B 1 223 ? 4.117 17.391 21.656 1 91.38 223 LEU B N 1
ATOM 3441 C CA . LEU B 1 223 ? 5.074 16.578 22.406 1 91.38 223 LEU B CA 1
ATOM 3442 C C . LEU B 1 223 ? 6.441 17.25 22.453 1 91.38 223 LEU B C 1
ATOM 3444 O O . LEU B 1 223 ? 6.852 17.875 21.469 1 91.38 223 LEU B O 1
ATOM 3448 N N . PRO B 1 224 ? 7.18 17.125 23.547 1 90.12 224 PRO B N 1
ATOM 3449 C CA . PRO B 1 224 ? 8.547 17.656 23.578 1 90.12 224 PRO B CA 1
ATOM 3450 C C . PRO B 1 224 ? 9.469 16.953 22.578 1 90.12 224 PRO B C 1
ATOM 3452 O O . PRO B 1 224 ? 9.188 15.836 22.156 1 90.12 224 PRO B O 1
ATOM 3455 N N . PRO B 1 225 ? 10.531 17.609 22.234 1 86.62 225 PRO B N 1
ATOM 3456 C CA . PRO B 1 225 ? 11.383 17.125 21.141 1 86.62 225 PRO B CA 1
ATOM 3457 C C . PRO B 1 225 ? 11.945 15.734 21.406 1 86.62 225 PRO B C 1
ATOM 3459 O O . PRO B 1 225 ? 12.336 15.031 20.469 1 86.62 225 PRO B O 1
ATOM 3462 N N . GLU B 1 226 ? 11.961 15.312 22.672 1 88.44 226 GLU B N 1
ATOM 3463 C CA . GLU B 1 226 ? 12.57 14.031 23 1 88.44 226 GLU B CA 1
ATOM 3464 C C . GLU B 1 226 ? 11.578 12.883 22.828 1 88.44 226 GLU B C 1
ATOM 3466 O O . GLU B 1 226 ? 11.961 11.711 22.891 1 88.44 226 GLU B O 1
ATOM 3471 N N . ALA B 1 227 ? 10.32 13.195 22.594 1 90.25 227 ALA B N 1
ATOM 3472 C CA . ALA B 1 227 ? 9.273 12.18 22.531 1 90.25 227 ALA B CA 1
ATOM 3473 C C . ALA B 1 227 ? 8.625 12.148 21.156 1 90.25 227 ALA B 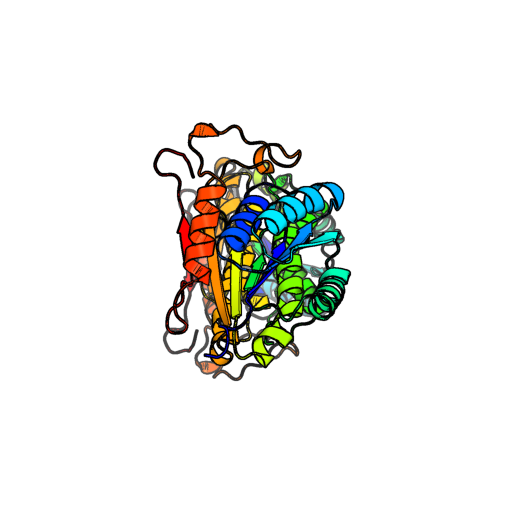C 1
ATOM 3475 O O . ALA B 1 227 ? 8.523 13.18 20.484 1 90.25 227 ALA B O 1
ATOM 3476 N N . THR B 1 228 ? 8.227 10.945 20.719 1 92.81 228 THR B N 1
ATOM 3477 C CA . THR B 1 228 ? 7.484 10.773 19.484 1 92.81 228 THR B CA 1
ATOM 3478 C C . THR B 1 228 ? 6.414 9.695 19.641 1 92.81 228 THR B C 1
ATOM 3480 O O . THR B 1 228 ? 6.551 8.797 20.469 1 92.81 228 THR B O 1
ATOM 3483 N N . ILE B 1 229 ? 5.309 9.883 19.047 1 92.06 229 ILE B N 1
ATOM 3484 C CA . ILE B 1 229 ? 4.305 8.844 18.844 1 92.06 229 ILE B CA 1
ATOM 3485 C C . ILE B 1 229 ? 4.406 8.312 17.422 1 92.06 229 ILE B C 1
ATOM 3487 O O . ILE B 1 229 ? 4.078 9.008 16.453 1 92.06 229 ILE B O 1
ATOM 3491 N N . ASP B 1 230 ? 4.797 7.074 17.312 1 93.56 230 ASP B N 1
ATOM 3492 C CA . ASP B 1 230 ? 4.941 6.5 15.977 1 93.56 230 ASP B CA 1
ATOM 3493 C C . ASP B 1 230 ? 3.588 6.102 15.398 1 93.56 230 ASP B C 1
ATOM 3495 O O . ASP B 1 230 ? 3.328 6.312 14.211 1 93.56 230 ASP B O 1
ATOM 3499 N N . GLU B 1 231 ? 2.814 5.5 16.203 1 95.12 231 GLU B N 1
ATOM 3500 C CA . GLU B 1 231 ? 1.475 5.055 15.828 1 95.12 231 GLU B CA 1
ATOM 3501 C C . GLU B 1 231 ? 0.456 5.406 16.906 1 95.12 231 GLU B C 1
ATOM 3503 O O . GLU B 1 231 ? 0.712 5.211 18.094 1 95.12 231 GLU B O 1
ATOM 3508 N N . LEU B 1 232 ? -0.652 5.988 16.5 1 91.81 232 LEU B N 1
ATOM 3509 C CA . LEU B 1 232 ? -1.753 6.328 17.391 1 91.81 232 LEU B CA 1
ATOM 3510 C C . LEU B 1 232 ? -3.072 5.77 16.875 1 91.81 232 LEU B C 1
ATOM 3512 O O . LEU B 1 232 ? -3.562 6.199 15.828 1 91.81 232 LEU B O 1
ATOM 3516 N N . ILE B 1 233 ? -3.615 4.734 17.531 1 93.19 233 ILE B N 1
ATOM 3517 C CA . ILE B 1 233 ? -4.895 4.129 17.172 1 93.19 233 ILE B CA 1
ATOM 3518 C C . ILE B 1 233 ? -6.012 4.754 18 1 93.19 233 ILE B C 1
ATOM 3520 O O . ILE B 1 233 ? -6.008 4.648 19.234 1 93.19 233 ILE B O 1
ATOM 3524 N N . LEU B 1 234 ? -6.934 5.445 17.375 1 91 234 LEU B N 1
ATOM 3525 C CA . LEU B 1 234 ? -8.047 6.129 18.016 1 91 234 LEU B CA 1
ATOM 3526 C C . LEU B 1 234 ? -9.375 5.508 17.609 1 91 234 LEU B C 1
ATOM 3528 O O . LEU B 1 234 ? -9.812 5.66 16.469 1 91 234 LEU B O 1
ATOM 3532 N N . MET B 1 235 ? -10.078 4.867 18.531 1 91.12 235 MET B N 1
ATOM 3533 C CA . MET B 1 235 ? -11.281 4.105 18.203 1 91.12 235 MET B CA 1
ATOM 3534 C C . MET B 1 235 ? -12.5 4.695 18.906 1 91.12 235 MET B C 1
ATOM 3536 O O . MET B 1 235 ? -12.398 5.211 20.016 1 91.12 235 MET B O 1
ATOM 3540 N N . PRO B 1 236 ? -13.664 4.613 18.188 1 88 236 PRO B N 1
ATOM 3541 C CA . PRO B 1 236 ? -14.875 4.891 18.953 1 88 236 PRO B CA 1
ATOM 3542 C C . PRO B 1 236 ? -15.102 3.893 20.078 1 88 236 PRO B C 1
ATOM 3544 O O . PRO B 1 236 ? -14.805 2.703 19.922 1 88 236 PRO B O 1
ATOM 3547 N N . ASN B 1 237 ? -15.523 4.41 21.156 1 82.06 237 ASN B N 1
ATOM 3548 C CA . ASN B 1 237 ? -15.742 3.521 22.297 1 82.06 237 ASN B CA 1
ATOM 3549 C C . ASN B 1 237 ? -17.031 2.723 22.141 1 82.06 237 ASN B C 1
ATOM 3551 O O . ASN B 1 237 ? -17.141 1.614 22.672 1 82.06 237 ASN B O 1
ATOM 3555 N N . ILE B 1 238 ? -18.031 3.184 21.422 1 74.19 238 ILE B N 1
ATOM 3556 C CA . ILE B 1 238 ? -19.344 2.557 21.406 1 74.19 238 ILE B CA 1
ATOM 3557 C C . ILE B 1 238 ? -19.688 2.098 20 1 74.19 238 ILE B C 1
ATOM 3559 O O . ILE B 1 238 ? -20.781 1.621 19.734 1 74.19 238 ILE B O 1
ATOM 3563 N N . GLY B 1 239 ? -18.797 2.199 18.969 1 67.75 239 GLY B N 1
ATOM 3564 C CA . GLY B 1 239 ? -19.172 2.004 17.578 1 67.75 239 GLY B CA 1
ATOM 3565 C C . GLY B 1 239 ? -18.328 0.961 16.875 1 67.75 239 GLY B C 1
ATOM 3566 O O . GLY B 1 239 ? -17.547 0.258 17.516 1 67.75 239 GLY B O 1
ATOM 3567 N N . THR B 1 240 ? -18.688 0.581 15.562 1 62.5 240 THR B N 1
ATOM 3568 C CA . THR B 1 240 ? -18.203 -0.529 14.758 1 62.5 240 THR B CA 1
ATOM 3569 C C . THR B 1 240 ? -16.688 -0.442 14.578 1 62.5 240 THR B C 1
ATOM 3571 O O . THR B 1 240 ? -15.977 -1.428 14.781 1 62.5 240 THR B O 1
ATOM 3574 N N . PHE B 1 241 ? -16.219 0.345 13.945 1 68.88 241 PHE B N 1
ATOM 3575 C CA . PHE B 1 241 ? -14.773 0.468 13.758 1 68.88 241 PHE B CA 1
ATOM 3576 C C . PHE B 1 241 ? -14.336 1.928 13.828 1 68.88 241 PHE B C 1
ATOM 3578 O O . PHE B 1 241 ? -15.148 2.832 13.625 1 68.88 241 PHE B O 1
#

Radius of gyration: 23.62 Å; Cα contacts (8 Å, |Δi|>4): 1074; chains: 2; bounding box: 51×80×50 Å

Nearest PDB structures (foldseek):
  4weo-assembly1_C  TM=8.753E-01  e=6.314E-21  Burkholderia cenocepacia J2315
  4weo-assembly1_A  TM=8.581E-01  e=2.720E-21  Burkholderia cenocepacia J2315
  4j2h-assembly1_A  TM=8.969E-01  e=1.022E-20  Sinorhizobium meliloti 1021
  4ag3-assembly1_D  TM=8.768E-01  e=6.706E-21  Pseudomonas aeruginosa PAO1
  3ftp-assembly1_D  TM=8.634E-01  e=2.520E-20  Burkholderia pseudomallei

Organism: NCBI:txid376219

InterPro domains:
  IPR002347 Short-chain dehydrogenase/reductase SDR [PF00106] (9-195)
  IPR002347 Short-chain dehydrogenase/reductase SDR [PR00080] (82-93)
  IPR002347 Short-chain dehydrogenase/reductase SDR [PR00080] (135-143)
  IPR002347 Short-chain dehydrogenase/reductase SDR [PR00080] (155-174)
  IPR002347 Short-chain dehydrogenase/reductase SDR [PR00081] (8-25)
  IPR002347 Short-chain dehydrogenase/reductase SDR [PR00081] (82-93)
  IPR002347 Short-chain dehydrogenase/reductase SDR [PR00081] (129-145)
  IPR002347 Short-chain dehydrogenase/reductase SDR [PR00081] (155-174)
  IPR002347 Short-chain dehydrogenase/reductase SDR [PR00081] (176-193)
  IPR020904 Short-chain dehydrogenase/reductase, conserved site [PS00061] (142-170)
  IPR036291 NAD(P)-binding domain superfamily [SSF51735] (6-224)

Foldseek 3Di:
DPPPDAAEEEFEPLLWFLNLLLLQLCLLVAHEYEYEEQDQVSQVVSQVNSVVSPHHYHYDHDDLLPLVCLLVVLLVVCVVRDLHQEYEADWAAFAFAAPVPDDPVNLSSRLRGLASSLVSNCNNNLVSQLVVQEHEYEYAAAVLLVDPDGRRVSNSVNSVNVLVVQLVCQVVCVVSLYAGEYEHEYFEQICNCVDPRHDDDFDSVQGHYSNVVSVVVVVQRPDPSVDHHHYHYHYRPRGDD/DPPPDAAEEEFEPLLWFLNLLLLQLCLLVAHEYEYEEQDQVSQVVSQVNSVVSPHHYHYDHDDLLPLVCLLVVLLVVCVVRDLHQEYEADWAAFAFAAPVPDDPVNLSSRLRGLASSLVSNCNNNLVSQLVVQEHEYEYAAAVLLVDPDGRRVSNSVNSVNVLVVQLVCQVVCVVSLYAGEYEHEYFELICNCVDPRHDDDFDNVQGHYSNVVSVVVVVQRPDPSVDHHHYHYHYRPRTDD

Sequence (482 aa):
MSSPPERRALITGASSGMGKEIALAFADIGIHVALVSRSLEALEAVAESARKAGVEAKAYALDLSKTDQVHAQIDTISAAFGPFNILVNNAGMGYTESLANTPLEDWQKIIDLNLTSVFECIKGVLPGMREKGGGTIVNIVSIGGKQVFPNWGAYCVSKFGLMALSKALAIEERPYGIRVTALCPGSVNTGLWDTETVDADFDRSLMLSPSTVAQSVVHTVQLPPEATIDELILMPNIGTFMSSPPERRALITGASSGMGKEIALAFADIGIHVALVSRSLEALEAVAESARKAGVEAKAYALDLSKTDQVHAQIDTISAAFGPFNILVNNAGMGYTESLANTPLEDWQKIIDLNLTSVFECIKGVLPGMREKGGGTIVNIVSIGGKQVFPNWGAYCVSKFGLMALSKALAIEERPYGIRVTALCPGSVNTGLWDTETVDADFDRSLMLSPSTVAQSVVHTVQLPPEATIDELILMPNIGTF